Protein AF-A0A9X3IU05-F1 (afdb_monomer_lite)

Foldseek 3Di:
DDDDDPADDLFWDWDWDQDPLRDIDIDIGGFFDWDADPLRDIDTDPDGGGWDQCWDADPVDPQFTQDDGSPPPDDPDDAFFDWDKDAQVQAFQKAWEWDDDPRDIAIKIFGAWWAWAQDPVRAIDIDHHGGGGMDTQGLLQWDWAFQPVVCVVVPFCLVVDPVNPPPDPVVSVVLRLRGLQQRHNYFQAAQDPDRVSRNPGTHHRIFRPVFGDDRVQRHQVDSLSSLVHGHTGGRHDRGCRGPPNVLVVLDQRPHAFDPFARVCCVVVVDPVCCRGSNSPPPPPPPPPDDPDDDDDDPDPVVVVVPPDDDDDPDDDHDPDPPPDPDDDDDDDDDDDDDDDDDDDDDDDDDDDDDDDDDRHDYPDQDDDDDDDDDDDDDHDDDDDDDDD

Secondary structure (DSSP, 8-state):
------S-BTTEEEEEEE-TTS-EEEEEEE---EEE-TT--EEE-S-------S-EE-SSSTT-EEE--S--S--SS-------EEE-TTT-SEEEEEEEETTEEEEEEEE----EEE-TTS-EEEPPPPP-SEEE-SGGGBEE-B-HHHHHHH--GGGT-GGGTT--HHHHHHT-TTB-TT-TT-EE-BSS--HHHHHTPPPPSEEBTTB---GGGSB-SSGGGGGGSPPP--SS---TTSTTHHHHTT---S--S-SS--HHHHTTSS-GGGTTSS------S--------------HHHHHGGGG--------------PPPPPP----------------PPPPPP---PPPPTT-EEE----------S--PPP---------

pLDDT: mean 75.19, std 27.81, range [22.91, 98.56]

Sequence (388 aa):
MTRVQTAPSDTGTQLSVRLPDGRWALEILAKRTYEFDDAGRLGPADEQPGFVLAPEWDPAFPELLVADIDTYMYKLRTDVVVQGHVYGDGTAARVDAEVAVAGRTTRLRVVGERRCALAPTGELRFSAATAIERVPLRYTHAYGGRDRVYEAHQGNPAREDPRFHGMTDAQLDAASPYLYPRNPHGRGYLIEPTRAAVEALELPQIEDPDDPVRTDRLAVGDFMHWHRMPLPRGTDWIDYGWYPRVAMLGVVPVAGDFDRPPAEVARGLVPPALAAGDGKSRRTTPSRSATAPLSPCSCPTCAAARRSSSSTSTRVALASSCASPPRPSGDRRPQGRRGASRRTGPPHPPARARSPAPDSRVARLRPDATASRPTRFLKMPMRVAWRD

Organism: NCBI:txid889268

Structure (mmCIF, N/CA/C/O backbone):
data_AF-A0A9X3IU05-F1
#
_entry.id   AF-A0A9X3IU05-F1
#
loop_
_atom_site.group_PDB
_atom_site.id
_atom_site.type_symbol
_atom_site.label_atom_i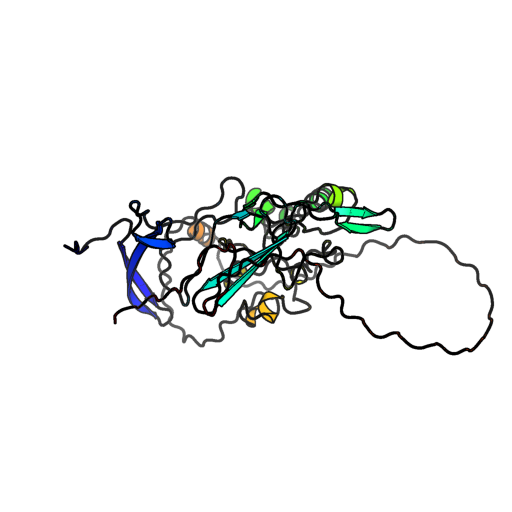d
_atom_site.label_alt_id
_atom_site.label_comp_id
_atom_site.label_asym_id
_atom_site.label_entity_id
_atom_site.label_seq_id
_atom_site.pdbx_PDB_ins_code
_atom_site.Cartn_x
_atom_site.Cartn_y
_atom_site.Cartn_z
_atom_site.occupancy
_atom_site.B_iso_or_equiv
_atom_site.auth_seq_id
_atom_site.auth_comp_id
_atom_site.auth_asym_id
_atom_site.auth_atom_id
_atom_site.pdbx_PDB_model_num
ATOM 1 N N . MET A 1 1 ? -23.544 8.061 35.948 1.00 43.56 1 MET A N 1
ATOM 2 C CA . MET A 1 1 ? -24.713 8.510 35.160 1.00 43.56 1 MET A CA 1
ATOM 3 C C . MET A 1 1 ? -24.294 8.597 33.704 1.00 43.56 1 MET A C 1
ATOM 5 O O . MET A 1 1 ? -23.353 9.321 33.412 1.00 43.56 1 MET A O 1
ATOM 9 N N . THR A 1 2 ? -24.929 7.842 32.809 1.00 52.97 2 THR A N 1
ATOM 10 C CA . THR A 1 2 ? -24.654 7.921 31.367 1.00 52.97 2 THR A CA 1
ATOM 11 C C . THR A 1 2 ? -25.275 9.208 30.831 1.00 52.97 2 THR A C 1
ATOM 13 O O . THR A 1 2 ? -26.494 9.362 30.867 1.00 52.97 2 THR A O 1
ATOM 16 N N . ARG A 1 3 ? -24.452 10.166 30.393 1.00 65.25 3 ARG A N 1
ATOM 17 C CA . ARG A 1 3 ? -24.940 11.413 29.793 1.00 65.25 3 ARG A CA 1
ATOM 18 C C . ARG A 1 3 ? -25.528 11.079 28.422 1.00 65.25 3 ARG A C 1
ATOM 20 O O . ARG A 1 3 ? -24.797 10.668 27.528 1.00 65.25 3 ARG A O 1
ATOM 27 N N . VAL A 1 4 ? -26.845 11.207 28.277 1.00 74.25 4 VAL A N 1
ATOM 28 C CA . VAL A 1 4 ? -27.516 11.034 26.983 1.00 74.25 4 VAL A CA 1
ATOM 29 C C . VAL A 1 4 ? -27.100 12.187 26.077 1.00 74.25 4 VAL A C 1
ATOM 31 O O . VAL A 1 4 ? -27.222 13.352 26.456 1.00 74.25 4 VAL A O 1
ATOM 34 N N . GLN A 1 5 ? -26.589 11.862 24.895 1.00 68.69 5 GLN A N 1
ATOM 35 C CA . GLN A 1 5 ? -26.235 12.844 23.884 1.00 68.69 5 GLN A CA 1
ATOM 36 C C . GLN A 1 5 ? -27.415 13.015 22.922 1.00 68.69 5 GLN A C 1
ATOM 38 O O . GLN A 1 5 ? -27.818 12.063 22.261 1.00 68.69 5 GLN A O 1
ATOM 43 N N . THR A 1 6 ? -27.981 14.220 22.868 1.00 76.50 6 THR A N 1
ATOM 44 C CA . THR A 1 6 ? -29.178 14.540 22.066 1.00 76.50 6 THR A CA 1
ATOM 45 C C . THR A 1 6 ? -28.895 15.481 20.893 1.00 76.50 6 THR A C 1
ATOM 47 O O . THR A 1 6 ? -29.802 15.787 20.125 1.00 76.50 6 THR A O 1
ATOM 50 N N . ALA A 1 7 ? -27.648 15.934 20.743 1.00 81.19 7 ALA A N 1
ATOM 51 C CA . ALA A 1 7 ? -27.193 16.808 19.668 1.00 81.19 7 ALA A CA 1
ATOM 52 C C . ALA A 1 7 ? -25.886 16.271 19.054 1.00 81.19 7 ALA A C 1
ATOM 54 O O . ALA A 1 7 ? -25.153 15.547 19.742 1.00 81.19 7 ALA A O 1
ATOM 55 N N . PRO A 1 8 ? -25.572 16.621 17.792 1.00 86.50 8 PRO A N 1
ATOM 56 C CA . PRO A 1 8 ? -24.290 16.282 17.189 1.00 86.50 8 PRO A CA 1
ATOM 57 C C . PRO A 1 8 ? -23.101 16.746 18.046 1.00 86.50 8 PRO A C 1
ATOM 59 O O . PRO A 1 8 ? -23.144 17.806 18.669 1.00 86.50 8 PRO A O 1
ATOM 62 N N . SER A 1 9 ? -22.045 15.943 18.070 1.00 91.25 9 SER A N 1
ATOM 63 C CA . SER A 1 9 ? -20.729 16.245 18.629 1.00 91.25 9 SER A CA 1
ATOM 64 C C . SER A 1 9 ? -19.647 15.740 17.682 1.00 91.25 9 SER A C 1
ATOM 66 O O . SER A 1 9 ? -19.926 15.039 16.706 1.00 91.25 9 SER A O 1
ATOM 68 N N . ASP A 1 10 ? -18.397 16.005 18.039 1.00 91.88 10 ASP A N 1
ATOM 69 C CA . ASP A 1 10 ? -17.231 15.538 17.294 1.00 91.88 10 ASP A CA 1
ATOM 70 C C . ASP A 1 10 ? -17.164 14.006 17.174 1.00 91.88 10 ASP A C 1
ATOM 72 O O . ASP A 1 10 ? -16.543 13.493 16.250 1.00 91.88 10 ASP A O 1
ATOM 76 N N . THR A 1 11 ? -17.833 13.263 18.064 1.00 93.62 11 THR A N 1
ATOM 77 C CA . THR A 1 11 ? -17.824 11.789 18.105 1.00 93.62 11 THR A CA 1
ATOM 78 C C . THR A 1 11 ? -19.206 11.154 17.976 1.00 93.62 11 THR A C 1
ATOM 80 O O . THR A 1 11 ? -19.342 9.935 18.108 1.00 93.62 11 THR A O 1
ATOM 83 N N . GLY A 1 12 ? -20.245 11.952 17.730 1.00 94.31 12 GLY A N 1
ATOM 84 C CA . GLY A 1 12 ? -21.609 11.475 17.531 1.00 94.31 12 GLY A CA 1
ATOM 85 C C . GLY A 1 12 ? -22.355 12.368 16.552 1.00 94.31 12 GLY A C 1
ATOM 86 O O . GLY A 1 12 ? -22.553 13.538 16.842 1.00 94.31 12 GLY A O 1
ATOM 87 N N . THR A 1 13 ? -22.789 11.853 15.406 1.00 93.25 13 THR A N 1
ATOM 88 C CA . THR A 1 13 ? -23.523 12.657 14.417 1.00 93.25 13 THR A CA 1
ATOM 89 C C . THR A 1 13 ? -24.663 11.875 13.784 1.00 93.25 13 THR A C 1
ATOM 91 O O . THR A 1 13 ? -24.726 10.650 13.873 1.00 93.25 13 THR A O 1
ATOM 94 N N . GLN A 1 14 ? -25.576 12.600 13.150 1.00 92.25 14 GLN A N 1
ATOM 95 C CA . GLN A 1 14 ? -26.725 12.059 12.447 1.00 92.25 14 GLN A CA 1
ATOM 96 C C . GLN A 1 14 ? -26.658 12.487 10.982 1.00 92.25 14 GLN A C 1
ATOM 98 O O . GLN A 1 14 ? -26.532 13.674 10.682 1.00 92.25 14 GLN A O 1
ATOM 103 N N . LEU A 1 15 ? -26.788 11.527 10.071 1.00 90.62 15 LEU A N 1
ATOM 104 C CA . LEU A 1 15 ? -26.762 11.753 8.630 1.00 90.62 15 LEU A CA 1
ATOM 105 C C . LEU A 1 15 ? -28.079 11.295 8.004 1.00 90.62 15 LEU A C 1
ATOM 107 O O . LEU A 1 15 ? -28.612 10.236 8.329 1.00 90.62 15 LEU A O 1
ATOM 111 N N . SER A 1 16 ? -28.607 12.101 7.084 1.00 92.25 16 SER A N 1
ATOM 112 C CA . SER A 1 16 ? -29.700 11.679 6.204 1.00 92.25 16 SER A CA 1
ATOM 113 C C . SER A 1 16 ? -29.099 11.084 4.941 1.00 92.25 16 SER A C 1
ATOM 115 O O . SER A 1 16 ? -28.371 11.769 4.223 1.00 92.25 16 SER A O 1
ATOM 117 N N . VAL A 1 17 ? -29.395 9.817 4.670 1.00 91.06 17 VAL A N 1
ATOM 118 C CA . VAL A 1 17 ? -28.740 9.047 3.609 1.00 91.06 17 VAL A CA 1
ATOM 119 C C . VAL A 1 17 ? -29.773 8.446 2.669 1.00 91.06 17 VAL A C 1
ATOM 121 O O . VAL A 1 17 ? -30.920 8.199 3.048 1.00 91.06 17 VAL A O 1
ATOM 124 N N . ARG A 1 18 ? -29.369 8.184 1.426 1.00 91.75 18 ARG A N 1
ATOM 125 C CA . ARG A 1 18 ? -30.187 7.439 0.469 1.00 91.75 18 ARG A CA 1
ATOM 126 C C . ARG A 1 18 ? -29.556 6.080 0.213 1.00 91.75 18 ARG A C 1
ATOM 128 O O . ARG A 1 18 ? -28.430 5.999 -0.271 1.00 91.75 18 ARG A O 1
ATOM 135 N N . LEU A 1 19 ? -30.290 5.024 0.539 1.00 89.00 19 LEU A N 1
ATOM 136 C CA . LEU A 1 19 ? -29.845 3.644 0.389 1.00 89.00 19 LEU A CA 1
ATOM 137 C C . LEU A 1 19 ? -29.761 3.242 -1.095 1.00 89.00 19 LEU A C 1
ATOM 139 O O . LEU A 1 19 ? -30.403 3.871 -1.943 1.00 89.00 19 LEU A O 1
ATOM 143 N N . PRO A 1 20 ? -29.026 2.163 -1.436 1.00 86.06 20 PRO A N 1
ATOM 144 C CA . PRO A 1 20 ? -28.914 1.692 -2.820 1.00 86.06 20 PRO A CA 1
ATOM 145 C C . PRO A 1 20 ? -30.249 1.346 -3.501 1.00 86.06 20 PRO A C 1
ATOM 147 O O . PRO A 1 20 ? -30.336 1.397 -4.725 1.00 86.06 20 PRO A O 1
ATOM 150 N N . ASP A 1 21 ? -31.285 1.005 -2.730 1.00 90.38 21 ASP A N 1
ATOM 151 C CA . ASP A 1 21 ? -32.645 0.738 -3.223 1.00 90.38 21 ASP A CA 1
ATOM 152 C C . ASP A 1 21 ? -33.481 2.017 -3.445 1.00 90.38 21 ASP A C 1
ATOM 154 O O . ASP A 1 21 ? -34.632 1.952 -3.876 1.00 90.38 21 ASP A O 1
ATOM 158 N N . GLY A 1 22 ? -32.902 3.188 -3.168 1.00 92.31 22 GLY A N 1
ATOM 159 C CA . GLY A 1 22 ? -33.510 4.497 -3.357 1.00 92.31 22 GLY A CA 1
ATOM 160 C C . GLY A 1 22 ? -34.296 5.028 -2.159 1.00 92.31 22 GLY A C 1
ATOM 161 O O . GLY A 1 22 ? -34.708 6.192 -2.229 1.00 92.31 22 GLY A O 1
ATOM 162 N N . ARG A 1 23 ? -34.485 4.245 -1.086 1.00 94.88 23 ARG A N 1
ATOM 163 C CA . ARG A 1 23 ? -35.151 4.700 0.147 1.00 94.88 23 ARG A CA 1
ATOM 164 C C . ARG A 1 23 ? -34.271 5.669 0.933 1.00 94.88 23 ARG A C 1
ATOM 166 O O . ARG A 1 23 ? -33.046 5.585 0.895 1.00 94.88 23 ARG A O 1
ATOM 173 N N . TRP A 1 24 ? -34.909 6.570 1.672 1.00 94.56 24 TRP A N 1
ATOM 174 C CA . TRP A 1 24 ? -34.232 7.419 2.648 1.00 94.56 24 TRP A CA 1
ATOM 175 C C . TRP A 1 24 ? -34.049 6.669 3.965 1.00 94.56 24 TRP A C 1
ATOM 177 O O . TRP A 1 24 ? -34.940 5.934 4.391 1.00 94.56 24 TRP A O 1
ATOM 187 N N . ALA A 1 25 ? -32.905 6.876 4.601 1.00 91.62 25 ALA A N 1
ATOM 188 C CA . ALA A 1 25 ? -32.604 6.376 5.929 1.00 91.62 25 ALA A CA 1
ATOM 189 C C . ALA A 1 25 ? -31.939 7.471 6.763 1.00 91.62 25 ALA A C 1
ATOM 191 O O . ALA A 1 25 ? -31.372 8.433 6.238 1.00 91.62 25 ALA A O 1
ATOM 192 N N . LEU A 1 26 ? -32.034 7.301 8.075 1.00 92.44 26 LEU A N 1
ATOM 193 C CA . LEU A 1 26 ? -31.346 8.124 9.045 1.00 92.44 26 LEU A CA 1
ATOM 194 C C . LEU A 1 26 ? -30.276 7.277 9.722 1.00 92.44 26 LEU A C 1
ATOM 196 O O . LEU A 1 26 ? -30.602 6.286 10.373 1.00 92.44 26 LEU A O 1
ATOM 200 N N . GLU A 1 27 ? -29.019 7.662 9.558 1.00 90.38 27 GLU A N 1
ATOM 201 C CA . GLU A 1 27 ? -27.889 6.978 10.174 1.00 90.38 27 GLU A CA 1
ATOM 202 C C . GLU A 1 27 ? -27.362 7.778 11.354 1.00 90.38 27 GLU A C 1
ATOM 204 O O . GLU A 1 27 ? -27.218 8.998 11.283 1.00 90.38 27 GLU A O 1
ATOM 209 N N . ILE A 1 28 ? -27.063 7.070 12.440 1.00 90.69 28 ILE A N 1
ATOM 210 C CA . ILE A 1 28 ? -26.401 7.624 13.615 1.00 90.69 28 ILE A CA 1
ATOM 211 C C . ILE A 1 28 ? -24.993 7.049 13.632 1.00 90.69 28 ILE A C 1
ATOM 213 O O . ILE A 1 28 ? -24.810 5.836 13.741 1.00 90.69 28 ILE A O 1
ATOM 217 N N . LEU A 1 29 ? -24.002 7.924 13.526 1.00 91.94 29 LEU A N 1
ATOM 218 C CA . LEU A 1 29 ? -22.598 7.561 13.615 1.00 91.94 29 LEU A CA 1
ATOM 219 C C . LEU A 1 29 ? -22.090 7.873 15.015 1.00 91.94 29 LEU A C 1
ATOM 221 O O . LEU A 1 29 ? -22.340 8.954 15.546 1.00 91.94 29 LEU A O 1
ATOM 225 N N . ALA A 1 30 ? -21.334 6.939 15.587 1.00 93.44 30 ALA A N 1
ATOM 226 C CA . ALA A 1 30 ? -20.616 7.129 16.836 1.00 93.44 30 ALA A CA 1
ATOM 227 C C . ALA A 1 30 ? -19.165 6.677 16.664 1.00 93.44 30 ALA A C 1
ATOM 229 O O . ALA A 1 30 ? -18.910 5.555 16.225 1.00 93.44 30 ALA A O 1
ATOM 230 N N . LYS A 1 31 ? -18.223 7.541 17.041 1.00 94.62 31 LYS A N 1
ATOM 231 C CA . LYS A 1 31 ? -16.794 7.228 17.100 1.00 94.62 31 LYS A CA 1
ATOM 232 C C . LYS A 1 31 ? -16.388 7.011 18.548 1.00 94.62 31 LYS A C 1
ATOM 234 O O . LYS A 1 31 ? -16.792 7.763 19.438 1.00 94.62 31 LYS A O 1
ATOM 239 N N . ARG A 1 32 ? -15.639 5.942 18.796 1.00 95.50 32 ARG A N 1
ATOM 240 C CA . ARG A 1 32 ? -15.135 5.593 20.122 1.00 95.50 32 ARG A CA 1
ATOM 241 C C . ARG A 1 32 ? -13.696 5.138 20.000 1.00 95.50 32 ARG A C 1
ATOM 243 O O . ARG A 1 32 ? -13.399 4.259 19.192 1.00 95.50 32 ARG A O 1
ATOM 250 N N . THR A 1 33 ? -12.851 5.722 20.829 1.00 96.06 33 THR A N 1
ATOM 251 C CA . THR A 1 33 ? -11.446 5.353 20.951 1.00 96.06 33 THR A CA 1
ATOM 252 C C . THR A 1 33 ? -11.256 4.567 22.234 1.00 96.06 33 THR A C 1
ATOM 254 O O . THR A 1 33 ? -11.827 4.894 23.278 1.00 96.06 33 THR A O 1
ATOM 257 N N . TYR A 1 34 ? -10.476 3.502 22.137 1.00 96.31 34 TYR A N 1
ATOM 258 C CA . TYR A 1 34 ? -10.179 2.615 23.245 1.00 96.31 34 TYR A CA 1
ATOM 259 C C . TYR A 1 34 ? -8.678 2.392 23.321 1.00 96.31 34 TYR A C 1
ATOM 261 O O . TYR A 1 34 ? -7.994 2.380 22.298 1.00 96.31 34 TYR A O 1
ATOM 269 N N . GLU A 1 35 ? -8.203 2.148 24.530 1.00 96.19 35 GLU A N 1
ATOM 270 C CA . GLU A 1 35 ? -6.823 1.800 24.827 1.00 96.19 35 GLU A CA 1
ATOM 271 C C . GLU A 1 35 ? -6.756 0.430 25.490 1.00 96.19 35 GLU A C 1
ATOM 273 O O . GLU A 1 35 ? -7.729 -0.058 26.074 1.00 96.19 35 GLU A O 1
ATOM 278 N N . PHE A 1 36 ? -5.591 -0.196 25.373 1.00 93.94 36 PHE A N 1
ATOM 279 C CA . PHE A 1 36 ? -5.265 -1.411 26.099 1.00 93.94 36 PHE A CA 1
ATOM 280 C C . PHE A 1 36 ? -4.340 -1.049 27.257 1.00 93.94 36 PHE A C 1
ATOM 282 O O . PHE A 1 36 ? -3.313 -0.413 27.031 1.00 93.94 36 PHE A O 1
ATOM 289 N N . ASP A 1 37 ? -4.685 -1.466 28.474 1.00 91.62 37 ASP A N 1
ATOM 290 C CA . ASP A 1 37 ? -3.778 -1.341 29.619 1.00 91.62 37 ASP A CA 1
ATOM 291 C C . ASP A 1 37 ? -2.596 -2.330 29.521 1.00 91.62 37 ASP A C 1
ATOM 293 O O . ASP A 1 37 ? -2.557 -3.206 28.650 1.00 91.62 37 ASP A O 1
ATOM 297 N N . ASP A 1 38 ? -1.643 -2.242 30.452 1.00 92.75 38 ASP A N 1
ATOM 298 C CA . ASP A 1 38 ? -0.487 -3.156 30.520 1.00 92.75 38 ASP A CA 1
ATOM 299 C C . ASP A 1 38 ? -0.885 -4.634 30.698 1.00 92.75 38 ASP A C 1
ATOM 301 O O . ASP A 1 38 ? -0.111 -5.548 30.399 1.00 92.75 38 ASP A O 1
ATOM 305 N N . ALA A 1 39 ? -2.101 -4.894 31.187 1.00 92.81 39 ALA A N 1
ATOM 306 C CA . ALA A 1 39 ? -2.673 -6.229 31.307 1.00 92.81 39 ALA A CA 1
ATOM 307 C C . ALA A 1 39 ? -3.444 -6.663 30.041 1.00 92.81 39 ALA A C 1
ATOM 309 O O . ALA A 1 39 ? -4.016 -7.756 30.021 1.00 92.81 39 ALA A O 1
ATOM 310 N N . GLY A 1 40 ? -3.454 -5.839 28.989 1.00 88.56 40 GLY A N 1
ATOM 311 C CA . GLY A 1 40 ? -4.144 -6.077 27.724 1.00 88.56 40 GLY A CA 1
ATOM 312 C C . GLY A 1 40 ? -5.662 -5.912 27.800 1.00 88.56 40 GLY A C 1
ATOM 313 O O . GLY A 1 40 ? -6.377 -6.440 26.943 1.00 88.56 40 GLY A O 1
ATOM 314 N N . ARG A 1 41 ? -6.187 -5.234 28.825 1.00 92.56 41 ARG A N 1
ATOM 315 C CA . ARG A 1 41 ? -7.624 -4.979 28.974 1.00 92.56 41 ARG A CA 1
ATOM 316 C C . ARG A 1 41 ? -8.009 -3.736 28.197 1.00 92.56 41 ARG A C 1
ATOM 318 O O . ARG A 1 41 ? -7.348 -2.712 28.295 1.00 92.56 41 ARG A O 1
ATOM 325 N N . LEU A 1 42 ? -9.116 -3.835 27.471 1.00 95.50 42 LEU A N 1
ATOM 326 C CA . LEU A 1 42 ? -9.679 -2.729 26.713 1.00 95.50 42 LEU A CA 1
ATOM 327 C C . LEU A 1 42 ? -10.456 -1.783 27.640 1.00 95.50 42 LEU A C 1
ATOM 329 O O . LEU A 1 42 ? -11.378 -2.223 28.333 1.00 95.50 42 LEU A O 1
ATOM 333 N N . GLY A 1 43 ? -10.132 -0.495 27.604 1.00 95.81 43 GLY A N 1
ATOM 334 C CA . GLY A 1 43 ? -10.874 0.578 28.268 1.00 95.81 43 GLY A CA 1
ATOM 335 C C . GLY A 1 43 ? -11.113 1.755 27.318 1.00 95.81 43 GLY A C 1
ATOM 336 O O . GLY A 1 43 ? -10.406 1.870 26.318 1.00 95.81 43 GLY A O 1
ATOM 337 N N . PRO A 1 44 ? -12.124 2.611 27.554 1.00 96.31 44 PRO A N 1
ATOM 338 C CA . PRO A 1 44 ? -12.248 3.870 26.821 1.00 96.31 44 PRO A CA 1
ATOM 339 C C . PRO A 1 44 ? -10.983 4.711 27.008 1.00 96.31 44 PRO A C 1
ATOM 341 O O . PRO A 1 44 ? -10.499 4.821 28.131 1.00 96.31 44 PRO A O 1
ATOM 344 N N . ALA A 1 45 ? -10.477 5.293 25.925 1.00 96.12 45 ALA A N 1
ATOM 345 C CA . ALA A 1 45 ? -9.362 6.229 25.990 1.00 96.12 45 ALA A CA 1
ATOM 346 C C . ALA A 1 45 ? -9.816 7.565 26.600 1.00 96.12 45 ALA A C 1
ATOM 348 O O . ALA A 1 45 ? -10.959 7.986 26.373 1.00 96.12 45 ALA A O 1
ATOM 349 N N . ASP A 1 46 ? -8.926 8.247 27.321 1.00 94.25 46 ASP A N 1
ATOM 350 C CA . ASP A 1 46 ? -9.202 9.589 27.854 1.00 94.25 46 ASP A CA 1
ATOM 351 C C . ASP A 1 46 ? -9.427 10.594 26.715 1.00 94.25 46 ASP A C 1
ATOM 353 O O . ASP A 1 46 ? -10.337 11.427 26.766 1.00 94.25 46 ASP A O 1
ATOM 357 N N . GLU A 1 47 ? -8.641 10.472 25.645 1.00 95.81 47 GLU A N 1
ATOM 358 C CA . GLU A 1 47 ? -8.826 11.238 24.421 1.00 95.81 47 GLU A CA 1
ATOM 359 C C . GLU A 1 47 ? -9.836 10.550 23.492 1.00 95.81 47 GLU A C 1
ATOM 361 O O . GLU A 1 47 ? -9.740 9.363 23.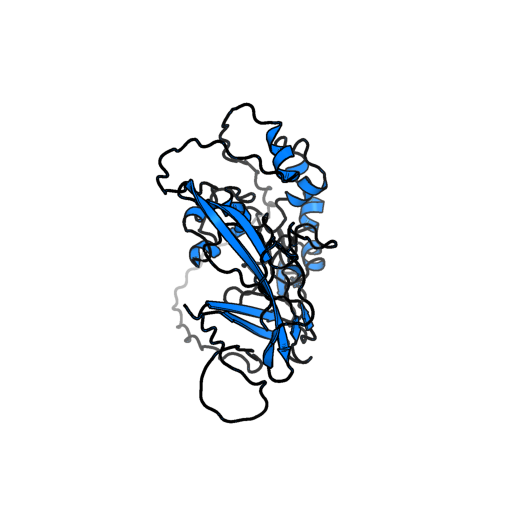176 1.00 95.81 47 GLU A O 1
ATOM 366 N N . GLN A 1 48 ? -10.812 11.316 23.003 1.00 95.50 48 GLN A N 1
ATOM 367 C CA . GLN A 1 48 ? -11.797 10.860 22.022 1.00 95.50 48 GLN A CA 1
ATOM 368 C C . GLN A 1 48 ? -11.737 11.767 20.785 1.00 95.50 48 GLN A C 1
ATOM 370 O O . GLN A 1 48 ? -12.550 12.688 20.673 1.00 95.50 48 GLN A O 1
ATOM 375 N N . PRO A 1 49 ? -10.779 11.538 19.863 1.00 95.12 49 PRO A N 1
ATOM 376 C CA . PRO A 1 49 ? -10.653 12.333 18.649 1.00 95.12 49 PRO A CA 1
ATOM 377 C C . PRO A 1 49 ? -11.942 12.321 17.828 1.00 95.12 49 PRO A C 1
ATOM 379 O O . PRO A 1 49 ? -12.626 11.296 17.724 1.00 95.12 49 PRO A O 1
ATOM 382 N N . GLY A 1 50 ? -12.248 13.465 17.219 1.00 95.94 50 GLY A N 1
ATOM 383 C CA . GLY A 1 50 ? -13.435 13.634 16.392 1.00 95.94 50 GLY A CA 1
ATOM 384 C C . GLY A 1 50 ? -13.418 12.812 15.100 1.00 95.94 50 GLY A C 1
ATOM 385 O O . GLY A 1 50 ? -12.442 12.131 14.767 1.00 95.94 50 GLY A O 1
ATOM 386 N N . PHE A 1 51 ? -14.518 12.866 14.354 1.00 95.56 51 PHE A N 1
ATOM 387 C CA . PHE A 1 51 ? -14.612 12.268 13.025 1.00 95.56 51 PHE A CA 1
ATOM 388 C C . PHE A 1 51 ? -13.591 12.863 12.048 1.00 95.56 51 PHE A C 1
ATOM 390 O O . PHE A 1 51 ? -13.408 14.077 11.979 1.00 95.56 51 PHE A O 1
ATOM 397 N N . VAL A 1 52 ? -13.012 12.003 11.215 1.00 95.75 52 VAL A N 1
ATOM 398 C CA . VAL A 1 52 ? -12.273 12.399 10.016 1.00 95.75 52 VAL A CA 1
ATOM 399 C C . VAL A 1 52 ? -13.301 12.725 8.933 1.00 95.75 52 VAL A C 1
ATOM 401 O O . VAL A 1 52 ? -13.996 11.843 8.423 1.00 95.75 52 VAL A O 1
ATOM 404 N N . LEU A 1 53 ? -13.459 14.015 8.628 1.00 94.38 53 LEU A N 1
ATOM 405 C CA . LEU A 1 53 ? -14.478 14.507 7.687 1.00 94.38 53 LEU A CA 1
ATOM 406 C C . LEU A 1 53 ? -13.970 14.622 6.246 1.00 94.38 53 LEU A C 1
ATOM 408 O O . LEU A 1 53 ? -14.773 14.674 5.314 1.00 94.38 53 LEU A O 1
ATOM 412 N N . ALA A 1 54 ? -12.653 14.662 6.065 1.00 95.44 54 ALA A N 1
ATOM 413 C CA . ALA A 1 54 ? -11.988 14.668 4.774 1.00 95.44 54 ALA A CA 1
ATOM 414 C C . ALA A 1 54 ? -10.824 13.670 4.812 1.00 95.44 54 ALA A C 1
ATOM 416 O O . ALA A 1 54 ? -10.209 13.528 5.865 1.00 95.44 54 ALA A O 1
ATOM 417 N N . PRO A 1 55 ? -10.532 12.976 3.700 1.00 95.75 55 PRO A N 1
ATOM 418 C CA . PRO A 1 55 ? -9.373 12.097 3.634 1.00 95.75 55 PRO A CA 1
ATOM 419 C C . PRO A 1 55 ? -8.082 12.872 3.903 1.00 95.75 55 PRO A C 1
ATOM 421 O O . PRO A 1 55 ? -7.923 14.011 3.456 1.00 95.75 55 PRO A O 1
ATOM 424 N N . GLU A 1 56 ? -7.162 12.228 4.610 1.00 96.19 56 GLU A N 1
ATOM 425 C CA . GLU A 1 56 ? -5.859 12.781 4.965 1.00 96.19 56 GLU A CA 1
ATOM 426 C C . GLU A 1 56 ? -4.764 11.975 4.277 1.00 96.19 56 GLU A C 1
ATOM 428 O O . GLU A 1 56 ? -4.714 10.749 4.393 1.00 96.19 56 GLU A O 1
ATOM 433 N N . TRP A 1 57 ? -3.869 12.667 3.578 1.00 95.25 57 TRP A N 1
ATOM 434 C CA . TRP A 1 57 ? -2.725 12.063 2.900 1.00 95.25 57 TRP A CA 1
ATOM 435 C C . TRP A 1 57 ? -1.424 12.392 3.613 1.00 95.25 57 TRP A C 1
ATOM 437 O O . TRP A 1 57 ? -1.291 13.435 4.253 1.00 95.25 57 TRP A O 1
ATOM 447 N N . ASP A 1 58 ? -0.450 11.501 3.463 1.00 94.50 58 ASP A N 1
ATOM 448 C CA . ASP A 1 58 ? 0.892 11.708 3.981 1.00 94.50 58 ASP A CA 1
ATOM 449 C C . ASP A 1 58 ? 1.543 12.912 3.269 1.00 94.50 58 ASP A C 1
ATOM 451 O O . ASP A 1 58 ? 1.598 12.942 2.036 1.00 94.50 58 ASP A O 1
ATOM 455 N N . PRO A 1 59 ? 2.053 13.912 4.008 1.00 92.06 59 PRO A N 1
ATOM 456 C CA . PRO A 1 59 ? 2.652 15.098 3.400 1.00 92.06 59 PRO A CA 1
ATOM 457 C C . PRO A 1 59 ? 3.947 14.793 2.633 1.00 92.06 59 PRO A C 1
ATOM 459 O O . PRO A 1 59 ? 4.295 15.534 1.715 1.00 92.06 59 PRO A O 1
ATOM 462 N N . ALA A 1 60 ? 4.669 13.726 2.994 1.00 90.81 60 ALA A N 1
ATOM 463 C CA . ALA A 1 60 ? 5.887 13.301 2.305 1.00 90.81 60 ALA A CA 1
ATOM 464 C C . ALA A 1 60 ? 5.595 12.371 1.118 1.00 90.81 60 ALA A C 1
ATOM 466 O O . ALA A 1 60 ? 6.391 12.307 0.180 1.00 90.81 60 ALA A O 1
ATOM 467 N N . PHE A 1 61 ? 4.456 11.674 1.144 1.00 89.56 61 PHE A N 1
ATOM 468 C CA . PHE A 1 61 ? 4.018 10.759 0.090 1.00 89.56 61 PHE A CA 1
ATOM 469 C C . PHE A 1 61 ? 2.591 11.108 -0.352 1.00 89.56 61 PHE A C 1
ATOM 471 O O . PHE A 1 61 ? 1.633 10.465 0.090 1.00 89.56 61 PHE A O 1
ATOM 478 N N . PRO A 1 62 ? 2.427 12.109 -1.239 1.00 81.75 62 PRO A N 1
ATOM 479 C CA . PRO A 1 62 ? 1.132 12.404 -1.846 1.00 81.75 62 PRO A CA 1
ATOM 480 C C . PRO A 1 62 ? 0.579 11.123 -2.481 1.00 81.75 62 PRO A C 1
ATOM 482 O O . PRO A 1 62 ? 1.330 10.443 -3.166 1.00 81.75 62 PRO A O 1
ATOM 485 N N . GLU A 1 63 ? -0.692 10.773 -2.255 1.00 86.81 63 GLU A N 1
ATOM 486 C CA . GLU A 1 63 ? -1.326 9.478 -2.624 1.00 86.81 63 GLU A CA 1
ATOM 487 C C . GLU A 1 63 ? -1.071 8.298 -1.676 1.00 86.81 63 GLU A C 1
ATOM 489 O O . GLU A 1 63 ? -1.459 7.172 -1.979 1.00 86.81 63 GLU A O 1
ATOM 494 N N . LEU A 1 64 ? -0.460 8.520 -0.513 1.00 92.50 64 LEU A N 1
ATOM 495 C CA . LEU A 1 64 ? -0.504 7.567 0.593 1.00 92.50 64 LEU A CA 1
ATOM 496 C C . LEU A 1 64 ? -1.541 8.039 1.615 1.00 92.50 64 LEU A C 1
ATOM 498 O O . LEU A 1 64 ? -1.319 9.017 2.326 1.00 92.50 64 LEU A O 1
ATOM 502 N N . LEU A 1 65 ? -2.682 7.353 1.678 1.00 95.44 65 LEU A N 1
ATOM 503 C CA . LEU A 1 65 ? -3.762 7.685 2.607 1.00 95.44 65 LEU A CA 1
ATOM 504 C C . LEU A 1 65 ? -3.339 7.361 4.053 1.00 95.44 65 LEU A C 1
ATOM 506 O O . LEU A 1 65 ? -2.899 6.249 4.340 1.00 95.44 65 LEU A O 1
ATOM 510 N N . VAL A 1 66 ? -3.465 8.331 4.957 1.00 94.81 66 VAL A N 1
ATOM 511 C CA . VAL A 1 66 ? -3.171 8.195 6.397 1.00 94.81 66 VAL A CA 1
ATOM 512 C C . VAL A 1 66 ? -4.452 7.974 7.193 1.00 94.81 66 VAL A C 1
ATOM 514 O O . VAL A 1 66 ? -4.460 7.182 8.138 1.00 94.81 66 VAL A O 1
ATOM 517 N N . ALA A 1 67 ? -5.537 8.628 6.777 1.00 95.19 67 ALA A N 1
ATOM 518 C CA . ALA A 1 67 ? -6.876 8.415 7.300 1.00 95.19 67 ALA A CA 1
ATOM 519 C C . ALA A 1 67 ? -7.917 8.569 6.183 1.00 95.19 67 ALA A C 1
ATOM 521 O O . ALA A 1 67 ? -7.854 9.496 5.376 1.00 95.19 67 ALA A O 1
ATOM 522 N N . ASP A 1 68 ? -8.876 7.647 6.134 1.00 94.88 68 ASP A N 1
ATOM 523 C CA . ASP A 1 68 ? -10.066 7.755 5.284 1.00 94.88 68 ASP A CA 1
ATOM 524 C C . ASP A 1 68 ? -11.192 8.459 6.070 1.00 94.88 68 ASP A C 1
ATOM 526 O O . ASP A 1 68 ? -11.106 8.630 7.288 1.00 94.88 68 ASP A O 1
ATOM 530 N N . ILE A 1 69 ? -12.262 8.864 5.390 1.00 94.50 69 ILE A N 1
ATOM 531 C CA . ILE A 1 69 ? -13.389 9.533 6.046 1.00 94.50 69 ILE A CA 1
ATOM 532 C C . ILE A 1 69 ? -14.194 8.562 6.914 1.00 94.50 69 ILE A C 1
ATOM 534 O O . ILE A 1 69 ? -14.490 7.427 6.527 1.00 94.50 69 ILE A O 1
ATOM 538 N N . ASP A 1 70 ? -14.638 9.043 8.070 1.00 93.31 70 ASP A N 1
ATOM 539 C CA . ASP A 1 70 ? -15.483 8.267 8.982 1.00 93.31 70 ASP A CA 1
ATOM 540 C C . ASP A 1 70 ? -16.963 8.278 8.561 1.00 93.31 70 ASP A C 1
ATOM 542 O O . ASP A 1 70 ? -17.759 7.450 9.001 1.00 93.31 70 ASP A O 1
ATOM 546 N N . THR A 1 71 ? -17.349 9.210 7.689 1.00 91.19 71 THR A N 1
ATOM 547 C CA . THR A 1 71 ? -18.747 9.540 7.376 1.00 91.19 71 THR A CA 1
ATOM 548 C C . THR A 1 71 ? -19.308 8.803 6.157 1.00 91.19 71 THR A C 1
ATOM 550 O O . THR A 1 71 ? -20.267 9.258 5.529 1.00 91.19 71 THR A O 1
ATOM 553 N N . TYR A 1 72 ? -18.749 7.638 5.809 1.00 87.38 72 TYR A N 1
ATOM 554 C CA . TYR A 1 72 ? -19.336 6.794 4.765 1.00 87.38 72 TYR A CA 1
ATOM 555 C C . TYR A 1 72 ? -20.714 6.280 5.175 1.00 87.38 72 TYR A C 1
ATOM 557 O O . TYR A 1 72 ? -20.851 5.449 6.067 1.00 87.38 72 TYR A O 1
ATOM 565 N N . MET A 1 73 ? -21.709 6.715 4.411 1.00 81.31 73 MET A N 1
ATOM 566 C CA . MET A 1 73 ? -23.138 6.486 4.628 1.00 81.31 73 MET A CA 1
ATOM 567 C C . MET A 1 73 ? -23.640 5.064 4.331 1.00 81.31 73 MET A C 1
ATOM 569 O O . MET A 1 73 ? -24.827 4.795 4.411 1.00 81.31 73 MET A O 1
ATOM 573 N N . TYR A 1 74 ? -22.800 4.172 3.806 1.00 81.56 74 TYR A N 1
ATOM 574 C CA . TYR A 1 74 ? -23.221 2.802 3.512 1.00 81.56 74 TYR A CA 1
ATOM 575 C C . TYR A 1 74 ? -22.005 1.888 3.435 1.00 81.56 74 TYR A C 1
ATOM 577 O O . TYR A 1 74 ? -21.280 1.876 2.436 1.00 81.56 74 TYR A O 1
ATOM 585 N N . LYS A 1 75 ? -21.788 1.096 4.488 1.00 83.88 75 LYS A N 1
ATOM 586 C CA . LYS A 1 75 ? -20.721 0.093 4.540 1.00 83.88 75 LYS A CA 1
ATOM 587 C C . LYS A 1 75 ? -21.317 -1.312 4.573 1.00 83.88 75 LYS A C 1
ATOM 589 O O . LYS A 1 75 ? -21.984 -1.701 5.522 1.00 83.88 75 LYS A O 1
ATOM 594 N N . LEU A 1 76 ? -21.030 -2.111 3.543 1.00 83.19 76 LEU A N 1
ATOM 595 C CA . LEU A 1 76 ? -21.415 -3.532 3.504 1.00 83.19 76 LEU A CA 1
ATOM 596 C C . LEU A 1 76 ? -20.618 -4.391 4.499 1.00 83.19 76 LEU A C 1
ATOM 598 O O . LEU A 1 76 ? -21.013 -5.515 4.812 1.00 83.19 76 LEU A O 1
ATOM 602 N N . ARG A 1 77 ? -19.439 -3.912 4.908 1.00 87.00 77 ARG A N 1
ATOM 603 C CA . ARG A 1 77 ? -18.470 -4.611 5.759 1.00 87.00 77 ARG A CA 1
ATOM 604 C C . ARG A 1 77 ? -17.689 -3.595 6.596 1.00 87.00 77 ARG A C 1
ATOM 606 O O . ARG A 1 77 ? -17.696 -2.409 6.296 1.00 87.00 77 ARG A O 1
ATOM 613 N N . THR A 1 78 ? -17.002 -4.088 7.620 1.00 89.06 78 THR A N 1
ATOM 614 C CA . THR A 1 78 ? -16.103 -3.298 8.468 1.00 89.06 78 THR A CA 1
ATOM 615 C C . THR A 1 78 ? -14.700 -3.253 7.875 1.00 89.06 78 THR A C 1
ATOM 617 O O . THR A 1 78 ? -14.140 -4.306 7.551 1.00 89.06 78 THR A O 1
ATOM 620 N N . ASP A 1 79 ? -14.135 -2.053 7.791 1.00 91.44 79 ASP A N 1
ATOM 621 C CA . ASP A 1 79 ? -12.722 -1.845 7.484 1.00 91.44 79 ASP A CA 1
ATOM 622 C C . ASP A 1 79 ? -11.898 -2.073 8.755 1.00 91.44 79 ASP A C 1
ATOM 624 O O . ASP A 1 79 ? -12.271 -1.619 9.836 1.00 91.44 79 ASP A O 1
ATOM 628 N N . VAL A 1 80 ? -10.790 -2.802 8.637 1.00 93.94 80 VAL A N 1
ATOM 629 C CA . VAL A 1 80 ? -9.856 -3.039 9.742 1.00 93.94 80 VAL A CA 1
ATOM 630 C C . VAL A 1 80 ? -8.496 -2.539 9.301 1.00 93.94 80 VAL A C 1
ATOM 632 O O . VAL A 1 80 ? -7.914 -3.089 8.367 1.00 93.94 80 VAL A O 1
ATOM 635 N N . VAL A 1 81 ? -8.003 -1.522 9.999 1.00 95.31 81 VAL A N 1
ATOM 636 C CA . VAL A 1 81 ? -6.701 -0.905 9.755 1.00 95.31 81 VAL A CA 1
ATOM 637 C C . VAL A 1 81 ? -5.851 -1.071 11.005 1.00 95.31 81 VAL A C 1
ATOM 639 O O . VAL A 1 81 ? -6.324 -0.866 12.121 1.00 95.31 81 VAL A O 1
ATOM 642 N N . VAL A 1 82 ? -4.604 -1.492 10.817 1.00 95.38 82 VAL A N 1
ATOM 643 C CA . VAL A 1 82 ? -3.612 -1.644 11.882 1.00 95.38 82 VAL A CA 1
ATOM 644 C C . VAL A 1 82 ? -2.356 -0.908 11.453 1.00 95.38 82 VAL A C 1
ATOM 646 O O . VAL A 1 82 ? -1.605 -1.380 10.597 1.00 95.38 82 VAL A O 1
ATOM 649 N N . GLN A 1 83 ? -2.134 0.240 12.079 1.00 95.00 83 GLN A N 1
ATOM 650 C CA . GLN A 1 83 ? -0.913 1.024 11.959 1.00 95.00 83 GLN A CA 1
ATOM 651 C C . GLN A 1 83 ? -0.009 0.700 13.148 1.00 95.00 83 GLN A C 1
ATOM 653 O O . GLN A 1 83 ? -0.469 0.558 14.280 1.00 95.00 83 GLN A O 1
ATOM 658 N N . GLY A 1 84 ? 1.284 0.523 12.897 1.00 95.31 84 GLY A N 1
ATOM 659 C CA . GLY A 1 84 ? 2.216 0.100 13.935 1.00 95.31 84 GLY A CA 1
ATOM 660 C C . GLY A 1 84 ? 3.553 -0.347 13.372 1.00 95.31 84 GLY A C 1
ATOM 661 O O . GLY A 1 84 ? 3.947 0.053 12.279 1.00 95.31 84 GLY A O 1
ATOM 662 N N . HIS A 1 85 ? 4.262 -1.176 14.135 1.00 96.94 85 HIS A N 1
ATOM 663 C CA . HIS A 1 85 ? 5.594 -1.654 13.781 1.00 96.94 85 HIS A CA 1
ATOM 664 C C . HIS A 1 85 ? 5.740 -3.140 14.092 1.00 96.94 85 HIS A C 1
ATOM 666 O O . HIS A 1 85 ? 5.112 -3.662 15.012 1.00 96.94 85 HIS A O 1
ATOM 672 N N . VAL A 1 86 ? 6.620 -3.802 13.347 1.00 96.25 86 VAL A N 1
ATOM 673 C CA . VAL A 1 86 ? 7.127 -5.135 13.672 1.00 96.25 86 VAL A CA 1
ATOM 674 C C . VAL A 1 86 ? 8.553 -5.005 14.181 1.00 96.25 86 VAL A C 1
ATOM 676 O O . VAL A 1 86 ? 9.365 -4.301 13.585 1.00 96.25 86 VAL A O 1
ATOM 679 N N . TYR A 1 87 ? 8.846 -5.706 15.271 1.00 96.50 87 TYR A N 1
ATOM 680 C CA . TYR A 1 87 ? 10.164 -5.767 15.892 1.00 96.50 87 TYR A CA 1
ATOM 681 C C . TYR A 1 87 ? 10.705 -7.185 15.751 1.00 96.50 87 TYR A C 1
ATOM 683 O O . TYR A 1 87 ? 9.993 -8.152 16.033 1.00 96.50 87 TYR A O 1
ATOM 691 N N . GLY A 1 88 ? 11.954 -7.314 15.317 1.00 93.38 88 GLY A N 1
ATOM 692 C CA . GLY A 1 88 ? 12.619 -8.606 15.161 1.00 93.38 88 GLY A CA 1
ATOM 693 C C . GLY A 1 88 ? 13.633 -8.891 16.248 1.00 93.38 88 GLY A C 1
ATOM 694 O O . GLY A 1 88 ? 14.609 -9.557 15.951 1.00 93.38 88 GLY A O 1
ATOM 695 N N . ASP A 1 89 ? 13.436 -8.344 17.455 1.00 86.31 89 ASP A N 1
ATOM 696 C CA . ASP A 1 89 ? 14.306 -8.485 18.636 1.00 86.31 89 ASP A CA 1
ATOM 697 C C . ASP A 1 89 ? 15.806 -8.190 18.420 1.00 86.31 89 ASP A C 1
ATOM 699 O O . ASP A 1 89 ? 16.632 -8.518 19.269 1.00 86.31 89 ASP A O 1
ATOM 703 N N . GLY A 1 90 ? 16.156 -7.541 17.304 1.00 83.81 90 GLY A N 1
ATOM 704 C CA . GLY A 1 90 ? 17.532 -7.240 16.915 1.00 83.81 90 GLY A CA 1
ATOM 705 C C . GLY A 1 90 ? 18.307 -8.433 16.348 1.00 83.81 90 GLY A C 1
ATOM 706 O O . GLY A 1 90 ? 19.441 -8.246 15.914 1.00 83.81 90 GLY A O 1
ATOM 707 N N . THR A 1 91 ? 17.727 -9.640 16.309 1.00 91.62 91 THR A N 1
ATOM 708 C CA . THR A 1 91 ? 18.408 -10.842 15.786 1.00 91.62 91 THR A CA 1
ATOM 709 C C . THR A 1 91 ? 17.653 -11.521 14.651 1.00 91.62 91 THR A C 1
ATOM 711 O O . THR A 1 91 ? 18.271 -12.098 13.755 1.00 91.62 91 THR A O 1
ATOM 714 N N . ALA A 1 92 ? 16.322 -11.431 14.634 1.00 96.75 92 ALA A N 1
ATOM 715 C CA . ALA A 1 92 ? 15.518 -12.073 13.610 1.00 96.75 92 ALA A CA 1
ATOM 716 C C . ALA A 1 92 ? 15.643 -11.330 12.275 1.00 96.75 92 ALA A C 1
ATOM 718 O O . ALA A 1 92 ? 15.208 -10.190 12.138 1.00 96.75 92 ALA A O 1
ATOM 719 N N . ALA A 1 93 ? 16.156 -12.005 11.246 1.00 97.44 93 ALA A N 1
ATOM 720 C CA . ALA A 1 93 ? 16.154 -11.481 9.877 1.00 97.44 93 ALA A CA 1
ATOM 721 C C . ALA A 1 93 ? 14.784 -11.598 9.182 1.00 97.44 93 ALA A C 1
ATOM 723 O O . ALA A 1 93 ? 14.586 -11.121 8.061 1.00 97.44 93 ALA A O 1
ATOM 724 N N . ARG A 1 94 ? 13.829 -12.271 9.836 1.00 97.75 94 ARG A N 1
ATOM 725 C CA . ARG A 1 94 ? 12.468 -12.469 9.349 1.00 97.75 94 ARG A CA 1
ATOM 726 C C . ARG A 1 94 ? 11.480 -12.677 10.496 1.00 97.75 94 ARG A C 1
ATOM 728 O O . ARG A 1 94 ? 11.724 -13.487 11.387 1.00 97.75 94 ARG A O 1
ATOM 735 N N . VAL A 1 95 ? 10.320 -12.034 10.400 1.00 97.62 95 VAL A N 1
ATOM 736 C CA . VAL A 1 95 ? 9.185 -12.182 11.320 1.00 97.62 95 VAL A CA 1
ATOM 737 C C . VAL A 1 95 ? 7.900 -12.351 10.513 1.00 97.62 95 VAL A C 1
ATOM 739 O O . VAL A 1 95 ? 7.596 -11.534 9.649 1.00 97.62 95 VAL A O 1
ATOM 742 N N . ASP A 1 96 ? 7.122 -13.397 10.791 1.00 96.50 96 ASP A N 1
ATOM 743 C CA . ASP A 1 96 ? 5.771 -13.527 10.232 1.00 96.50 96 ASP A CA 1
ATOM 744 C C . ASP A 1 96 ? 4.761 -12.936 11.243 1.00 96.50 96 ASP A C 1
ATOM 746 O O . ASP A 1 96 ? 4.692 -13.385 12.394 1.00 96.50 96 ASP A O 1
ATOM 750 N N . ALA A 1 97 ? 3.994 -11.931 10.809 1.00 94.44 97 ALA A N 1
ATOM 751 C CA . ALA A 1 97 ? 2.987 -11.218 11.599 1.00 94.44 97 ALA A CA 1
ATOM 752 C C . ALA A 1 97 ? 1.566 -11.508 11.087 1.00 94.44 97 ALA A C 1
ATOM 754 O O . ALA A 1 97 ? 1.354 -11.824 9.913 1.00 94.44 97 ALA A O 1
ATOM 755 N N . GLU A 1 98 ? 0.578 -11.414 11.976 1.00 95.44 98 GLU A N 1
ATOM 756 C CA . GLU A 1 98 ? -0.807 -11.790 11.690 1.00 95.44 98 GLU A CA 1
ATOM 757 C C . GLU A 1 98 ? -1.791 -10.840 12.383 1.00 95.44 98 GLU A C 1
ATOM 759 O O . GLU A 1 98 ? -1.728 -10.661 13.598 1.00 95.44 98 GLU A O 1
ATOM 764 N N . VAL A 1 99 ? -2.729 -10.281 11.614 1.00 94.00 99 VAL A N 1
ATOM 765 C CA . VAL A 1 99 ? -3.912 -9.573 12.123 1.00 94.00 99 VAL A CA 1
ATOM 766 C C . VAL A 1 99 ? -5.125 -10.466 11.904 1.00 94.00 99 VAL A C 1
ATOM 768 O O . VAL A 1 99 ? -5.381 -10.892 10.775 1.00 94.00 99 VAL A O 1
ATOM 771 N N . ALA A 1 100 ? -5.876 -10.756 12.967 1.00 94.50 100 ALA A N 1
ATOM 772 C CA . ALA A 1 100 ? -7.058 -11.606 12.902 1.00 94.50 100 ALA A CA 1
ATOM 773 C C . ALA A 1 100 ? -8.273 -10.934 13.554 1.00 94.50 100 ALA A C 1
ATOM 775 O O . ALA A 1 100 ? -8.220 -10.550 14.719 1.00 94.50 100 ALA A O 1
ATOM 776 N N . VAL A 1 101 ? -9.378 -10.830 12.811 1.00 93.38 101 VAL A N 1
ATOM 777 C CA . VAL A 1 101 ? -10.645 -10.242 13.277 1.00 93.38 101 VAL A CA 1
ATOM 778 C C . VAL A 1 101 ? -11.807 -11.095 12.780 1.00 93.38 101 VAL A C 1
ATOM 780 O O . VAL A 1 101 ? -11.934 -11.334 11.580 1.00 93.38 101 VAL A O 1
ATOM 783 N N . ALA A 1 102 ? -12.654 -11.565 13.701 1.00 90.56 102 ALA A N 1
ATOM 784 C CA . ALA A 1 102 ? -13.870 -12.334 13.400 1.00 90.56 102 ALA A CA 1
ATOM 785 C C . ALA A 1 102 ? -13.658 -13.484 12.383 1.00 90.56 102 ALA A C 1
ATOM 787 O O . ALA A 1 102 ? -14.413 -13.640 11.426 1.00 90.56 102 ALA A O 1
ATOM 788 N N . GLY A 1 103 ? -12.587 -14.269 12.559 1.00 87.75 103 GLY A N 1
ATOM 789 C CA . GLY A 1 103 ? -12.255 -15.408 11.691 1.00 87.75 103 GLY A CA 1
ATOM 790 C C . GLY A 1 103 ? -11.605 -15.048 10.349 1.00 87.75 103 GLY A C 1
ATOM 791 O O . GLY A 1 103 ? -11.232 -15.950 9.602 1.00 87.75 103 GLY A O 1
ATOM 792 N N . ARG A 1 104 ? -11.425 -13.759 10.036 1.00 89.56 104 ARG A N 1
ATOM 793 C CA . ARG A 1 104 ? -10.588 -13.311 8.914 1.00 89.56 104 ARG A CA 1
ATOM 794 C C . ARG A 1 104 ? -9.168 -13.067 9.381 1.00 89.56 104 ARG A C 1
ATOM 796 O O . ARG A 1 104 ? -8.958 -12.591 10.494 1.00 89.56 104 ARG A O 1
ATOM 803 N N . THR A 1 105 ? -8.209 -13.352 8.508 1.00 93.06 105 THR A N 1
ATOM 804 C CA . THR A 1 105 ? -6.789 -13.248 8.830 1.00 93.06 105 THR A CA 1
ATOM 805 C C . THR A 1 105 ? -6.013 -12.598 7.695 1.00 93.06 105 THR A C 1
ATOM 807 O O . THR A 1 105 ? -6.055 -13.061 6.555 1.00 93.06 105 THR A O 1
ATOM 810 N N . THR A 1 106 ? -5.236 -11.574 8.036 1.00 93.00 106 THR A N 1
ATOM 811 C CA . THR A 1 106 ? -4.234 -10.960 7.168 1.00 93.00 106 THR A CA 1
ATOM 812 C C . THR A 1 106 ? -2.858 -11.310 7.709 1.00 93.00 106 THR A C 1
ATOM 814 O O . THR A 1 106 ? -2.475 -10.862 8.786 1.00 93.00 106 THR A O 1
ATOM 817 N N . ARG A 1 107 ? -2.109 -12.127 6.961 1.00 96.19 107 ARG A N 1
ATOM 818 C CA . ARG A 1 107 ? -0.709 -12.444 7.266 1.00 96.19 107 ARG A CA 1
ATOM 819 C C . ARG A 1 107 ? 0.233 -11.531 6.489 1.00 96.19 107 ARG A C 1
ATOM 821 O O . ARG A 1 107 ? -0.072 -11.162 5.353 1.00 96.19 107 ARG A O 1
ATOM 828 N N . LEU A 1 108 ? 1.358 -11.209 7.106 1.00 96.69 108 LEU A N 1
ATOM 829 C CA . LEU A 1 108 ? 2.447 -10.401 6.568 1.00 96.69 108 LEU A CA 1
ATOM 830 C C . LEU A 1 108 ? 3.754 -11.137 6.848 1.00 96.69 108 LEU A C 1
ATOM 832 O O . LEU A 1 108 ? 3.929 -11.695 7.935 1.00 96.69 108 LEU A O 1
ATOM 836 N N . ARG A 1 109 ? 4.681 -11.111 5.897 1.00 98.25 109 ARG A N 1
ATOM 837 C CA . ARG A 1 109 ? 6.062 -11.521 6.129 1.00 98.25 109 ARG A CA 1
ATOM 838 C C . ARG A 1 109 ? 6.937 -10.287 6.159 1.00 98.25 109 ARG A C 1
ATOM 840 O O . ARG A 1 109 ? 7.080 -9.623 5.140 1.00 98.25 109 ARG A O 1
ATOM 847 N N . VAL A 1 110 ? 7.526 -10.006 7.312 1.00 98.25 110 VAL A N 1
ATOM 848 C CA . VAL A 1 110 ? 8.520 -8.948 7.461 1.00 98.25 110 VAL A CA 1
ATOM 849 C C . VAL A 1 110 ? 9.903 -9.561 7.320 1.00 98.25 110 VAL A C 1
ATOM 851 O O . VAL A 1 110 ? 10.234 -10.523 8.010 1.00 98.25 110 VAL A O 1
ATOM 854 N N . VAL A 1 111 ? 10.697 -9.030 6.404 1.00 98.19 111 VAL A N 1
ATOM 855 C CA . VAL A 1 111 ? 12.067 -9.442 6.108 1.00 98.19 111 VAL A CA 1
ATOM 856 C C . VAL A 1 111 ? 12.973 -8.248 6.377 1.00 98.19 111 VAL A C 1
ATOM 858 O O . VAL A 1 111 ? 12.599 -7.108 6.096 1.00 98.19 111 VAL A O 1
ATOM 861 N N . GLY A 1 112 ? 14.153 -8.500 6.937 1.00 98.00 112 GLY A N 1
ATOM 862 C CA . GLY A 1 112 ? 15.172 -7.468 7.079 1.00 98.00 112 GLY A CA 1
ATOM 863 C C . GLY A 1 112 ? 15.621 -6.913 5.734 1.00 98.00 112 GLY A C 1
ATOM 864 O O . GLY A 1 112 ? 15.271 -7.427 4.665 1.00 98.00 112 GLY A O 1
ATOM 865 N N . GLU A 1 113 ? 16.400 -5.841 5.784 1.00 97.62 113 GLU A N 1
ATOM 866 C CA . GLU A 1 113 ? 16.878 -5.185 4.575 1.00 97.62 113 GLU A CA 1
ATOM 867 C C . GLU A 1 113 ? 17.699 -6.153 3.722 1.00 97.62 113 GLU A C 1
ATOM 869 O O . GLU A 1 113 ? 18.476 -6.975 4.217 1.00 97.62 113 GLU A O 1
ATOM 874 N N . ARG A 1 114 ? 17.508 -6.053 2.410 1.00 97.56 114 ARG A N 1
ATOM 875 C CA . ARG A 1 114 ? 18.237 -6.823 1.406 1.00 97.56 114 ARG A CA 1
ATOM 876 C C . ARG A 1 114 ? 18.694 -5.872 0.317 1.00 97.56 114 ARG A C 1
ATOM 878 O O . ARG A 1 114 ? 18.005 -4.906 0.001 1.00 97.56 114 ARG A O 1
ATOM 885 N N . ARG A 1 115 ? 19.822 -6.194 -0.304 1.00 96.75 115 ARG A N 1
ATOM 886 C CA . ARG A 1 115 ? 20.310 -5.523 -1.510 1.00 96.75 115 ARG A CA 1
ATOM 887 C C . ARG A 1 115 ? 20.072 -6.413 -2.717 1.00 96.75 115 ARG A C 1
ATOM 889 O O . ARG A 1 115 ? 20.195 -7.635 -2.614 1.00 96.75 115 ARG A O 1
ATOM 896 N N . CYS A 1 116 ? 19.760 -5.798 -3.849 1.00 97.19 116 CYS A N 1
ATOM 897 C CA . CYS A 1 116 ? 19.747 -6.471 -5.138 1.00 97.19 116 CYS A CA 1
ATOM 898 C C . CYS A 1 116 ? 21.043 -6.150 -5.888 1.00 97.19 116 CYS A C 1
ATOM 900 O O . CYS A 1 116 ? 21.529 -5.025 -5.841 1.00 97.19 116 CYS A O 1
ATOM 902 N N . ALA A 1 117 ? 21.609 -7.138 -6.572 1.00 96.75 117 ALA A N 1
ATOM 903 C CA . ALA A 1 117 ? 22.769 -6.959 -7.434 1.00 96.75 117 ALA A CA 1
ATOM 904 C C . ALA A 1 117 ? 22.547 -7.665 -8.771 1.00 96.75 117 ALA A C 1
ATOM 906 O O . ALA A 1 117 ? 21.935 -8.734 -8.822 1.00 96.75 117 ALA A O 1
ATOM 907 N N . LEU A 1 118 ? 23.079 -7.078 -9.841 1.00 96.88 118 LEU A N 1
ATOM 908 C CA . LEU A 1 118 ? 23.100 -7.676 -11.170 1.00 96.88 118 LEU A CA 1
ATOM 909 C C . LEU A 1 118 ? 24.465 -8.331 -11.402 1.00 96.88 118 LEU A C 1
ATOM 911 O O . LEU A 1 118 ? 25.491 -7.649 -11.486 1.00 96.88 118 LEU A O 1
ATOM 915 N N . ALA A 1 119 ? 24.491 -9.660 -11.481 1.00 94.88 119 ALA A N 1
ATOM 916 C CA . ALA A 1 119 ? 25.709 -10.409 -11.765 1.00 94.88 119 ALA A CA 1
ATOM 917 C C . ALA A 1 119 ? 26.217 -10.123 -13.196 1.00 94.88 119 ALA A C 1
ATOM 919 O O . ALA A 1 119 ? 25.423 -9.763 -14.066 1.00 94.88 119 ALA A O 1
ATOM 920 N N . PRO A 1 120 ? 27.510 -10.362 -13.502 1.00 93.00 120 PRO A N 1
ATOM 921 C CA . PRO A 1 120 ? 28.035 -10.227 -14.867 1.00 93.00 120 PRO A CA 1
ATOM 922 C C . PRO A 1 120 ? 27.308 -11.091 -15.910 1.00 93.00 120 PRO A C 1
ATOM 924 O O . PRO A 1 120 ? 27.328 -10.776 -17.093 1.00 93.00 120 PRO A O 1
ATOM 927 N N . THR A 1 121 ? 26.649 -12.168 -15.473 1.00 92.69 121 THR A N 1
ATOM 928 C CA . THR A 1 121 ? 25.809 -13.041 -16.308 1.00 92.69 121 THR A CA 1
ATOM 929 C C . THR A 1 121 ? 24.434 -12.446 -16.636 1.00 92.69 121 THR A C 1
ATOM 931 O O . THR A 1 121 ? 23.674 -13.075 -17.366 1.00 92.69 121 THR A O 1
ATOM 934 N N . GLY A 1 122 ? 24.087 -11.278 -16.083 1.00 91.81 122 GLY A N 1
ATOM 935 C CA . GLY A 1 122 ? 22.758 -10.666 -16.182 1.00 91.81 122 GLY A CA 1
ATOM 936 C C . GLY A 1 122 ? 21.739 -11.205 -15.170 1.00 91.81 122 GLY A C 1
ATOM 937 O O . GLY A 1 122 ? 20.573 -10.833 -15.214 1.00 91.81 122 GLY A O 1
ATOM 938 N N . GLU A 1 123 ? 22.154 -12.081 -14.251 1.00 95.00 123 GLU A N 1
ATOM 939 C CA . GLU A 1 123 ? 21.274 -12.650 -13.227 1.00 95.00 123 GLU A CA 1
ATOM 940 C C . GLU A 1 123 ? 21.121 -11.701 -12.027 1.00 95.00 123 GLU A C 1
ATOM 942 O O . GLU A 1 123 ? 22.115 -11.235 -11.465 1.00 95.00 123 GLU A O 1
ATOM 947 N N . LEU A 1 124 ? 19.882 -11.463 -11.589 1.00 96.88 124 LEU A N 1
ATOM 948 C CA . LEU A 1 124 ? 19.592 -10.745 -10.347 1.00 96.88 124 LEU A CA 1
ATOM 949 C C . LEU A 1 124 ? 19.828 -11.634 -9.124 1.00 96.88 124 LEU A C 1
ATOM 951 O O . LEU A 1 124 ? 19.381 -12.782 -9.080 1.00 96.88 124 LEU A O 1
ATOM 955 N N . ARG A 1 125 ? 20.476 -11.083 -8.095 1.00 96.62 125 ARG A N 1
ATOM 956 C CA . ARG A 1 125 ? 20.744 -11.770 -6.825 1.00 96.62 125 ARG A CA 1
ATOM 957 C C . ARG A 1 125 ? 20.394 -10.890 -5.642 1.00 96.62 125 ARG A C 1
ATOM 959 O O . ARG A 1 125 ? 20.749 -9.716 -5.611 1.00 96.62 125 ARG A O 1
ATOM 966 N N . PHE A 1 126 ? 19.741 -11.486 -4.652 1.00 97.62 126 PHE A N 1
ATOM 967 C CA . PHE A 1 126 ? 19.492 -10.839 -3.370 1.00 97.62 126 PHE A CA 1
ATOM 968 C C . PHE A 1 126 ? 20.598 -11.187 -2.380 1.00 97.62 126 PHE A C 1
ATOM 970 O O . PHE A 1 126 ? 21.074 -12.324 -2.341 1.00 97.62 126 PHE A O 1
ATOM 977 N N . SER A 1 127 ? 20.986 -10.217 -1.557 1.00 97.56 127 SER A N 1
ATOM 978 C CA . SER A 1 127 ? 21.775 -10.493 -0.360 1.00 97.56 127 SER A CA 1
ATOM 979 C C . SER A 1 127 ? 20.965 -11.314 0.651 1.00 97.56 127 SER A C 1
ATOM 981 O O . SER A 1 127 ? 19.737 -11.416 0.568 1.00 97.56 127 SER A O 1
ATOM 983 N N . ALA A 1 128 ? 21.649 -11.847 1.666 1.00 97.38 128 ALA A N 1
ATOM 984 C CA . ALA A 1 128 ? 20.967 -12.256 2.889 1.00 97.38 128 ALA A CA 1
ATOM 985 C C . ALA A 1 128 ? 20.229 -11.053 3.506 1.00 97.38 128 ALA A C 1
ATOM 987 O O . ALA A 1 128 ? 20.663 -9.907 3.343 1.00 97.38 128 ALA A O 1
ATOM 988 N N . ALA A 1 129 ? 19.114 -11.325 4.185 1.00 97.94 129 ALA A N 1
ATOM 989 C CA . ALA A 1 129 ? 18.392 -10.316 4.947 1.00 97.94 129 ALA A CA 1
ATOM 990 C C . ALA A 1 129 ? 19.168 -9.963 6.220 1.00 97.94 129 ALA A C 1
ATOM 992 O O . ALA A 1 129 ? 19.694 -10.855 6.890 1.00 97.94 129 ALA A O 1
ATOM 993 N N . THR A 1 130 ? 19.235 -8.676 6.544 1.00 97.75 130 THR A N 1
ATOM 994 C CA . THR A 1 130 ? 19.798 -8.201 7.814 1.00 97.75 130 THR A CA 1
ATOM 995 C C . THR A 1 130 ? 18.860 -8.507 8.982 1.00 97.75 130 THR A C 1
ATOM 997 O O . THR A 1 130 ? 17.702 -8.872 8.783 1.00 97.75 130 THR A O 1
ATOM 1000 N N . ALA A 1 131 ? 19.345 -8.383 10.218 1.00 97.75 131 ALA A N 1
ATOM 1001 C CA . ALA A 1 131 ? 18.478 -8.475 11.388 1.00 97.75 131 ALA A CA 1
ATOM 1002 C C . ALA A 1 131 ? 17.483 -7.302 11.424 1.00 97.75 131 ALA A C 1
ATOM 1004 O O . ALA A 1 131 ? 17.814 -6.176 11.051 1.00 97.75 131 ALA A O 1
ATOM 1005 N N . ILE A 1 132 ? 16.258 -7.570 11.874 1.00 97.56 132 ILE A N 1
ATOM 1006 C CA . ILE A 1 132 ? 15.196 -6.573 11.969 1.00 97.56 132 ILE A CA 1
ATOM 1007 C C . ILE A 1 132 ? 15.244 -5.915 13.348 1.00 97.56 132 ILE A C 1
ATOM 1009 O O . ILE A 1 132 ? 14.916 -6.533 14.362 1.00 97.56 132 ILE A O 1
ATOM 1013 N N . GLU A 1 133 ? 15.562 -4.625 13.374 1.00 95.06 133 GLU A N 1
ATOM 1014 C CA . GLU A 1 133 ? 15.330 -3.790 14.552 1.00 95.06 133 GLU A CA 1
ATOM 1015 C C . GLU A 1 133 ? 13.840 -3.432 14.649 1.00 95.06 133 GLU A C 1
ATOM 1017 O O . GLU A 1 133 ? 13.141 -3.844 15.578 1.00 95.06 133 GLU A O 1
ATOM 1022 N N . ARG A 1 134 ? 13.336 -2.717 13.637 1.00 96.44 134 ARG A N 1
ATOM 1023 C CA . ARG A 1 134 ? 11.968 -2.200 13.578 1.00 96.44 134 ARG A CA 1
ATOM 1024 C C . ARG A 1 134 ? 11.561 -1.944 12.127 1.00 96.44 134 ARG A C 1
ATOM 1026 O O . ARG A 1 134 ? 12.311 -1.323 11.383 1.00 96.44 134 ARG A O 1
ATOM 1033 N N . VAL A 1 135 ? 10.357 -2.363 11.737 1.00 97.38 135 VAL A N 1
ATOM 1034 C CA . VAL A 1 135 ? 9.770 -2.062 10.416 1.00 97.38 135 VAL A CA 1
ATOM 1035 C C . VAL A 1 135 ? 8.371 -1.476 10.594 1.00 97.38 135 VAL A C 1
ATOM 1037 O O . VAL A 1 135 ? 7.522 -2.147 11.188 1.00 97.38 135 VAL A O 1
ATOM 1040 N N . PRO A 1 136 ? 8.097 -0.254 10.105 1.00 96.69 136 PRO A N 1
ATOM 1041 C CA . PRO A 1 136 ? 6.746 0.301 10.068 1.00 96.69 136 PRO A CA 1
ATOM 1042 C C . PRO A 1 136 ? 5.819 -0.540 9.187 1.00 96.69 136 PRO A C 1
ATOM 1044 O O . PRO A 1 136 ? 6.167 -0.872 8.056 1.00 96.69 136 PRO A O 1
ATOM 1047 N N . LEU A 1 137 ? 4.619 -0.848 9.679 1.00 96.31 137 LEU A N 1
ATOM 1048 C CA . LEU A 1 137 ? 3.565 -1.538 8.929 1.00 96.31 137 LEU A CA 1
ATOM 1049 C C . LEU A 1 137 ? 2.883 -0.582 7.936 1.00 96.31 137 LEU A C 1
ATOM 1051 O O . LEU A 1 137 ? 1.709 -0.261 8.083 1.00 96.31 137 LEU A O 1
ATOM 1055 N N . ARG A 1 138 ? 3.635 -0.116 6.932 1.00 95.62 138 ARG A N 1
ATOM 1056 C CA . ARG A 1 138 ? 3.173 0.820 5.894 1.00 95.62 138 ARG A CA 1
ATOM 1057 C C . ARG A 1 138 ? 3.463 0.287 4.495 1.00 95.62 138 ARG A C 1
ATOM 1059 O O . ARG A 1 138 ? 4.434 -0.441 4.284 1.00 95.62 138 ARG A O 1
ATOM 1066 N N . TYR A 1 139 ? 2.665 0.709 3.516 1.00 97.25 139 TYR A N 1
ATOM 1067 C CA . TYR A 1 139 ? 2.849 0.305 2.117 1.00 97.25 139 TYR A CA 1
ATOM 1068 C C . TYR A 1 139 ? 4.166 0.793 1.496 1.00 97.25 139 TYR A C 1
ATOM 1070 O O . TYR A 1 139 ? 4.666 0.151 0.575 1.00 97.25 139 TYR A O 1
ATOM 1078 N N . THR A 1 140 ? 4.800 1.826 2.057 1.00 97.44 140 THR A N 1
ATOM 1079 C CA . THR A 1 140 ? 6.143 2.282 1.652 1.00 97.44 140 THR A CA 1
ATOM 1080 C C . THR A 1 140 ? 7.248 1.248 1.884 1.00 97.44 140 THR A C 1
ATOM 1082 O O . THR A 1 140 ? 8.321 1.352 1.296 1.00 97.44 140 THR A O 1
ATOM 1085 N N . HIS A 1 141 ? 6.998 0.228 2.713 1.00 98.06 141 HIS A N 1
ATOM 1086 C CA . HIS A 1 141 ? 7.902 -0.908 2.926 1.00 98.06 141 HIS A CA 1
ATOM 1087 C C . HIS A 1 141 ? 7.439 -2.182 2.203 1.00 98.06 141 HIS A C 1
ATOM 1089 O O . HIS A 1 141 ? 8.116 -3.209 2.288 1.00 98.06 141 HIS A O 1
ATOM 1095 N N . ALA A 1 142 ? 6.301 -2.140 1.507 1.00 98.25 142 ALA A N 1
ATOM 1096 C CA . ALA A 1 142 ? 5.735 -3.264 0.771 1.00 98.25 142 ALA A CA 1
ATOM 1097 C C . ALA A 1 142 ? 6.144 -3.250 -0.708 1.00 98.25 142 ALA A C 1
ATOM 1099 O O . ALA A 1 142 ? 6.674 -2.258 -1.210 1.00 98.25 142 ALA A O 1
ATOM 1100 N N . TYR A 1 143 ? 5.891 -4.354 -1.418 1.00 98.44 143 TYR A N 1
ATOM 1101 C CA . TYR A 1 143 ? 6.200 -4.445 -2.846 1.00 98.44 143 TYR A CA 1
ATOM 1102 C C . TYR A 1 143 ? 5.500 -3.346 -3.662 1.00 98.44 143 TYR A C 1
ATOM 1104 O O . TYR A 1 143 ? 4.317 -3.076 -3.452 1.00 98.44 143 TYR A O 1
ATOM 1112 N N . GLY A 1 144 ? 6.217 -2.727 -4.595 1.00 97.62 144 GLY A N 1
ATOM 1113 C CA . GLY A 1 144 ? 5.695 -1.711 -5.502 1.00 97.62 144 GLY A CA 1
ATOM 1114 C C . GLY A 1 144 ? 6.732 -0.657 -5.852 1.00 97.62 144 GLY A C 1
ATOM 1115 O O . GLY A 1 144 ? 7.921 -0.961 -5.919 1.00 97.62 144 GLY A O 1
ATOM 1116 N N . GLY A 1 145 ? 6.285 0.576 -6.055 1.00 96.56 145 GLY A N 1
ATOM 1117 C CA . GLY A 1 145 ? 7.161 1.705 -6.341 1.00 96.56 145 GLY A CA 1
ATOM 1118 C C . GLY A 1 145 ? 7.127 2.139 -7.800 1.00 96.56 145 GLY A C 1
ATOM 1119 O O . GLY A 1 145 ? 6.147 1.925 -8.514 1.00 96.56 145 GLY A O 1
ATOM 1120 N N . ARG A 1 146 ? 8.234 2.743 -8.231 1.00 95.56 146 ARG A N 1
ATOM 1121 C CA . ARG A 1 146 ? 8.421 3.349 -9.550 1.00 95.56 146 ARG A CA 1
ATOM 1122 C C . ARG A 1 146 ? 9.828 3.074 -10.060 1.00 95.56 146 ARG A C 1
ATOM 1124 O O . ARG A 1 146 ? 10.789 3.313 -9.327 1.00 95.56 146 ARG A O 1
ATOM 1131 N N . ASP A 1 147 ? 9.963 2.681 -11.321 1.00 97.06 147 ASP A N 1
ATOM 1132 C CA . ASP A 1 147 ? 11.279 2.594 -11.963 1.00 97.06 147 ASP A CA 1
ATOM 1133 C C . ASP A 1 147 ? 11.724 3.975 -12.468 1.00 97.06 147 ASP A C 1
ATOM 1135 O O . ASP A 1 147 ? 11.532 4.346 -13.629 1.00 97.06 147 ASP A O 1
ATOM 1139 N N . ARG A 1 148 ? 12.303 4.767 -11.559 1.00 95.38 148 ARG A N 1
ATOM 1140 C CA . ARG A 1 148 ? 12.756 6.136 -11.858 1.00 95.38 148 ARG A CA 1
ATOM 1141 C C . ARG A 1 148 ? 13.878 6.179 -12.893 1.00 95.38 148 ARG A C 1
ATOM 1143 O O . ARG A 1 148 ? 13.988 7.164 -13.615 1.00 95.38 148 ARG A O 1
ATOM 1150 N N . VAL A 1 149 ? 14.716 5.142 -12.954 1.00 97.12 149 VAL A N 1
ATOM 1151 C CA . VAL A 1 149 ? 15.830 5.084 -13.908 1.00 97.12 149 VAL A CA 1
ATOM 1152 C C . VAL A 1 149 ? 15.282 4.852 -15.308 1.00 97.12 149 VAL A C 1
ATOM 1154 O O . VAL A 1 149 ? 15.609 5.610 -16.219 1.00 97.12 149 VAL A O 1
ATOM 1157 N N . TYR A 1 150 ? 14.405 3.859 -15.473 1.00 96.81 150 TYR A N 1
ATOM 1158 C CA . TYR A 1 150 ? 13.767 3.594 -16.759 1.00 96.81 150 TYR A CA 1
ATOM 1159 C C . TYR A 1 150 ? 12.992 4.813 -17.267 1.00 96.81 150 TYR A C 1
ATOM 1161 O O . TYR A 1 150 ? 13.150 5.219 -18.417 1.00 96.81 150 TYR A O 1
ATOM 1169 N N . GLU A 1 151 ? 12.209 5.455 -16.403 1.00 96.00 151 GLU A N 1
ATOM 1170 C CA . GLU A 1 151 ? 11.445 6.635 -16.795 1.00 96.00 151 GLU A CA 1
ATOM 1171 C C . GLU A 1 151 ? 12.313 7.844 -17.138 1.00 96.00 151 GLU A C 1
ATOM 1173 O O . GLU A 1 151 ? 12.002 8.552 -18.090 1.00 96.00 151 GLU A O 1
ATOM 1178 N N . ALA A 1 152 ? 13.408 8.086 -16.413 1.00 95.94 152 ALA A N 1
ATOM 1179 C CA . ALA A 1 152 ? 14.330 9.163 -16.765 1.00 95.94 152 ALA A CA 1
ATOM 1180 C C . ALA A 1 152 ? 14.921 8.971 -18.174 1.00 95.94 152 ALA A C 1
ATOM 1182 O O . ALA A 1 152 ? 15.211 9.952 -18.856 1.00 95.94 152 ALA A O 1
ATOM 1183 N N . HIS A 1 153 ? 15.074 7.719 -18.618 1.00 96.06 153 HIS A N 1
ATOM 1184 C CA . HIS A 1 153 ? 15.536 7.391 -19.964 1.00 96.06 153 HIS A CA 1
ATOM 1185 C C . HIS A 1 153 ? 14.436 7.464 -21.031 1.00 96.06 153 HIS A C 1
ATOM 1187 O O . HIS A 1 153 ? 14.712 7.937 -22.131 1.00 96.06 153 HIS A O 1
ATOM 1193 N N . GLN A 1 154 ? 13.221 6.991 -20.739 1.00 94.94 154 GLN A N 1
ATOM 1194 C CA . GLN A 1 154 ? 12.130 6.921 -21.725 1.00 94.94 154 GLN A CA 1
ATOM 1195 C C . GLN A 1 154 ? 11.244 8.172 -21.771 1.00 94.94 154 GLN A C 1
ATOM 1197 O O . GLN A 1 154 ? 10.531 8.380 -22.747 1.00 94.94 154 GLN A O 1
ATOM 1202 N N . GLY A 1 155 ? 11.255 8.986 -20.716 1.00 94.44 155 GLY A N 1
ATOM 1203 C CA . GLY A 1 155 ? 10.253 10.022 -20.489 1.00 94.44 155 GLY A CA 1
ATOM 1204 C C . GLY A 1 155 ? 8.899 9.442 -20.068 1.00 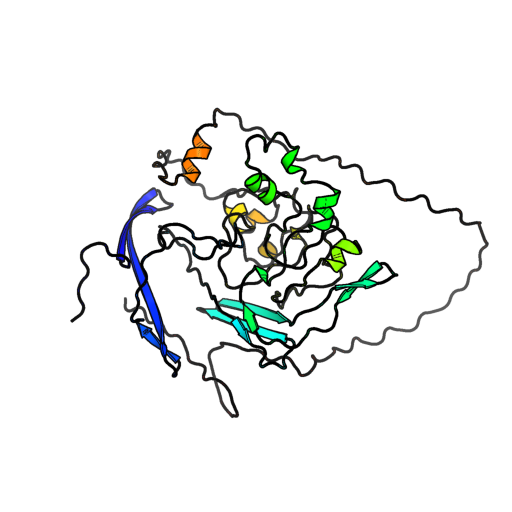94.44 155 GLY A C 1
ATOM 1205 O O . GLY A 1 155 ? 8.606 8.261 -20.261 1.00 94.44 155 GLY A O 1
ATOM 1206 N N . ASN A 1 156 ? 8.052 10.283 -19.471 1.00 92.88 156 ASN A N 1
ATOM 1207 C CA . ASN A 1 156 ? 6.686 9.908 -19.116 1.00 92.88 156 ASN A CA 1
ATOM 1208 C C . ASN A 1 156 ? 5.756 10.134 -20.325 1.00 92.88 156 ASN A C 1
ATOM 1210 O O . ASN A 1 156 ? 5.466 11.294 -20.636 1.00 92.88 156 ASN A O 1
ATOM 1214 N N . PRO A 1 157 ? 5.234 9.072 -20.968 1.00 91.19 157 PRO A N 1
ATOM 1215 C CA . PRO A 1 157 ? 4.404 9.213 -22.163 1.00 91.19 157 PRO A CA 1
ATOM 1216 C C . PRO A 1 157 ? 3.077 9.939 -21.896 1.00 91.19 157 PRO A C 1
ATOM 1218 O O . PRO A 1 157 ? 2.498 10.500 -22.824 1.00 91.19 157 PRO A O 1
ATOM 1221 N N . ALA A 1 158 ? 2.601 10.000 -20.644 1.00 88.94 158 ALA A N 1
ATOM 1222 C CA . ALA A 1 158 ? 1.404 10.770 -20.303 1.00 88.94 158 ALA A CA 1
ATOM 1223 C C . ALA A 1 158 ? 1.575 12.272 -20.593 1.00 88.94 158 ALA A C 1
ATOM 1225 O O . ALA A 1 158 ? 0.591 12.954 -20.860 1.00 88.94 158 ALA A O 1
ATOM 1226 N N . ARG A 1 159 ? 2.814 12.789 -20.586 1.00 91.50 159 ARG A N 1
ATOM 1227 C CA . ARG A 1 159 ? 3.108 14.203 -20.882 1.00 91.50 159 ARG A CA 1
ATOM 1228 C C . ARG A 1 159 ? 2.921 14.563 -22.357 1.00 91.50 159 ARG A C 1
ATOM 1230 O O . ARG A 1 159 ? 2.721 15.733 -22.664 1.00 91.50 159 ARG A O 1
ATOM 1237 N N . GLU A 1 160 ? 2.999 13.583 -23.251 1.00 89.81 160 GLU A N 1
ATOM 1238 C CA . GLU A 1 160 ? 2.909 13.783 -24.704 1.00 89.81 160 GLU A CA 1
ATOM 1239 C C . GLU A 1 160 ? 1.535 13.400 -25.267 1.00 89.81 160 GLU A C 1
ATOM 1241 O O . GLU A 1 160 ? 1.204 13.731 -26.405 1.00 89.81 160 GLU A O 1
ATOM 1246 N N . ASP A 1 161 ? 0.722 12.694 -24.483 1.00 87.44 161 ASP A N 1
ATOM 1247 C CA . ASP A 1 161 ? -0.568 12.191 -24.922 1.00 87.44 161 ASP A CA 1
ATOM 1248 C C . ASP A 1 161 ? -1.665 13.271 -24.810 1.00 87.44 161 ASP A C 1
ATOM 1250 O O . ASP A 1 161 ? -1.966 13.746 -23.707 1.00 87.44 161 ASP A O 1
ATOM 1254 N N . PRO A 1 162 ? -2.344 13.615 -25.926 1.00 90.38 162 PRO A N 1
ATOM 1255 C CA . PRO A 1 162 ? -3.378 14.645 -25.948 1.00 90.38 162 PRO A CA 1
ATOM 1256 C C . PRO A 1 162 ? -4.537 14.436 -24.971 1.00 90.38 162 PRO A C 1
ATOM 1258 O O . PRO A 1 162 ? -5.230 15.393 -24.622 1.00 90.38 162 PRO A O 1
ATOM 1261 N N . ARG A 1 163 ? -4.770 13.197 -24.522 1.00 85.69 163 ARG A N 1
ATOM 1262 C CA . ARG A 1 163 ? -5.829 12.860 -23.558 1.00 85.69 163 ARG A CA 1
ATOM 1263 C C . ARG A 1 163 ? -5.569 13.433 -22.167 1.00 85.69 163 ARG A C 1
ATOM 1265 O O . ARG A 1 163 ? -6.524 13.606 -21.413 1.00 85.69 163 ARG A O 1
ATOM 1272 N N . PHE A 1 164 ? -4.313 13.732 -21.840 1.00 87.19 164 PHE A N 1
ATOM 1273 C CA . PHE A 1 164 ? -3.922 14.319 -20.558 1.00 87.19 164 PHE A CA 1
ATOM 1274 C C . PHE A 1 164 ? -3.594 15.816 -20.667 1.00 87.19 164 PHE A C 1
ATOM 1276 O O . PHE A 1 164 ? -3.114 16.421 -19.708 1.00 87.19 164 PHE A O 1
ATOM 1283 N N . HIS A 1 165 ? -3.894 16.451 -21.807 1.00 88.62 165 HIS A N 1
ATOM 1284 C CA . HIS A 1 165 ? -3.772 17.900 -21.943 1.00 88.62 165 HIS A CA 1
ATOM 1285 C C . HIS A 1 165 ? -4.601 18.632 -20.875 1.00 88.62 165 HIS A C 1
ATOM 1287 O O . HIS A 1 165 ? -5.779 18.344 -20.663 1.00 88.62 165 HIS A O 1
ATOM 1293 N N . GLY A 1 166 ? -3.978 19.612 -20.217 1.00 89.88 166 GLY A N 1
ATOM 1294 C CA . GLY A 1 166 ? -4.598 20.400 -19.148 1.00 89.88 166 GLY A CA 1
ATOM 1295 C C . GLY A 1 166 ? -4.477 19.792 -17.748 1.00 89.88 166 GLY A C 1
ATOM 1296 O O . GLY A 1 166 ? -4.908 20.430 -16.787 1.00 89.88 166 GLY A O 1
ATOM 1297 N N . MET A 1 167 ? -3.878 18.605 -17.609 1.00 91.19 167 MET A N 1
ATOM 1298 C CA . MET A 1 167 ? -3.457 18.094 -16.305 1.00 91.19 167 MET A CA 1
ATOM 1299 C C . MET A 1 167 ? -2.235 18.855 -15.785 1.00 91.19 167 MET A C 1
ATOM 1301 O O . MET A 1 167 ? -1.402 19.336 -16.554 1.00 91.19 167 MET A O 1
ATOM 1305 N N . THR A 1 168 ? -2.132 18.970 -14.464 1.00 92.44 168 THR A N 1
ATOM 1306 C CA . THR A 1 168 ? -0.952 19.548 -13.812 1.00 92.44 168 THR A CA 1
ATOM 1307 C C . THR A 1 168 ? 0.234 18.587 -13.888 1.00 92.44 168 THR A C 1
ATOM 1309 O O . THR A 1 168 ? 0.056 17.379 -14.042 1.00 92.44 168 THR A O 1
ATOM 1312 N N . ASP A 1 169 ? 1.456 19.095 -13.700 1.00 89.25 169 ASP A N 1
ATOM 1313 C CA . ASP A 1 169 ? 2.654 18.246 -13.648 1.00 89.25 169 ASP A CA 1
ATOM 1314 C C . ASP A 1 169 ? 2.548 17.133 -12.599 1.00 89.25 169 ASP A C 1
ATOM 1316 O O . ASP A 1 169 ? 2.970 16.012 -12.860 1.00 89.25 169 ASP A O 1
ATOM 1320 N N . ALA A 1 170 ? 1.947 17.419 -11.440 1.00 86.44 170 ALA A N 1
ATOM 1321 C CA . ALA A 1 170 ? 1.730 16.428 -10.389 1.00 86.44 170 ALA A CA 1
ATOM 1322 C C . ALA A 1 170 ? 0.752 15.323 -10.824 1.00 86.44 170 ALA A C 1
ATOM 1324 O O . ALA A 1 170 ? 0.987 14.151 -10.553 1.00 86.44 170 ALA A O 1
ATOM 1325 N N . GLN A 1 171 ? -0.320 15.678 -11.540 1.00 88.06 171 GLN A N 1
ATOM 1326 C CA . GLN A 1 171 ? -1.274 14.702 -12.077 1.00 88.06 171 GLN A CA 1
ATOM 1327 C C . GLN A 1 171 ? -0.653 13.843 -13.183 1.00 88.06 171 GLN A C 1
ATOM 1329 O O . GLN A 1 171 ? -0.913 12.646 -13.249 1.00 88.06 171 GLN A O 1
ATOM 1334 N N . LEU A 1 172 ? 0.183 14.437 -14.038 1.00 89.69 172 LEU A N 1
ATOM 1335 C CA . LEU A 1 172 ? 0.919 13.700 -15.066 1.00 89.69 172 LEU A CA 1
ATOM 1336 C C . LEU A 1 172 ? 1.953 12.758 -14.445 1.00 89.69 172 LEU A C 1
ATOM 1338 O O . LEU A 1 172 ? 2.119 11.636 -14.918 1.00 89.69 172 LEU A O 1
ATOM 1342 N N . ASP A 1 173 ? 2.624 13.195 -13.378 1.00 89.19 173 ASP A N 1
ATOM 1343 C CA . ASP A 1 173 ? 3.568 12.373 -12.623 1.00 89.19 173 ASP A CA 1
ATOM 1344 C C . ASP A 1 173 ? 2.886 11.145 -12.004 1.00 89.19 173 ASP A C 1
ATOM 1346 O O . ASP A 1 173 ? 3.341 10.021 -12.214 1.00 89.19 173 ASP A O 1
ATOM 1350 N N . ALA A 1 174 ? 1.738 11.355 -11.355 1.00 87.38 174 ALA A N 1
ATOM 1351 C CA . ALA A 1 174 ? 0.857 10.313 -10.827 1.00 87.38 174 ALA A CA 1
ATOM 1352 C C . ALA A 1 174 ? 0.297 9.361 -11.898 1.00 87.38 174 ALA A C 1
ATOM 1354 O O . ALA A 1 174 ? -0.015 8.202 -11.625 1.00 87.38 174 ALA A O 1
ATOM 1355 N N . ALA A 1 175 ? 0.168 9.839 -13.136 1.00 88.12 175 ALA A N 1
ATOM 1356 C CA . ALA A 1 175 ? -0.304 9.055 -14.272 1.00 88.12 175 ALA A CA 1
ATOM 1357 C C . ALA A 1 175 ? 0.815 8.280 -14.991 1.00 88.12 175 ALA A C 1
ATOM 1359 O O . ALA A 1 175 ? 0.551 7.654 -16.022 1.00 88.12 175 ALA A O 1
ATOM 1360 N N . SER A 1 176 ? 2.055 8.314 -14.484 1.00 92.38 176 SER A N 1
ATOM 1361 C CA . SER A 1 176 ? 3.168 7.594 -15.102 1.00 92.38 176 SER A CA 1
ATOM 1362 C C . SER A 1 176 ? 2.870 6.090 -15.191 1.00 92.38 176 SER A C 1
ATOM 1364 O O . SER A 1 176 ? 2.589 5.455 -14.170 1.00 92.38 176 SER A O 1
ATOM 1366 N N . PRO A 1 177 ? 2.988 5.467 -16.379 1.00 92.75 177 PRO A N 1
ATOM 1367 C CA . PRO A 1 177 ? 2.765 4.028 -16.529 1.00 92.75 177 PRO A CA 1
ATOM 1368 C C . PRO A 1 177 ? 3.842 3.184 -15.834 1.00 92.75 177 PRO A C 1
ATOM 1370 O O . PRO A 1 177 ? 3.696 1.970 -15.715 1.00 92.75 177 PRO A O 1
ATOM 1373 N N . TYR A 1 178 ? 4.931 3.807 -15.377 1.00 95.62 178 TYR A N 1
ATOM 1374 C CA . TYR A 1 178 ? 6.031 3.132 -14.690 1.00 95.62 178 TYR A CA 1
ATOM 1375 C C . TYR A 1 178 ? 5.858 3.103 -13.166 1.00 95.62 178 TYR A C 1
ATOM 1377 O O . TYR A 1 178 ? 6.727 2.581 -12.463 1.00 95.62 178 TYR A O 1
ATOM 1385 N N . LEU A 1 179 ? 4.746 3.639 -12.653 1.00 95.44 179 LEU A N 1
ATOM 1386 C CA . LEU A 1 179 ? 4.291 3.427 -11.282 1.00 95.44 179 LEU A CA 1
ATOM 1387 C C . LEU A 1 179 ? 3.627 2.059 -11.167 1.00 95.44 179 LEU A C 1
ATOM 1389 O O . LEU A 1 179 ? 2.848 1.652 -12.030 1.00 95.44 179 LEU A O 1
ATOM 1393 N N . TYR A 1 180 ? 3.885 1.355 -10.070 1.00 96.62 180 TYR A N 1
ATOM 1394 C CA . TYR A 1 180 ? 3.190 0.114 -9.791 1.00 96.62 180 TYR A CA 1
ATOM 1395 C C . TYR A 1 180 ? 1.750 0.393 -9.347 1.00 96.62 180 TYR A C 1
ATOM 1397 O O . TYR A 1 180 ? 1.555 0.887 -8.233 1.00 96.62 180 TYR A O 1
ATOM 1405 N N . PRO A 1 181 ? 0.713 0.018 -10.120 1.00 95.12 181 PRO A N 1
ATOM 1406 C CA . PRO A 1 181 ? -0.628 0.551 -9.871 1.00 95.12 181 PRO A CA 1
ATOM 1407 C C . PRO A 1 181 ? -1.280 0.114 -8.556 1.00 95.12 181 PRO A C 1
ATOM 1409 O O . PRO A 1 181 ? -2.260 0.715 -8.126 1.00 95.12 181 PRO A O 1
ATOM 1412 N N . ARG A 1 182 ? -0.770 -0.947 -7.917 1.00 95.56 182 ARG A N 1
ATOM 1413 C CA . ARG A 1 182 ? -1.268 -1.426 -6.617 1.00 95.56 182 ARG A CA 1
ATOM 1414 C C . ARG A 1 182 ? -0.650 -0.699 -5.425 1.00 95.56 182 ARG A C 1
ATOM 1416 O O . ARG A 1 182 ? -1.201 -0.773 -4.332 1.00 95.56 182 ARG A O 1
ATOM 1423 N N . ASN A 1 183 ? 0.533 -0.116 -5.613 1.00 97.31 183 ASN A N 1
ATOM 1424 C CA . ASN A 1 183 ? 1.309 0.548 -4.569 1.00 97.31 183 ASN A CA 1
ATOM 1425 C C . ASN A 1 183 ? 2.433 1.392 -5.207 1.00 97.31 183 ASN A C 1
ATOM 1427 O O . ASN A 1 183 ? 3.578 0.928 -5.278 1.00 97.31 183 ASN A O 1
ATOM 1431 N N . PRO A 1 184 ? 2.133 2.612 -5.680 1.00 95.94 184 PRO A N 1
ATOM 1432 C CA . PRO A 1 184 ? 3.092 3.499 -6.344 1.00 95.94 184 PRO A CA 1
ATOM 1433 C C . PRO A 1 184 ? 4.252 3.952 -5.443 1.00 95.94 184 PRO A C 1
ATOM 1435 O O . PRO A 1 184 ? 5.315 4.306 -5.945 1.00 95.94 184 PRO A O 1
ATOM 1438 N N . HIS A 1 185 ? 4.071 3.887 -4.118 1.00 96.19 185 HIS A N 1
ATOM 1439 C CA . HIS A 1 185 ? 5.063 4.298 -3.111 1.00 96.19 185 HIS A CA 1
ATOM 1440 C C . HIS A 1 185 ? 5.837 3.135 -2.485 1.00 96.19 185 HIS A C 1
ATOM 1442 O O . HIS A 1 185 ? 6.599 3.335 -1.541 1.00 96.19 185 HIS A O 1
ATOM 1448 N N . GLY A 1 186 ? 5.624 1.914 -2.977 1.00 97.31 186 GLY A N 1
ATOM 1449 C CA . GLY A 1 186 ? 6.325 0.722 -2.510 1.00 97.31 186 GLY A CA 1
ATOM 1450 C C . GLY A 1 186 ? 7.781 0.632 -2.967 1.00 97.31 186 GLY A C 1
ATOM 1451 O O . GLY A 1 186 ? 8.382 1.586 -3.457 1.00 97.31 186 GLY A O 1
ATOM 1452 N N . ARG A 1 187 ? 8.341 -0.570 -2.822 1.00 97.88 187 ARG A N 1
ATOM 1453 C CA . ARG A 1 187 ? 9.731 -0.905 -3.165 1.00 97.88 187 ARG A CA 1
ATOM 1454 C C . ARG A 1 187 ? 9.807 -2.173 -4.013 1.00 97.88 187 ARG A C 1
ATOM 1456 O O . ARG A 1 187 ? 8.992 -3.082 -3.852 1.00 97.88 187 ARG A O 1
ATOM 1463 N N . GLY A 1 188 ? 10.820 -2.287 -4.869 1.00 96.75 188 GLY A N 1
ATOM 1464 C CA . GLY A 1 188 ? 11.083 -3.509 -5.638 1.00 96.75 188 GLY A CA 1
ATOM 1465 C C . GLY A 1 188 ? 10.427 -3.609 -7.021 1.00 96.75 188 GLY A C 1
ATOM 1466 O O . GLY A 1 188 ? 10.502 -4.678 -7.620 1.00 96.75 188 GLY A O 1
ATOM 1467 N N . TYR A 1 189 ? 9.787 -2.560 -7.543 1.00 97.31 189 TYR A N 1
ATOM 1468 C CA . TYR A 1 189 ? 9.228 -2.559 -8.901 1.00 97.31 189 TYR A CA 1
ATOM 1469 C C . TYR A 1 189 ? 10.228 -2.009 -9.924 1.00 97.31 189 TYR A C 1
ATOM 1471 O O . TYR A 1 189 ? 10.679 -0.873 -9.799 1.00 97.31 189 TYR A O 1
ATOM 1479 N N . LEU A 1 190 ? 10.554 -2.816 -10.937 1.00 97.38 190 LEU A N 1
ATOM 1480 C CA . LEU A 1 190 ? 11.393 -2.431 -12.072 1.00 97.38 190 LEU A CA 1
ATOM 1481 C C . LEU A 1 190 ? 10.687 -2.747 -13.388 1.00 97.38 190 LEU A C 1
ATOM 1483 O O . LEU A 1 190 ? 10.037 -3.788 -13.497 1.00 97.38 190 LEU A O 1
ATOM 1487 N N . ILE A 1 191 ? 10.892 -1.911 -14.404 1.00 97.25 191 ILE A N 1
ATOM 1488 C CA . ILE A 1 191 ? 10.565 -2.250 -15.792 1.00 97.25 191 ILE A CA 1
ATOM 1489 C C . ILE A 1 191 ? 11.689 -3.108 -16.363 1.00 97.25 191 ILE A C 1
ATOM 1491 O O . ILE A 1 191 ? 11.453 -4.261 -16.727 1.00 97.25 191 ILE A O 1
ATOM 1495 N N . GLU A 1 192 ? 12.927 -2.612 -16.321 1.00 95.88 192 GLU A N 1
ATOM 1496 C CA . GLU A 1 192 ? 14.103 -3.321 -16.830 1.00 95.88 192 GLU A CA 1
ATOM 1497 C C . GLU A 1 192 ? 15.216 -3.424 -15.776 1.00 95.88 192 GLU A C 1
ATOM 1499 O O . GLU A 1 192 ? 15.536 -2.444 -15.102 1.00 95.88 192 GLU A O 1
ATOM 1504 N N . PRO A 1 193 ? 15.888 -4.584 -15.644 1.00 96.31 193 PRO A N 1
ATOM 1505 C CA . PRO A 1 193 ? 16.923 -4.790 -14.638 1.00 96.31 193 PRO A CA 1
ATOM 1506 C C . PRO A 1 193 ? 18.290 -4.272 -15.113 1.00 96.31 193 PRO A C 1
ATOM 1508 O O . PRO A 1 193 ? 19.267 -5.021 -15.158 1.00 96.31 193 PRO A O 1
ATOM 1511 N N . THR A 1 194 ? 18.379 -2.997 -15.497 1.00 96.12 194 THR A N 1
ATOM 1512 C CA . THR A 1 194 ? 19.671 -2.378 -15.837 1.00 96.12 194 THR A CA 1
ATOM 1513 C C . THR A 1 194 ? 20.548 -2.255 -14.589 1.00 96.12 194 THR A C 1
ATOM 1515 O O . THR A 1 194 ? 20.042 -2.211 -13.467 1.00 96.12 194 THR A O 1
ATOM 1518 N N . ARG A 1 195 ? 21.877 -2.170 -14.750 1.00 96.00 195 ARG A N 1
ATOM 1519 C CA . ARG A 1 195 ? 22.786 -1.997 -13.600 1.00 96.00 195 ARG A CA 1
ATOM 1520 C C . ARG A 1 195 ? 22.397 -0.779 -12.753 1.00 96.00 195 ARG A C 1
ATOM 1522 O O . ARG A 1 195 ? 22.269 -0.922 -11.545 1.00 96.00 195 ARG A O 1
ATOM 1529 N N . ALA A 1 196 ? 22.151 0.366 -13.390 1.00 96.69 196 ALA A N 1
ATOM 1530 C CA . ALA A 1 196 ? 21.763 1.594 -12.699 1.00 96.69 196 ALA A CA 1
ATOM 1531 C C . ALA A 1 196 ? 20.414 1.454 -11.972 1.00 96.69 196 ALA A C 1
ATOM 1533 O O . ALA A 1 196 ? 20.295 1.870 -10.822 1.00 96.69 196 ALA A O 1
ATOM 1534 N N . ALA A 1 197 ? 19.419 0.818 -12.602 1.00 97.00 197 ALA A N 1
ATOM 1535 C CA . ALA A 1 197 ? 18.119 0.581 -11.973 1.00 97.00 197 ALA A CA 1
ATOM 1536 C C . ALA A 1 197 ? 18.233 -0.349 -10.755 1.00 97.00 197 ALA A C 1
ATOM 1538 O O . ALA A 1 197 ? 17.645 -0.077 -9.714 1.00 97.00 197 ALA A O 1
ATOM 1539 N N . VAL A 1 198 ? 19.038 -1.411 -10.853 1.00 97.38 198 VAL A N 1
ATOM 1540 C CA . VAL A 1 198 ? 19.274 -2.358 -9.751 1.00 97.38 198 VAL A CA 1
ATOM 1541 C C . VAL A 1 198 ? 20.058 -1.720 -8.602 1.00 97.38 198 VAL A C 1
ATOM 1543 O O . VAL A 1 198 ? 19.751 -1.993 -7.446 1.00 97.38 198 VAL A O 1
ATOM 1546 N N . GLU A 1 199 ? 21.041 -0.868 -8.895 1.00 95.94 199 GLU A N 1
ATOM 1547 C CA . GLU A 1 199 ? 21.807 -0.129 -7.879 1.00 95.94 199 GLU A CA 1
ATOM 1548 C C . GLU A 1 199 ? 20.947 0.899 -7.129 1.00 95.94 199 GLU A C 1
ATOM 1550 O O . GLU A 1 199 ? 21.144 1.098 -5.932 1.00 95.94 199 GLU A O 1
ATOM 1555 N N . ALA A 1 200 ? 19.973 1.510 -7.810 1.00 95.81 200 ALA A N 1
ATOM 1556 C CA . ALA A 1 200 ? 19.011 2.435 -7.212 1.00 95.81 200 ALA A CA 1
ATOM 1557 C C . ALA A 1 200 ? 17.838 1.733 -6.497 1.00 95.81 200 ALA A C 1
ATOM 1559 O O . ALA A 1 200 ? 17.032 2.397 -5.843 1.00 95.81 200 ALA A O 1
ATOM 1560 N N . LEU A 1 201 ? 17.707 0.410 -6.638 1.00 96.50 201 LEU A N 1
ATOM 1561 C CA . LEU A 1 201 ? 16.550 -0.328 -6.152 1.00 96.50 201 LEU A CA 1
ATOM 1562 C C . LEU A 1 201 ? 16.654 -0.650 -4.661 1.00 96.50 201 LEU A C 1
ATOM 1564 O O . LEU A 1 201 ? 17.524 -1.402 -4.216 1.00 96.50 201 LEU A O 1
ATOM 1568 N N . GLU A 1 202 ? 15.651 -0.215 -3.910 1.00 97.19 202 GLU A N 1
ATOM 1569 C CA . GLU A 1 202 ? 15.365 -0.763 -2.590 1.00 97.19 202 GLU A CA 1
ATOM 1570 C C . GLU A 1 202 ? 14.424 -1.968 -2.707 1.00 97.19 202 GLU A C 1
ATOM 1572 O O . GLU A 1 202 ? 13.441 -1.942 -3.452 1.00 97.19 202 GLU A O 1
ATOM 1577 N N . LEU A 1 203 ? 14.705 -3.037 -1.958 1.00 98.19 203 LEU A N 1
ATOM 1578 C CA . LEU A 1 203 ? 13.814 -4.195 -1.864 1.00 98.19 203 LEU A CA 1
ATOM 1579 C C . LEU A 1 203 ? 12.780 -3.989 -0.748 1.00 98.19 203 LEU A C 1
ATOM 1581 O O . LEU A 1 203 ? 13.097 -3.388 0.282 1.00 98.19 203 LEU A O 1
ATOM 1585 N N . PRO A 1 204 ? 11.549 -4.508 -0.906 1.00 98.31 204 PRO A N 1
ATOM 1586 C CA . PRO A 1 204 ? 10.542 -4.397 0.134 1.00 98.31 204 PRO A CA 1
ATOM 1587 C C . PRO A 1 204 ? 10.923 -5.238 1.352 1.00 98.31 204 PRO A C 1
ATOM 1589 O O . PRO A 1 204 ? 11.555 -6.296 1.246 1.00 98.31 204 PRO A O 1
ATOM 1592 N N . GLN A 1 205 ? 10.498 -4.756 2.513 1.00 98.38 205 GLN A N 1
ATOM 1593 C CA . GLN A 1 205 ? 10.625 -5.446 3.793 1.00 98.38 205 GLN A CA 1
ATOM 1594 C C . GLN A 1 205 ? 9.321 -6.138 4.183 1.00 98.38 205 GLN A C 1
ATOM 1596 O O . GLN A 1 205 ? 9.354 -7.046 5.001 1.00 98.38 205 GLN A O 1
ATOM 1601 N N . ILE A 1 206 ? 8.180 -5.746 3.610 1.00 98.56 206 ILE A N 1
ATOM 1602 C CA . ILE A 1 206 ? 6.879 -6.375 3.845 1.00 98.56 206 ILE A CA 1
ATOM 1603 C C . ILE A 1 206 ? 6.445 -7.116 2.583 1.00 98.56 206 ILE A C 1
ATOM 1605 O O . ILE A 1 206 ? 6.260 -6.533 1.515 1.00 98.56 206 ILE A O 1
ATOM 1609 N N . GLU A 1 207 ? 6.252 -8.420 2.725 1.00 98.19 207 GLU A N 1
ATOM 1610 C CA . GLU A 1 207 ? 5.861 -9.315 1.646 1.00 98.19 207 GLU A CA 1
ATOM 1611 C C . GLU A 1 207 ? 4.585 -10.083 1.994 1.00 98.19 207 GLU A C 1
ATOM 1613 O O . GLU A 1 207 ? 4.239 -10.304 3.163 1.00 98.19 207 GLU A O 1
ATOM 1618 N N . ASP A 1 208 ? 3.894 -10.547 0.957 1.00 96.88 208 ASP A N 1
ATOM 1619 C CA . ASP A 1 208 ? 2.885 -11.582 1.106 1.00 96.88 208 ASP A CA 1
ATOM 1620 C C . ASP A 1 208 ? 3.584 -12.932 1.365 1.00 96.88 208 ASP A C 1
ATOM 1622 O O . ASP A 1 208 ? 4.389 -13.374 0.541 1.00 96.88 208 ASP A O 1
ATOM 1626 N N . PRO A 1 209 ? 3.309 -13.630 2.483 1.00 96.31 209 PRO A N 1
ATOM 1627 C CA . PRO A 1 209 ? 3.942 -14.916 2.765 1.00 96.31 209 PRO A CA 1
ATOM 1628 C C . PRO A 1 209 ? 3.649 -16.001 1.718 1.00 96.31 209 PRO A C 1
ATOM 1630 O O . PRO A 1 209 ? 4.449 -16.940 1.623 1.00 96.31 209 PRO A O 1
ATOM 1633 N N . ASP A 1 210 ? 2.539 -15.876 0.983 1.00 94.50 210 ASP A N 1
ATOM 1634 C CA . ASP A 1 210 ? 2.100 -16.806 -0.063 1.00 94.50 210 ASP A CA 1
ATOM 1635 C C . ASP A 1 210 ? 2.556 -16.362 -1.471 1.00 94.50 210 ASP A C 1
ATOM 1637 O O . ASP A 1 210 ? 2.421 -17.120 -2.430 1.00 94.50 210 ASP A O 1
ATOM 1641 N N . ASP A 1 211 ? 3.115 -15.153 -1.607 1.00 94.75 211 ASP A N 1
ATOM 1642 C CA . ASP A 1 211 ? 3.689 -14.625 -2.853 1.00 94.75 211 ASP A CA 1
ATOM 1643 C C . ASP A 1 211 ? 4.908 -13.727 -2.576 1.00 94.75 211 ASP A C 1
ATOM 1645 O O . ASP A 1 211 ? 4.859 -12.515 -2.805 1.00 94.75 211 ASP A O 1
ATOM 1649 N N . PRO A 1 212 ? 5.992 -14.308 -2.022 1.00 94.75 212 PRO A N 1
ATOM 1650 C CA . PRO A 1 212 ? 7.183 -13.556 -1.658 1.00 94.75 212 PRO A CA 1
ATOM 1651 C C . PRO A 1 212 ? 7.893 -13.005 -2.895 1.00 94.75 212 PRO A C 1
ATOM 1653 O O . PRO A 1 212 ? 7.827 -13.581 -3.988 1.00 94.75 212 PRO A O 1
ATOM 1656 N N . VAL A 1 213 ? 8.639 -11.916 -2.709 1.00 95.75 213 VAL A N 1
ATOM 1657 C CA . VAL A 1 213 ? 9.382 -11.288 -3.806 1.00 95.75 213 VAL A CA 1
ATOM 1658 C C . VAL A 1 213 ? 10.549 -12.180 -4.204 1.00 95.75 213 VAL A C 1
ATOM 1660 O O . VAL A 1 213 ? 11.323 -12.659 -3.372 1.00 95.75 213 VAL A O 1
ATOM 1663 N N . ARG A 1 214 ? 10.676 -12.403 -5.511 1.00 95.06 214 ARG A N 1
ATOM 1664 C CA . ARG A 1 214 ? 11.701 -13.252 -6.114 1.00 95.06 214 ARG A CA 1
ATOM 1665 C C . ARG A 1 214 ? 12.418 -12.495 -7.221 1.00 95.06 214 ARG A C 1
ATOM 1667 O O . ARG A 1 214 ? 11.835 -11.626 -7.864 1.00 95.06 214 ARG A O 1
ATOM 1674 N N . THR A 1 215 ? 13.671 -12.860 -7.462 1.00 94.69 215 THR A N 1
ATOM 1675 C CA . THR A 1 215 ? 14.528 -12.232 -8.479 1.00 94.69 215 THR A CA 1
ATOM 1676 C C . THR A 1 215 ? 13.943 -12.340 -9.889 1.00 94.69 215 THR A C 1
ATOM 1678 O O . THR A 1 215 ? 14.023 -11.388 -10.656 1.00 94.69 215 THR A O 1
ATOM 1681 N N . ASP A 1 216 ? 13.280 -13.452 -10.209 1.00 92.06 216 ASP A N 1
ATOM 1682 C CA . ASP A 1 216 ? 12.614 -13.703 -11.495 1.00 92.06 216 ASP A CA 1
ATOM 1683 C C . ASP A 1 216 ? 11.303 -12.922 -11.694 1.00 92.06 216 ASP A C 1
ATOM 1685 O O . ASP A 1 216 ? 10.712 -12.975 -12.770 1.00 92.06 216 ASP A O 1
ATOM 1689 N N . ARG A 1 217 ? 10.838 -12.198 -10.669 1.00 90.12 217 ARG A N 1
ATOM 1690 C CA . ARG A 1 217 ? 9.615 -11.378 -10.691 1.00 90.12 217 ARG A CA 1
ATOM 1691 C C . ARG A 1 217 ? 9.856 -9.970 -10.151 1.00 90.12 217 ARG A C 1
ATOM 1693 O O . ARG A 1 217 ? 8.956 -9.375 -9.566 1.00 90.12 217 ARG A O 1
ATOM 1700 N N . LEU A 1 218 ? 11.074 -9.457 -10.314 1.00 91.94 218 LEU A N 1
ATOM 1701 C CA . LEU A 1 218 ? 11.427 -8.090 -9.929 1.00 91.94 218 LEU A CA 1
ATOM 1702 C C . LEU A 1 218 ? 11.259 -7.117 -11.102 1.00 91.94 218 LEU A C 1
ATOM 1704 O O . LEU A 1 218 ? 10.644 -6.067 -10.942 1.00 91.94 218 LEU A O 1
ATOM 1708 N N . ALA A 1 219 ? 11.749 -7.511 -12.281 1.00 95.62 219 ALA A N 1
ATOM 1709 C CA . ALA A 1 219 ? 11.574 -6.772 -13.525 1.00 95.62 219 ALA A CA 1
ATOM 1710 C C . ALA A 1 219 ? 10.325 -7.253 -14.272 1.00 95.62 219 ALA A C 1
ATOM 1712 O O . ALA A 1 219 ? 10.197 -8.443 -14.569 1.00 95.62 219 ALA A O 1
ATOM 1713 N N . VAL A 1 220 ? 9.408 -6.333 -14.573 1.00 95.25 220 VAL A N 1
ATOM 1714 C CA . VAL A 1 220 ? 8.156 -6.634 -15.284 1.00 95.25 220 VAL A CA 1
ATOM 1715 C C . VAL A 1 220 ? 8.363 -6.766 -16.801 1.00 95.25 220 VAL A C 1
ATOM 1717 O O . VAL A 1 220 ? 7.593 -7.453 -17.478 1.00 95.25 220 VAL A O 1
ATOM 1720 N N . GLY A 1 221 ? 9.420 -6.149 -17.338 1.00 95.00 221 GLY A N 1
ATOM 1721 C CA . GLY A 1 221 ? 9.747 -6.079 -18.763 1.00 95.00 221 GLY A CA 1
ATOM 1722 C C . GLY A 1 221 ? 8.865 -5.086 -19.517 1.00 95.00 221 GLY A C 1
ATOM 1723 O O . GLY A 1 221 ? 9.358 -4.130 -20.096 1.00 95.00 221 GLY A O 1
ATOM 1724 N N . ASP A 1 222 ? 7.553 -5.295 -19.472 1.00 92.88 222 ASP A N 1
ATOM 1725 C CA . ASP A 1 222 ? 6.555 -4.404 -20.065 1.00 92.88 222 ASP A CA 1
ATOM 1726 C C . ASP A 1 222 ? 5.580 -3.971 -18.970 1.00 92.88 222 ASP A C 1
ATOM 1728 O O . ASP A 1 222 ? 4.990 -4.820 -18.296 1.00 92.88 222 ASP A O 1
ATOM 1732 N N . PHE A 1 223 ? 5.415 -2.658 -18.788 1.00 92.44 223 PHE A N 1
ATOM 1733 C CA . PHE A 1 223 ? 4.564 -2.088 -17.745 1.00 92.44 223 PHE A CA 1
ATOM 1734 C C . PHE A 1 223 ? 3.114 -2.588 -17.817 1.00 92.44 223 PHE A C 1
ATOM 1736 O O . PHE A 1 223 ? 2.457 -2.679 -16.783 1.00 92.44 223 PHE A O 1
ATOM 1743 N N . MET A 1 224 ? 2.637 -3.023 -18.987 1.00 91.31 224 MET A N 1
ATOM 1744 C CA . MET A 1 224 ? 1.305 -3.614 -19.174 1.00 91.31 224 MET A CA 1
ATOM 1745 C C . MET A 1 224 ? 1.127 -4.957 -18.453 1.00 91.31 224 MET A C 1
ATOM 1747 O O . MET A 1 224 ? 0.003 -5.423 -18.272 1.00 91.31 224 MET A O 1
ATOM 1751 N N . HIS A 1 225 ? 2.219 -5.593 -18.018 1.00 93.56 225 HIS A N 1
ATOM 1752 C CA . HIS A 1 225 ? 2.200 -6.846 -17.266 1.00 93.56 225 HIS A CA 1
ATOM 1753 C C . HIS A 1 225 ? 2.252 -6.654 -15.744 1.00 93.56 225 HIS A C 1
ATOM 1755 O O . HIS A 1 225 ? 2.475 -7.627 -15.016 1.00 93.56 225 HIS A O 1
ATOM 1761 N N . TRP A 1 226 ? 2.029 -5.438 -15.232 1.00 93.88 226 TRP A N 1
ATOM 1762 C CA . TRP A 1 226 ? 2.047 -5.157 -13.791 1.00 93.88 226 TRP A CA 1
ATOM 1763 C C . TRP A 1 226 ? 1.132 -6.100 -12.992 1.00 93.88 226 TRP A C 1
ATOM 1765 O O . TRP A 1 226 ? 1.476 -6.516 -11.883 1.00 93.88 226 TRP A O 1
ATOM 1775 N N . HIS A 1 227 ? -0.004 -6.532 -13.554 1.00 93.62 227 HIS A N 1
ATOM 1776 C CA . HIS A 1 227 ? -0.961 -7.423 -12.884 1.00 93.62 227 HIS A CA 1
ATOM 1777 C C . HIS A 1 227 ? -0.360 -8.790 -12.537 1.00 93.62 227 HIS A C 1
ATOM 1779 O O . HIS A 1 227 ? -0.861 -9.464 -11.632 1.00 93.62 227 HIS A O 1
ATOM 1785 N N . ARG A 1 228 ? 0.732 -9.176 -13.211 1.00 93.62 228 ARG A N 1
ATOM 1786 C CA . ARG A 1 228 ? 1.500 -10.406 -12.980 1.00 93.62 228 ARG A CA 1
ATOM 1787 C C . ARG A 1 228 ? 2.485 -10.304 -11.814 1.00 93.62 228 ARG A C 1
ATOM 1789 O O . ARG A 1 228 ? 2.992 -11.342 -11.378 1.00 93.62 228 ARG A O 1
ATOM 1796 N N . MET A 1 229 ? 2.780 -9.099 -11.340 1.00 95.94 229 MET A N 1
ATOM 1797 C CA . MET A 1 229 ? 3.784 -8.849 -10.304 1.00 95.94 229 MET A CA 1
ATOM 1798 C C . MET A 1 229 ? 3.237 -9.142 -8.894 1.00 95.94 229 MET A C 1
ATOM 1800 O O . MET A 1 229 ? 2.016 -9.253 -8.735 1.00 95.94 229 MET A O 1
ATOM 1804 N N . PRO A 1 230 ? 4.111 -9.350 -7.886 1.00 96.44 230 PRO A N 1
ATOM 1805 C CA . PRO A 1 230 ? 3.701 -9.673 -6.517 1.00 96.44 230 PRO A CA 1
ATOM 1806 C C . PRO A 1 230 ? 2.698 -8.683 -5.920 1.00 96.44 230 PRO A C 1
ATOM 1808 O O . PRO A 1 230 ? 2.765 -7.480 -6.167 1.00 96.44 230 PRO A O 1
ATOM 1811 N N . LEU A 1 231 ? 1.762 -9.166 -5.104 1.00 96.06 231 LEU A N 1
ATOM 1812 C CA . LEU A 1 231 ? 0.829 -8.267 -4.422 1.00 96.06 231 LEU A CA 1
ATOM 1813 C C . LEU A 1 231 ? 1.549 -7.460 -3.329 1.00 96.06 231 LEU A C 1
ATOM 1815 O O . LEU A 1 231 ? 2.292 -8.048 -2.538 1.00 96.06 231 LEU A O 1
ATOM 1819 N N . PRO A 1 232 ? 1.300 -6.139 -3.221 1.00 96.94 232 PRO A N 1
ATOM 1820 C CA . PRO A 1 232 ? 1.679 -5.418 -2.019 1.00 96.94 232 PRO A CA 1
ATOM 1821 C C . PRO A 1 232 ? 0.912 -6.011 -0.839 1.00 96.94 232 PRO A C 1
ATOM 1823 O O . PRO A 1 232 ? -0.265 -6.369 -0.949 1.00 96.94 232 PRO A O 1
ATOM 1826 N N . ARG A 1 233 ? 1.574 -6.102 0.310 1.00 95.94 233 ARG A N 1
ATOM 1827 C CA . ARG A 1 233 ? 0.949 -6.556 1.546 1.00 95.94 233 ARG A CA 1
ATOM 1828 C C . ARG A 1 233 ? 1.088 -5.473 2.604 1.00 95.94 233 ARG A C 1
ATOM 1830 O O . ARG A 1 233 ? 2.169 -4.931 2.785 1.00 95.94 233 ARG A O 1
ATOM 1837 N N . GLY A 1 234 ? 0.000 -5.174 3.301 1.00 94.38 234 GLY A N 1
ATOM 1838 C CA . GLY A 1 234 ? -0.039 -4.168 4.354 1.00 94.38 234 GLY A CA 1
ATOM 1839 C C . GLY A 1 234 ? -1.303 -4.302 5.196 1.00 94.38 234 GLY A C 1
ATOM 1840 O O . GLY A 1 234 ? -2.187 -5.106 4.892 1.00 94.38 234 GLY A O 1
ATOM 1841 N N . THR A 1 235 ? -1.358 -3.534 6.277 1.00 95.88 235 THR A N 1
ATOM 1842 C CA . THR A 1 235 ? -2.530 -3.396 7.159 1.00 95.88 235 THR A CA 1
ATOM 1843 C C . THR A 1 235 ? -2.979 -1.944 7.291 1.00 95.88 235 THR A C 1
ATOM 1845 O O . THR A 1 235 ? -3.853 -1.652 8.099 1.00 95.88 235 THR A O 1
ATOM 1848 N N . ASP A 1 236 ? -2.375 -1.053 6.509 1.00 95.31 236 ASP A N 1
ATOM 1849 C CA . ASP A 1 236 ? -2.677 0.372 6.468 1.00 95.31 236 ASP A CA 1
ATOM 1850 C C . ASP A 1 236 ? -3.810 0.666 5.465 1.00 95.31 236 ASP A C 1
ATOM 1852 O O . ASP A 1 236 ? -4.301 -0.237 4.770 1.00 95.31 236 ASP A O 1
ATOM 1856 N N . TRP A 1 237 ? -4.205 1.930 5.361 1.00 95.56 237 TRP A N 1
ATOM 1857 C CA . TRP A 1 237 ? -5.135 2.393 4.337 1.00 95.56 237 TRP A CA 1
ATOM 1858 C C . TRP A 1 237 ? -4.570 2.212 2.921 1.00 95.56 237 TRP A C 1
ATOM 1860 O O . TRP A 1 237 ? -3.373 2.348 2.675 1.00 95.56 237 TRP A O 1
ATOM 1870 N N . ILE A 1 238 ? -5.457 1.908 1.972 1.00 94.25 238 ILE A N 1
ATOM 1871 C CA . ILE A 1 238 ? -5.146 1.848 0.537 1.00 94.25 238 ILE A CA 1
ATOM 1872 C C . ILE A 1 238 ? -5.743 3.092 -0.103 1.00 94.25 238 ILE A C 1
ATOM 1874 O O . ILE A 1 238 ? -6.926 3.351 0.100 1.00 94.25 238 ILE A O 1
ATOM 1878 N N . ASP A 1 239 ? -4.979 3.837 -0.890 1.00 94.81 239 ASP A N 1
ATOM 1879 C CA . ASP A 1 239 ? -5.485 5.045 -1.542 1.00 94.81 239 ASP A CA 1
ATOM 1880 C C . ASP A 1 239 ? -6.568 4.748 -2.598 1.00 94.81 239 ASP A C 1
ATOM 1882 O O . ASP A 1 239 ? -6.599 3.674 -3.207 1.00 94.81 239 ASP A O 1
ATOM 1886 N N . TYR A 1 240 ? -7.486 5.694 -2.820 1.00 93.19 240 TYR A N 1
ATOM 1887 C CA . TYR A 1 240 ? -8.572 5.535 -3.793 1.00 93.19 240 TYR A CA 1
ATOM 1888 C C . TYR A 1 240 ? -8.076 5.365 -5.231 1.00 93.19 240 TYR A C 1
ATOM 1890 O O . TYR A 1 240 ? -8.738 4.677 -6.011 1.00 93.19 240 TYR A O 1
ATOM 1898 N N . GLY A 1 241 ? -6.951 5.998 -5.574 1.00 92.00 241 GLY A N 1
ATOM 1899 C CA . GLY A 1 241 ? -6.322 5.950 -6.890 1.00 92.00 241 GLY A CA 1
ATOM 1900 C C . GLY A 1 241 ? -5.585 4.642 -7.167 1.00 92.00 241 GLY A C 1
ATOM 1901 O O . GLY A 1 241 ? -5.252 4.359 -8.316 1.00 92.00 241 GLY A O 1
ATOM 1902 N N . TRP A 1 242 ? -5.368 3.806 -6.150 1.00 93.94 242 TRP A N 1
ATOM 1903 C CA . TRP A 1 242 ? -4.647 2.550 -6.317 1.00 93.94 242 TRP A CA 1
ATOM 1904 C C . TRP A 1 242 ? -5.574 1.422 -6.762 1.00 93.94 242 TRP A C 1
ATOM 1906 O O . TRP A 1 242 ? -6.744 1.320 -6.370 1.00 93.94 242 TRP A O 1
ATOM 1916 N N . TYR A 1 243 ? -5.030 0.497 -7.547 1.00 93.62 243 TYR A N 1
ATOM 1917 C CA . TYR A 1 243 ? -5.679 -0.781 -7.797 1.00 93.62 243 TYR A CA 1
ATOM 1918 C C . TYR A 1 243 ? -5.692 -1.619 -6.504 1.00 93.62 243 TYR A C 1
ATOM 1920 O O . TYR A 1 243 ? -4.662 -1.725 -5.842 1.00 93.62 243 TYR A O 1
ATOM 1928 N N . PRO A 1 244 ? -6.818 -2.258 -6.131 1.00 92.25 244 PRO A N 1
ATOM 1929 C CA . PRO A 1 244 ? -8.047 -2.412 -6.911 1.00 92.25 244 PRO A CA 1
ATOM 1930 C C . PRO A 1 244 ? -9.147 -1.372 -6.638 1.00 92.25 244 PRO A C 1
ATOM 1932 O O . PRO A 1 244 ? -10.202 -1.468 -7.268 1.00 92.25 244 PRO A O 1
ATOM 1935 N N . ARG A 1 245 ? -8.964 -0.409 -5.719 1.00 91.31 245 ARG A N 1
ATOM 1936 C CA . ARG A 1 245 ? -10.020 0.561 -5.344 1.00 91.31 245 ARG A CA 1
ATOM 1937 C C . ARG A 1 245 ? -10.484 1.375 -6.552 1.00 91.31 245 ARG A C 1
ATOM 1939 O O . ARG A 1 245 ? -11.685 1.431 -6.818 1.00 91.31 245 ARG A O 1
ATOM 1946 N N . VAL A 1 246 ? -9.544 1.903 -7.331 1.00 90.06 246 VAL A N 1
ATOM 1947 C CA . VAL A 1 246 ? -9.831 2.708 -8.530 1.00 90.06 246 VAL A CA 1
ATOM 1948 C C . VAL A 1 246 ? -10.626 1.922 -9.588 1.00 90.06 246 VAL A C 1
ATOM 1950 O O . VAL A 1 246 ? -11.557 2.443 -10.204 1.00 90.06 246 VAL A O 1
ATOM 1953 N N . ALA A 1 247 ? -10.380 0.611 -9.697 1.00 89.25 247 ALA A N 1
ATOM 1954 C CA . ALA A 1 247 ? -11.094 -0.275 -10.618 1.00 89.25 247 ALA A CA 1
ATOM 1955 C C . ALA A 1 247 ? -12.556 -0.512 -10.218 1.00 89.25 247 ALA A C 1
ATOM 1957 O O . ALA A 1 247 ? -13.413 -0.710 -11.083 1.00 89.25 247 ALA A O 1
ATOM 1958 N N . MET A 1 248 ? -12.886 -0.423 -8.926 1.00 85.75 248 MET A N 1
ATOM 1959 C CA . MET A 1 248 ? -14.280 -0.476 -8.464 1.00 85.75 248 MET A CA 1
ATOM 1960 C C . MET A 1 248 ? -15.084 0.761 -8.888 1.00 85.75 248 MET A C 1
ATOM 1962 O O . MET A 1 248 ? -16.314 0.699 -8.935 1.00 85.75 248 MET A O 1
ATOM 1966 N N . LEU A 1 249 ? -14.400 1.853 -9.244 1.00 85.00 249 LEU A N 1
ATOM 1967 C CA . LEU A 1 249 ? -14.985 3.060 -9.833 1.00 85.00 249 LEU A CA 1
ATOM 1968 C C . LEU A 1 249 ? -15.039 3.003 -11.371 1.00 85.00 249 LEU A C 1
ATOM 1970 O O . LEU A 1 249 ? -15.445 3.973 -12.005 1.00 85.00 249 LEU A O 1
ATOM 1974 N N . GLY A 1 250 ? -14.664 1.870 -11.975 1.00 82.56 250 GLY A N 1
ATOM 1975 C CA . GLY A 1 250 ? -14.653 1.679 -13.428 1.00 82.56 250 GLY A CA 1
ATOM 1976 C C . GLY A 1 250 ? -13.389 2.189 -14.120 1.00 82.56 250 GLY A C 1
ATOM 1977 O O . GLY A 1 250 ? -13.354 2.232 -15.346 1.00 82.56 250 GLY A O 1
ATOM 1978 N N . VAL A 1 251 ? -12.355 2.560 -13.362 1.00 82.19 251 VAL A N 1
ATOM 1979 C CA . VAL A 1 251 ? -11.079 3.028 -13.908 1.00 82.19 251 VAL A CA 1
ATOM 1980 C C . VAL A 1 251 ? -10.018 1.962 -13.671 1.00 82.19 251 VAL A C 1
ATOM 1982 O O . VAL A 1 251 ? -9.637 1.702 -12.535 1.00 82.19 251 VAL A O 1
ATOM 1985 N N . VAL A 1 252 ? -9.540 1.320 -14.735 1.00 76.50 252 VAL A N 1
ATOM 1986 C CA . VAL A 1 252 ? -8.431 0.361 -14.635 1.00 76.50 252 VAL A CA 1
ATOM 1987 C C . VAL A 1 252 ? -7.141 1.070 -15.047 1.00 76.50 252 VAL A C 1
ATOM 1989 O O . VAL A 1 252 ? -7.145 1.747 -16.078 1.00 76.50 252 VAL A O 1
ATOM 1992 N N . PRO A 1 253 ? -6.060 0.961 -14.249 1.00 72.88 253 PRO A N 1
ATOM 1993 C CA . PRO A 1 253 ? -4.756 1.511 -14.611 1.00 72.88 253 PRO A CA 1
ATOM 1994 C C . PRO A 1 253 ? -4.285 0.985 -15.960 1.00 72.88 253 PRO A C 1
ATOM 1996 O O . PRO A 1 253 ? -4.716 -0.091 -16.361 1.00 72.88 253 PRO A O 1
ATOM 1999 N N . VAL A 1 254 ? -3.381 1.725 -16.610 1.00 65.06 254 VAL A N 1
ATOM 2000 C CA . VAL A 1 254 ? -2.862 1.465 -17.962 1.00 65.06 254 VAL A CA 1
ATOM 2001 C C . VAL A 1 254 ? -2.500 -0.015 -18.144 1.00 65.06 254 VAL A C 1
ATOM 2003 O O . VAL A 1 254 ? -1.423 -0.482 -17.788 1.00 65.06 254 VAL A O 1
ATOM 2006 N N . ALA A 1 255 ? -3.464 -0.762 -18.658 1.00 59.44 255 ALA A N 1
ATOM 2007 C CA . ALA A 1 255 ? -3.388 -2.157 -19.024 1.00 59.44 255 ALA A CA 1
ATOM 2008 C C . ALA A 1 255 ? -4.357 -2.337 -20.188 1.00 59.44 255 ALA A C 1
ATOM 2010 O O . ALA A 1 255 ? -5.429 -1.728 -20.233 1.00 59.44 255 ALA A O 1
ATOM 2011 N N . GLY A 1 256 ? -3.957 -3.157 -21.151 1.00 65.06 256 GLY A N 1
ATOM 2012 C CA . GLY A 1 256 ? -4.899 -3.723 -22.099 1.00 65.06 256 GLY A CA 1
ATOM 2013 C C . GLY A 1 256 ? -5.737 -4.777 -21.383 1.00 65.06 256 GLY A C 1
ATOM 2014 O O . GLY A 1 256 ? -5.734 -4.873 -20.154 1.00 65.06 256 GLY A O 1
ATOM 2015 N N . ASP A 1 257 ? -6.408 -5.624 -22.154 1.00 77.56 257 ASP A N 1
ATOM 2016 C CA . ASP A 1 257 ? -7.038 -6.806 -21.577 1.00 77.56 257 ASP A CA 1
ATOM 2017 C C . ASP A 1 257 ? -5.977 -7.654 -20.854 1.00 77.56 257 ASP A C 1
ATOM 2019 O O . ASP A 1 257 ? -4.897 -7.929 -21.393 1.00 77.56 257 ASP A O 1
ATOM 2023 N N . PHE A 1 258 ? -6.266 -8.064 -19.618 1.00 87.06 258 PHE A N 1
ATOM 2024 C CA . PHE A 1 258 ? -5.355 -8.932 -18.885 1.00 87.06 258 PHE A CA 1
ATOM 2025 C C . PHE A 1 258 ? -5.291 -10.304 -19.561 1.00 87.06 258 PHE A C 1
ATOM 2027 O O . PHE A 1 258 ? -6.300 -10.992 -19.713 1.00 87.06 258 PHE A O 1
ATOM 2034 N N . ASP A 1 259 ? -4.082 -10.756 -19.888 1.00 88.12 259 ASP A N 1
ATOM 2035 C CA . ASP A 1 259 ? -3.840 -12.092 -20.448 1.00 88.12 259 ASP A CA 1
ATOM 2036 C C . ASP A 1 259 ? -4.188 -13.234 -19.474 1.00 88.12 259 ASP A C 1
ATOM 2038 O O . ASP A 1 259 ? -4.363 -14.386 -19.870 1.00 88.12 259 ASP A O 1
ATOM 2042 N N . ARG A 1 260 ? -4.271 -12.911 -18.182 1.00 89.94 260 ARG A N 1
ATOM 2043 C CA . ARG A 1 260 ? -4.728 -13.786 -17.106 1.00 89.94 260 ARG A CA 1
ATOM 2044 C C . ARG A 1 260 ? -5.342 -12.951 -15.984 1.00 89.94 260 ARG A C 1
ATOM 2046 O O . ARG A 1 260 ? -4.873 -11.836 -15.758 1.00 89.94 260 ARG A O 1
ATOM 2053 N N . PRO A 1 261 ? -6.304 -13.490 -15.217 1.00 90.88 261 PRO A N 1
ATOM 2054 C CA . PRO A 1 261 ? -6.887 -12.755 -14.105 1.00 90.88 261 PRO A CA 1
ATOM 2055 C C . PRO A 1 261 ? -5.816 -12.267 -13.114 1.00 90.88 261 PRO A C 1
ATOM 2057 O O . PRO A 1 261 ? -4.885 -13.020 -12.798 1.00 90.88 261 PRO A O 1
ATOM 2060 N N . PRO A 1 262 ? -5.944 -11.039 -12.585 1.00 93.12 262 PRO A N 1
ATOM 2061 C CA . PRO A 1 262 ? -5.046 -10.530 -11.560 1.00 93.12 262 PRO A CA 1
ATOM 2062 C C . PRO A 1 262 ? -5.178 -11.378 -10.287 1.00 93.12 262 PRO A C 1
ATOM 2064 O O . PRO A 1 262 ? -6.237 -11.951 -10.003 1.00 93.12 262 PRO A O 1
ATOM 2067 N N . ALA A 1 263 ? -4.101 -11.465 -9.505 1.00 93.38 263 ALA A N 1
ATOM 2068 C CA . ALA A 1 263 ? -4.043 -12.337 -8.331 1.00 93.38 263 ALA A CA 1
ATOM 2069 C C . ALA A 1 263 ? -5.156 -12.041 -7.309 1.00 93.38 263 ALA A C 1
ATOM 2071 O O . ALA A 1 263 ? -5.632 -12.956 -6.641 1.00 93.38 263 ALA A O 1
ATOM 2072 N N . GLU A 1 264 ? -5.623 -10.797 -7.221 1.00 93.50 264 GLU A N 1
ATOM 2073 C CA . GLU A 1 264 ? -6.744 -10.404 -6.368 1.00 93.50 264 GLU A CA 1
ATOM 2074 C C . GLU A 1 264 ? -8.048 -11.104 -6.748 1.00 93.50 264 GLU A C 1
ATOM 2076 O O . GLU A 1 264 ? -8.783 -11.537 -5.862 1.00 93.50 264 GLU A O 1
ATOM 2081 N N . VAL A 1 265 ? -8.326 -11.256 -8.046 1.00 93.44 265 VAL A N 1
ATOM 2082 C CA . VAL A 1 265 ? -9.511 -11.980 -8.529 1.00 93.44 265 VAL A CA 1
ATOM 2083 C C . VAL A 1 265 ? -9.346 -13.470 -8.258 1.00 93.44 265 VAL A C 1
ATOM 2085 O O . VAL A 1 265 ? -10.239 -14.094 -7.690 1.00 93.44 265 VAL A O 1
ATOM 2088 N N . ALA A 1 266 ? -8.182 -14.031 -8.599 1.00 93.00 266 ALA A N 1
ATOM 2089 C CA . ALA A 1 266 ? -7.892 -15.451 -8.392 1.00 93.00 266 ALA A CA 1
ATOM 2090 C C . ALA A 1 266 ? -7.980 -15.868 -6.911 1.00 93.00 266 ALA A C 1
ATOM 2092 O O . ALA A 1 266 ? -8.337 -17.003 -6.604 1.00 93.00 266 ALA A O 1
ATOM 2093 N N . ARG A 1 267 ? -7.684 -14.943 -5.990 1.00 92.69 267 ARG A N 1
ATOM 2094 C CA . ARG A 1 267 ? -7.771 -15.145 -4.535 1.00 92.69 267 ARG A CA 1
ATOM 2095 C C . ARG A 1 267 ? -9.108 -14.716 -3.926 1.00 92.69 267 ARG A C 1
ATOM 2097 O O . ARG A 1 267 ? -9.256 -14.781 -2.708 1.00 92.69 267 ARG A O 1
ATOM 2104 N N . GLY A 1 268 ? -10.062 -14.250 -4.734 1.00 91.88 268 GLY A N 1
ATOM 2105 C CA . GLY A 1 268 ? -11.368 -13.785 -4.258 1.00 91.88 268 GLY A CA 1
ATOM 2106 C C . GLY A 1 268 ? -11.311 -12.533 -3.373 1.00 91.88 268 GLY A C 1
ATOM 2107 O O . GLY A 1 268 ? -12.220 -12.307 -2.578 1.00 91.88 268 GLY A O 1
ATOM 2108 N N . LEU A 1 269 ? -10.249 -11.729 -3.487 1.00 89.19 269 LEU A N 1
ATOM 2109 C CA . LEU A 1 269 ? -10.100 -10.454 -2.773 1.00 89.19 269 LEU A CA 1
ATOM 2110 C C . LEU A 1 269 ? -10.939 -9.344 -3.413 1.00 89.19 269 LEU A C 1
ATOM 2112 O O . LEU A 1 269 ? -11.330 -8.395 -2.737 1.00 89.19 269 LEU A O 1
ATOM 2116 N N . VAL A 1 270 ? -11.221 -9.466 -4.710 1.00 90.00 270 VAL A N 1
ATOM 2117 C CA . VAL A 1 270 ? -12.044 -8.523 -5.473 1.00 90.00 270 VAL A CA 1
ATOM 2118 C C . VAL A 1 270 ? -13.061 -9.272 -6.340 1.00 90.00 270 VAL A C 1
ATOM 2120 O O . VAL A 1 270 ? -12.882 -10.467 -6.597 1.00 90.00 270 VAL A O 1
ATOM 2123 N N . PRO A 1 271 ? -14.136 -8.606 -6.802 1.00 89.50 271 PRO A N 1
ATOM 2124 C CA . PRO A 1 271 ? -15.161 -9.256 -7.610 1.00 89.50 271 PRO A CA 1
ATOM 2125 C C . PRO A 1 271 ? -14.615 -9.844 -8.924 1.00 89.50 271 PRO A C 1
ATOM 2127 O O . PRO A 1 271 ? -13.786 -9.204 -9.576 1.00 89.50 271 PRO A O 1
ATOM 2130 N N . PRO A 1 272 ? -15.153 -10.987 -9.398 1.00 90.50 272 PRO A N 1
ATOM 2131 C CA . PRO A 1 272 ? -14.764 -11.590 -10.679 1.00 90.50 272 PRO A CA 1
ATOM 2132 C C . PRO A 1 272 ? -14.936 -10.672 -11.895 1.00 90.50 272 PRO A C 1
ATOM 2134 O O . PRO A 1 272 ? -14.272 -10.865 -12.905 1.00 90.50 272 PRO A O 1
ATOM 2137 N N . ALA A 1 273 ? -15.792 -9.650 -11.805 1.00 86.56 273 ALA A N 1
ATOM 2138 C CA . ALA A 1 273 ? -15.975 -8.658 -12.863 1.00 86.56 273 ALA A CA 1
ATOM 2139 C C . ALA A 1 273 ? -14.690 -7.875 -13.202 1.00 86.56 273 ALA A C 1
ATOM 2141 O O . ALA A 1 273 ? -14.617 -7.282 -14.271 1.00 86.56 273 ALA A O 1
ATOM 2142 N N . LEU A 1 274 ? -13.677 -7.884 -12.327 1.00 87.56 274 LEU A N 1
ATOM 2143 C CA . LEU A 1 274 ? -12.369 -7.272 -12.589 1.00 87.56 274 LEU A CA 1
ATOM 2144 C C . LEU A 1 274 ? -11.368 -8.228 -13.266 1.00 87.56 274 LEU A C 1
ATOM 2146 O O . LEU A 1 274 ? -10.212 -7.862 -13.458 1.00 87.56 274 LEU A O 1
ATOM 2150 N N . ALA A 1 275 ? -11.779 -9.448 -13.635 1.00 87.94 275 ALA A N 1
ATOM 2151 C CA . ALA A 1 275 ? -10.888 -10.456 -14.219 1.00 87.94 275 ALA A CA 1
ATOM 2152 C C . ALA A 1 275 ? -10.260 -10.026 -15.551 1.00 87.94 275 ALA A C 1
ATOM 2154 O O . ALA A 1 275 ? -9.125 -10.403 -15.826 1.00 87.94 275 ALA A O 1
ATOM 2155 N N . ALA A 1 276 ? -11.000 -9.268 -16.364 1.00 81.88 276 ALA A N 1
ATOM 2156 C CA . ALA A 1 276 ? -10.592 -8.907 -17.719 1.00 81.88 276 ALA A CA 1
ATOM 2157 C C . ALA A 1 276 ? -9.680 -7.673 -17.782 1.00 81.88 276 ALA A C 1
ATOM 2159 O O . ALA A 1 276 ? -9.038 -7.457 -18.800 1.00 81.88 276 ALA A O 1
ATOM 2160 N N . GLY A 1 277 ? -9.631 -6.849 -16.728 1.00 76.50 277 GLY A N 1
ATOM 2161 C CA . GLY A 1 277 ? -8.887 -5.581 -16.758 1.00 76.50 277 GLY A CA 1
ATOM 2162 C C . GLY A 1 277 ? -9.493 -4.511 -17.667 1.00 76.50 277 GLY A C 1
ATOM 2163 O O . GLY A 1 277 ? -8.948 -3.426 -17.790 1.00 76.50 277 GLY A O 1
ATOM 2164 N N . ASP A 1 278 ? -10.658 -4.762 -18.258 1.00 72.38 278 ASP A N 1
ATOM 2165 C CA . ASP A 1 278 ? -11.261 -3.869 -19.250 1.00 72.38 278 ASP A CA 1
ATOM 2166 C C . ASP A 1 278 ? -12.063 -2.706 -18.636 1.00 72.38 278 ASP A C 1
ATOM 2168 O O . ASP A 1 278 ? -12.709 -1.939 -19.352 1.00 72.38 278 ASP A O 1
ATOM 2172 N N . GLY A 1 279 ? -12.091 -2.611 -17.303 1.00 64.25 279 GLY A N 1
ATOM 2173 C CA . GLY A 1 279 ? -12.863 -1.620 -16.551 1.00 64.25 279 GLY A CA 1
ATOM 2174 C C . GLY A 1 279 ? -14.375 -1.736 -16.715 1.00 64.25 279 GLY A C 1
ATOM 2175 O O . GLY A 1 279 ? -15.115 -0.961 -16.105 1.00 64.25 279 GLY A O 1
ATOM 2176 N N . LYS A 1 280 ? -14.871 -2.730 -17.464 1.00 62.16 280 LYS A N 1
ATOM 2177 C CA . LYS A 1 280 ? -16.301 -2.985 -17.640 1.00 62.16 280 LYS A CA 1
ATOM 2178 C C . LYS A 1 280 ? -16.811 -3.764 -16.438 1.00 62.16 280 LYS A C 1
ATOM 2180 O O . LYS A 1 280 ? -17.285 -4.895 -16.547 1.00 62.16 280 LYS A O 1
ATOM 2185 N N . SER A 1 281 ? -16.802 -3.122 -15.274 1.00 51.94 281 SER A N 1
ATOM 2186 C CA . SER A 1 281 ? -17.608 -3.558 -14.141 1.00 51.94 281 SER A CA 1
ATOM 2187 C C . SER A 1 281 ? -19.088 -3.348 -14.493 1.00 51.94 281 SER A C 1
ATOM 2189 O O . SER A 1 281 ? -19.755 -2.414 -14.054 1.00 51.94 281 SER A O 1
ATOM 2191 N N . ARG A 1 282 ? -19.655 -4.219 -15.338 1.00 43.81 282 ARG A N 1
ATOM 2192 C CA . ARG A 1 282 ? -21.110 -4.292 -15.472 1.00 43.81 282 ARG A CA 1
ATOM 2193 C C . ARG A 1 282 ? -21.637 -4.660 -14.090 1.00 43.81 282 ARG A C 1
ATOM 2195 O O . ARG A 1 282 ? -21.556 -5.815 -13.682 1.00 43.81 282 ARG A O 1
ATOM 2202 N N . ARG A 1 283 ? -22.216 -3.689 -13.377 1.00 42.88 283 ARG A N 1
ATOM 2203 C CA . ARG A 1 283 ? -23.227 -3.979 -12.360 1.00 42.88 283 ARG A CA 1
ATOM 2204 C C . ARG A 1 283 ? -24.354 -4.713 -13.084 1.00 42.88 283 ARG A C 1
ATOM 2206 O O . ARG A 1 283 ? -25.265 -4.092 -13.616 1.00 42.88 283 ARG A O 1
ATOM 2213 N N . THR A 1 284 ? -24.294 -6.039 -13.139 1.00 37.16 284 THR A N 1
ATOM 2214 C CA . THR A 1 284 ? -25.407 -6.895 -13.569 1.00 37.16 284 THR A CA 1
ATOM 2215 C C . THR A 1 284 ? -26.442 -7.021 -12.452 1.00 37.16 284 THR A C 1
ATOM 2217 O O . THR A 1 284 ? -26.956 -8.103 -12.187 1.00 37.16 284 THR A O 1
ATOM 2220 N N . THR A 1 285 ? -26.754 -5.914 -11.779 1.00 35.28 285 THR A N 1
ATOM 2221 C CA . THR A 1 285 ? -27.955 -5.811 -10.960 1.00 35.28 285 THR A CA 1
ATOM 2222 C C . THR A 1 285 ? -28.938 -4.998 -11.788 1.00 35.28 285 THR A C 1
ATOM 2224 O O . THR A 1 285 ? -28.612 -3.859 -12.131 1.00 35.28 285 THR A O 1
ATOM 2227 N N . PRO A 1 286 ? -30.117 -5.529 -12.150 1.00 33.00 286 PRO A N 1
ATOM 2228 C CA . PRO A 1 286 ? -31.130 -4.744 -12.829 1.00 33.00 286 PRO A CA 1
ATOM 2229 C C . PRO A 1 286 ? -31.715 -3.761 -11.810 1.00 33.00 286 PRO A C 1
ATOM 2231 O O . PRO A 1 286 ? -32.779 -3.997 -11.243 1.00 33.00 286 PRO A O 1
ATOM 2234 N N . SER A 1 287 ? -31.029 -2.647 -11.538 1.00 36.16 287 SER A N 1
ATOM 2235 C CA . SER A 1 287 ? -31.714 -1.498 -10.962 1.00 36.16 287 SER A CA 1
ATOM 2236 C C . SER A 1 287 ? -32.597 -0.958 -12.076 1.00 36.16 287 SER A C 1
ATOM 2238 O O . SER A 1 287 ? -32.110 -0.313 -13.009 1.00 36.16 287 SER A O 1
ATOM 2240 N N . ARG A 1 288 ? -33.894 -1.278 -12.012 1.00 31.78 288 ARG A N 1
ATOM 2241 C CA . ARG A 1 288 ? -34.918 -0.532 -12.740 1.00 31.78 288 ARG A CA 1
ATOM 2242 C C . ARG A 1 288 ? -34.586 0.948 -12.592 1.00 31.78 288 ARG A C 1
ATOM 2244 O O . ARG A 1 288 ? -34.427 1.447 -11.482 1.00 31.78 288 ARG A O 1
ATOM 2251 N N . SER A 1 289 ? -34.426 1.596 -13.734 1.00 40.41 289 SER A N 1
ATOM 2252 C CA . SER A 1 289 ? -34.282 3.031 -13.888 1.00 40.41 289 SER A CA 1
ATOM 2253 C C . SER A 1 289 ? -35.258 3.772 -12.975 1.00 40.41 289 SER A C 1
ATOM 2255 O O . SER A 1 289 ? -36.452 3.840 -13.258 1.00 40.41 289 SER A O 1
ATOM 2257 N N . ALA A 1 290 ? -34.738 4.346 -11.899 1.00 32.47 290 ALA A N 1
ATOM 2258 C CA . ALA A 1 290 ? -35.318 5.521 -11.285 1.00 32.47 290 ALA A CA 1
ATOM 2259 C C . ALA A 1 290 ? -34.314 6.642 -11.533 1.00 32.47 290 ALA A C 1
ATOM 2261 O O . ALA A 1 290 ? -33.313 6.777 -10.831 1.00 32.47 290 ALA A O 1
ATOM 2262 N N . THR A 1 291 ? -34.558 7.398 -12.600 1.00 35.03 291 THR A N 1
ATOM 2263 C CA . THR A 1 291 ? -34.003 8.729 -12.830 1.00 35.03 291 THR A CA 1
ATOM 2264 C C . THR A 1 291 ? -34.330 9.573 -11.606 1.00 35.03 291 THR A C 1
ATOM 2266 O O . THR A 1 291 ? -35.401 10.157 -11.492 1.00 35.03 291 THR A O 1
ATOM 2269 N N . ALA A 1 292 ? -33.416 9.596 -10.648 1.00 29.30 292 ALA A N 1
ATOM 2270 C CA . ALA A 1 292 ? -33.422 10.583 -9.595 1.00 29.30 292 ALA A CA 1
ATOM 2271 C C . ALA A 1 292 ? -32.188 11.462 -9.803 1.00 29.30 292 ALA A C 1
ATOM 2273 O O . ALA A 1 292 ? -31.090 10.917 -9.951 1.00 29.30 292 ALA A O 1
ATOM 2274 N N . PRO A 1 293 ? -32.346 12.794 -9.859 1.00 30.12 293 PRO A N 1
ATOM 2275 C CA . PRO A 1 293 ? -31.212 13.688 -10.008 1.00 30.12 293 PRO A CA 1
ATOM 2276 C C . PRO A 1 293 ? -30.244 13.450 -8.844 1.00 30.12 293 PRO A C 1
ATOM 2278 O O . PRO A 1 293 ? -30.642 13.416 -7.679 1.00 30.12 293 PRO A O 1
ATOM 2281 N N . LEU A 1 294 ? -28.973 13.225 -9.177 1.00 30.33 294 LEU A N 1
ATOM 2282 C CA . LEU A 1 294 ? -27.889 13.188 -8.205 1.00 30.33 294 LEU A CA 1
ATOM 2283 C C . LEU A 1 294 ? -27.861 14.543 -7.489 1.00 30.33 294 LEU A C 1
ATOM 2285 O O . LEU A 1 294 ? -27.580 15.560 -8.127 1.00 30.33 294 LEU A O 1
ATOM 2289 N N . SER A 1 295 ? -28.138 14.556 -6.182 1.00 31.14 295 SER A N 1
ATOM 2290 C CA . SER A 1 295 ? -27.870 15.726 -5.342 1.00 31.14 295 SER A CA 1
ATOM 2291 C C . SER A 1 295 ? -26.412 16.168 -5.519 1.00 31.14 295 SER A C 1
ATOM 2293 O O . SER A 1 295 ? -25.527 15.317 -5.672 1.00 31.14 295 SER A O 1
ATOM 2295 N N . PRO A 1 296 ? -26.138 17.482 -5.535 1.00 27.98 296 PRO A N 1
ATOM 2296 C CA . PRO A 1 296 ? -24.799 17.996 -5.763 1.00 27.98 296 PRO A CA 1
ATOM 2297 C C . PRO A 1 296 ? -23.866 17.555 -4.633 1.00 27.98 296 PRO A C 1
ATOM 2299 O O . PRO A 1 296 ? -24.074 17.870 -3.466 1.00 27.98 296 PRO A O 1
ATOM 2302 N N . CYS A 1 297 ? -22.824 16.815 -5.007 1.00 29.11 297 CYS A N 1
ATOM 2303 C CA . CYS A 1 297 ? -21.694 16.522 -4.141 1.00 29.11 297 CYS A CA 1
ATOM 2304 C C . CYS A 1 297 ? -20.930 17.832 -3.916 1.00 29.11 297 CYS A C 1
ATOM 2306 O O . CYS A 1 297 ? -20.371 18.384 -4.862 1.00 29.11 297 CYS A O 1
ATOM 2308 N N . SER A 1 298 ? -20.915 18.328 -2.683 1.00 28.50 298 SER A N 1
ATOM 2309 C CA . SER A 1 298 ? -20.252 19.572 -2.257 1.00 28.50 298 SER A CA 1
ATOM 2310 C C . SER A 1 298 ? -18.728 19.441 -2.099 1.00 28.50 298 SER A C 1
ATOM 2312 O O . SER A 1 298 ? -18.073 20.335 -1.573 1.00 28.50 298 SER A O 1
ATOM 2314 N N . CYS A 1 299 ? -18.138 18.349 -2.589 1.00 28.56 299 CYS A N 1
ATOM 2315 C CA . CYS A 1 299 ? -16.693 18.157 -2.627 1.00 28.56 299 CYS A CA 1
ATOM 2316 C C . CYS A 1 299 ? -16.060 19.025 -3.744 1.00 28.56 299 CYS A C 1
ATOM 2318 O O . CYS A 1 299 ? -16.444 18.863 -4.911 1.00 28.56 299 CYS A O 1
ATOM 2320 N N . PRO A 1 300 ? -15.070 19.891 -3.440 1.00 29.36 300 PRO A N 1
ATOM 2321 C CA . PRO A 1 300 ? -14.409 20.763 -4.421 1.00 29.36 300 PRO A CA 1
ATOM 2322 C C . PRO A 1 300 ? -13.807 20.005 -5.615 1.00 29.36 300 PRO A C 1
ATOM 2324 O O . PRO A 1 300 ? -13.856 20.480 -6.749 1.00 29.36 300 PRO A O 1
ATOM 2327 N N . THR A 1 301 ? -13.321 18.784 -5.388 1.00 35.38 301 THR A N 1
ATOM 2328 C CA . THR A 1 301 ? -12.692 17.927 -6.404 1.00 35.38 301 THR A CA 1
ATOM 2329 C C . THR A 1 301 ? -13.701 17.383 -7.423 1.00 35.38 301 THR A C 1
ATOM 2331 O O . THR A 1 301 ? -13.387 17.240 -8.602 1.00 35.38 301 THR A O 1
ATOM 2334 N N . CYS A 1 302 ? -14.954 17.155 -7.013 1.00 31.77 302 CYS A N 1
ATOM 2335 C CA . CYS A 1 302 ? -16.026 16.689 -7.904 1.00 31.77 302 CYS A CA 1
ATOM 2336 C C . CYS A 1 302 ? -16.632 17.815 -8.763 1.00 31.77 302 CYS A C 1
ATOM 2338 O O . CYS A 1 302 ? -17.241 17.544 -9.801 1.00 31.77 302 CYS A O 1
ATOM 2340 N N . ALA A 1 303 ? -16.490 19.077 -8.343 1.00 29.81 303 ALA A N 1
ATOM 2341 C CA . ALA A 1 303 ? -17.009 20.237 -9.071 1.00 29.81 303 ALA A CA 1
ATOM 2342 C C . ALA A 1 303 ? -16.162 20.586 -10.310 1.00 29.81 303 ALA A C 1
ATOM 2344 O O . ALA A 1 303 ? -16.705 21.081 -11.301 1.00 29.81 303 ALA A O 1
ATOM 2345 N N . ALA A 1 304 ? -14.861 20.274 -10.292 1.00 34.38 304 ALA A N 1
ATOM 2346 C CA . ALA A 1 304 ? -13.960 20.490 -11.426 1.00 34.38 304 ALA A CA 1
ATOM 2347 C C . ALA A 1 304 ? -14.295 19.584 -12.629 1.00 34.38 304 ALA A C 1
ATOM 2349 O O . ALA A 1 304 ? -14.248 20.031 -13.772 1.00 34.38 304 ALA A O 1
ATOM 2350 N N . ALA A 1 305 ? -14.744 18.349 -12.380 1.00 35.03 305 ALA A N 1
ATOM 2351 C CA . ALA A 1 305 ? -15.078 17.381 -13.429 1.00 35.03 305 ALA A CA 1
ATOM 2352 C C . ALA A 1 305 ? -16.386 17.690 -14.191 1.00 35.03 305 ALA A C 1
ATOM 2354 O O . ALA A 1 305 ? -16.637 17.112 -15.245 1.00 35.03 305 ALA A O 1
ATOM 2355 N N . ARG A 1 306 ? -17.244 18.590 -13.686 1.00 33.88 306 ARG A N 1
ATOM 2356 C CA . ARG A 1 306 ? -18.566 18.865 -14.289 1.00 33.88 306 ARG A CA 1
ATOM 2357 C C . ARG A 1 306 ? -18.563 19.944 -15.366 1.00 33.88 306 ARG A C 1
ATOM 2359 O O . ARG A 1 306 ? -19.561 20.085 -16.065 1.00 33.88 306 ARG A O 1
ATOM 2366 N N . ARG A 1 307 ? -17.483 20.715 -15.513 1.00 30.50 307 ARG A N 1
ATOM 2367 C CA . ARG A 1 307 ? -17.451 21.828 -16.479 1.00 30.50 307 ARG A CA 1
ATOM 2368 C C . ARG A 1 307 ? -17.113 21.408 -17.915 1.00 30.50 307 ARG A C 1
ATOM 2370 O O . ARG A 1 307 ? -17.127 22.270 -18.782 1.00 30.50 307 ARG A O 1
ATOM 2377 N N . SER A 1 308 ? -16.862 20.125 -18.193 1.00 35.53 308 SER A N 1
ATOM 2378 C CA . SER A 1 308 ? -16.363 19.680 -19.507 1.00 35.53 308 SER A CA 1
ATOM 2379 C C . SER A 1 308 ? -17.148 18.552 -20.191 1.00 35.53 308 SER A C 1
ATOM 2381 O O . SER A 1 308 ? -16.637 17.957 -21.134 1.00 35.53 308 SER A O 1
ATOM 2383 N N . SER A 1 309 ? -18.389 18.249 -19.796 1.00 32.62 309 SER A N 1
ATOM 2384 C CA . SER A 1 309 ? -19.167 17.193 -20.465 1.00 32.62 309 SER A CA 1
ATOM 2385 C C . SER A 1 309 ? -20.341 17.738 -21.284 1.00 32.62 309 SER A C 1
ATOM 2387 O O . SER A 1 309 ? -21.482 17.744 -20.823 1.00 32.62 309 SER A O 1
ATOM 2389 N N . SER A 1 310 ? -20.077 18.117 -22.536 1.00 27.44 310 SER A N 1
ATOM 2390 C CA . SER A 1 310 ? -21.042 17.909 -23.621 1.00 27.44 310 SER A CA 1
ATOM 2391 C C . SER A 1 310 ? -20.678 16.608 -24.337 1.00 27.44 310 SER A C 1
ATOM 2393 O O . SER A 1 310 ? -19.561 16.446 -24.816 1.00 27.44 310 SER A O 1
ATOM 2395 N N . SER A 1 311 ? -21.632 15.679 -24.333 1.00 36.19 311 SER A N 1
ATOM 2396 C CA . SER A 1 311 ? -21.700 14.391 -25.032 1.00 36.19 311 SER A CA 1
ATOM 2397 C C . SER A 1 311 ? -20.676 14.128 -26.146 1.00 36.19 311 SER A C 1
ATOM 2399 O O . SER A 1 311 ? -20.671 14.831 -27.152 1.00 36.19 311 SER A O 1
ATOM 2401 N N . THR A 1 312 ? -19.939 13.018 -26.042 1.00 25.75 312 THR A N 1
ATOM 2402 C CA . THR A 1 312 ? -19.997 11.868 -26.972 1.00 25.75 312 THR A CA 1
ATOM 2403 C C . THR A 1 312 ? -19.182 10.723 -26.363 1.00 25.75 312 THR A C 1
ATOM 2405 O O . THR A 1 312 ? -18.017 10.882 -26.016 1.00 25.75 312 THR A O 1
ATOM 2408 N N . SER A 1 313 ? -19.812 9.559 -26.198 1.00 31.62 313 SER A N 1
ATOM 2409 C CA . SER A 1 313 ? -19.142 8.311 -25.824 1.00 31.62 313 SER A CA 1
ATOM 2410 C C . SER A 1 313 ? -18.270 7.848 -26.995 1.00 31.62 313 SER A C 1
ATOM 2412 O O . SER A 1 313 ? -18.758 7.149 -27.886 1.00 31.62 313 SER A O 1
ATOM 2414 N N . THR A 1 314 ? -16.989 8.205 -26.995 1.00 24.41 314 THR A N 1
ATOM 2415 C CA . THR A 1 314 ? -16.028 7.691 -27.978 1.00 24.41 314 THR A CA 1
ATOM 2416 C C . THR A 1 314 ? -15.296 6.484 -27.397 1.00 24.41 314 THR A C 1
ATOM 2418 O O . THR A 1 314 ? -14.553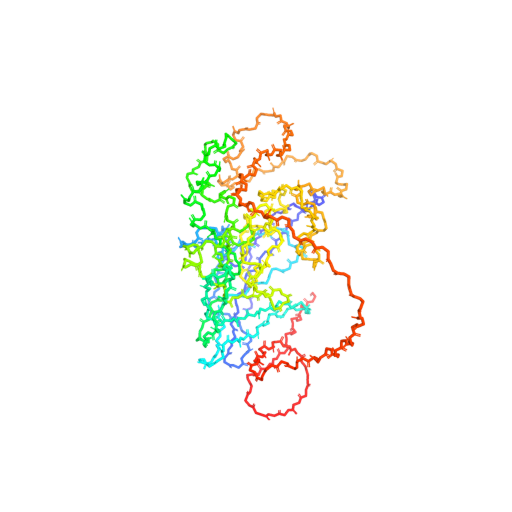 6.588 -26.425 1.00 24.41 314 THR A O 1
ATOM 2421 N N . ARG A 1 315 ? -15.532 5.314 -28.006 1.00 31.48 315 ARG A N 1
ATOM 2422 C CA . ARG A 1 315 ? -14.721 4.100 -27.833 1.00 31.48 315 ARG A CA 1
ATOM 2423 C C . ARG A 1 315 ? -13.305 4.367 -28.332 1.00 31.48 315 ARG A C 1
ATOM 2425 O O . ARG A 1 315 ? -13.173 4.807 -29.468 1.00 31.48 315 ARG A O 1
ATOM 2432 N N . VAL A 1 316 ? -12.279 3.966 -27.583 1.00 25.41 316 VAL A N 1
ATOM 2433 C CA . VAL A 1 316 ? -10.940 3.735 -28.148 1.00 25.41 316 VAL A CA 1
ATOM 2434 C C . VAL A 1 316 ? -10.298 2.543 -27.443 1.00 25.41 316 VAL A C 1
ATOM 2436 O O . VAL A 1 316 ? -10.026 2.590 -26.248 1.00 25.41 316 VAL A O 1
ATOM 2439 N N . ALA A 1 317 ? -10.083 1.463 -28.195 1.00 25.61 317 ALA A N 1
ATOM 2440 C CA . ALA A 1 317 ? -9.145 0.412 -27.827 1.00 25.61 317 ALA A CA 1
ATOM 2441 C C . ALA A 1 317 ? -7.727 0.923 -28.116 1.00 25.61 317 ALA A C 1
ATOM 2443 O O . ALA A 1 317 ? -7.472 1.448 -29.202 1.00 25.61 317 ALA A O 1
ATOM 2444 N N . LEU A 1 318 ? -6.816 0.784 -27.155 1.00 25.67 318 LEU A N 1
ATOM 2445 C CA . LEU A 1 318 ? -5.394 1.041 -27.362 1.00 25.67 318 LEU A CA 1
ATOM 2446 C C . LEU A 1 318 ? -4.814 -0.080 -28.231 1.00 25.67 318 LEU A C 1
ATOM 2448 O O . LEU A 1 318 ? -4.463 -1.143 -27.732 1.00 25.67 318 LEU A O 1
ATOM 2452 N N . ALA A 1 319 ? -4.710 0.158 -29.534 1.00 22.97 319 ALA A N 1
ATOM 2453 C CA . ALA A 1 319 ? -3.748 -0.540 -30.373 1.00 22.97 319 ALA A CA 1
ATOM 2454 C C . ALA A 1 319 ? -2.487 0.332 -30.439 1.00 22.97 319 ALA A C 1
ATOM 2456 O O . ALA A 1 319 ? -2.340 1.143 -31.351 1.00 22.97 319 ALA A O 1
ATOM 2457 N N . SER A 1 320 ? -1.596 0.222 -29.448 1.00 29.22 320 SER A N 1
ATOM 2458 C CA . SER A 1 320 ? -0.251 0.787 -29.578 1.00 29.22 320 SER A CA 1
ATOM 2459 C C . SER A 1 320 ? 0.613 -0.209 -30.345 1.00 29.22 320 SER A C 1
ATOM 2461 O O . SER A 1 320 ? 1.039 -1.239 -29.827 1.00 29.22 320 SER A O 1
ATOM 2463 N N . SER A 1 321 ? 0.885 0.090 -31.613 1.00 25.19 321 SER A N 1
ATOM 2464 C CA . SER A 1 321 ? 1.984 -0.543 -32.335 1.00 25.19 321 SER A CA 1
ATOM 2465 C C . SER A 1 321 ? 3.304 0.046 -31.828 1.00 25.19 321 SER A C 1
ATOM 2467 O O . SER A 1 321 ? 3.931 0.860 -32.503 1.00 25.19 321 SER A O 1
ATOM 2469 N N . CYS A 1 322 ? 3.723 -0.332 -30.620 1.00 26.91 322 CYS A N 1
ATOM 2470 C CA . CYS A 1 322 ? 5.113 -0.148 -30.221 1.00 26.91 322 CYS A CA 1
ATOM 2471 C C . CYS A 1 322 ? 5.926 -1.211 -30.959 1.00 26.91 322 CYS A C 1
ATOM 2473 O O . CYS A 1 322 ? 5.887 -2.395 -30.622 1.00 26.91 322 CYS A O 1
ATOM 2475 N N . ALA A 1 323 ? 6.604 -0.797 -32.029 1.00 26.59 323 ALA A N 1
ATOM 2476 C CA . ALA A 1 323 ? 7.560 -1.644 -32.719 1.00 26.59 323 ALA A CA 1
ATOM 2477 C C . ALA A 1 323 ? 8.631 -2.091 -31.713 1.00 26.59 323 ALA A C 1
ATOM 2479 O O . ALA A 1 323 ? 9.274 -1.262 -31.071 1.00 26.59 323 ALA A O 1
ATOM 2480 N N . SER A 1 324 ? 8.806 -3.405 -31.558 1.00 28.16 324 SER A N 1
ATOM 2481 C CA . SER A 1 324 ? 9.902 -3.957 -30.763 1.00 28.16 324 SER A CA 1
ATOM 2482 C C . SER A 1 324 ? 11.245 -3.439 -31.301 1.00 28.16 324 SER A C 1
ATOM 2484 O O . SER A 1 324 ? 11.416 -3.394 -32.524 1.00 28.16 324 SER A O 1
ATOM 2486 N N . PRO A 1 325 ? 12.219 -3.083 -30.444 1.00 30.28 325 PRO A N 1
ATOM 2487 C CA . PRO A 1 325 ? 13.536 -2.675 -30.916 1.00 30.28 325 PRO A CA 1
ATOM 2488 C C . PRO A 1 325 ? 14.223 -3.832 -31.669 1.00 30.28 325 PRO A C 1
ATOM 2490 O O . PRO A 1 325 ? 14.014 -5.006 -31.333 1.00 30.28 325 PRO A O 1
ATOM 2493 N N . PRO A 1 326 ? 15.035 -3.540 -32.703 1.00 28.80 326 PRO A N 1
ATOM 2494 C CA . PRO A 1 326 ? 15.702 -4.570 -33.486 1.00 28.80 326 PRO A CA 1
ATOM 2495 C C . PRO A 1 326 ? 16.684 -5.357 -32.611 1.00 28.80 326 PRO A C 1
ATOM 2497 O O . PRO A 1 326 ? 17.490 -4.793 -31.873 1.00 28.80 326 PRO A O 1
ATOM 2500 N N . ARG A 1 327 ? 16.627 -6.690 -32.714 1.00 33.09 327 ARG A N 1
ATOM 2501 C CA . ARG A 1 327 ? 17.607 -7.586 -32.086 1.00 33.09 327 ARG A CA 1
ATOM 2502 C C . ARG A 1 327 ? 19.008 -7.291 -32.641 1.00 33.09 327 ARG A C 1
ATOM 2504 O O . ARG A 1 327 ? 19.135 -7.146 -33.858 1.00 33.09 327 ARG A O 1
ATOM 2511 N N . PRO A 1 328 ? 20.066 -7.291 -31.812 1.00 31.36 328 PRO A N 1
ATOM 2512 C CA . PRO A 1 328 ? 21.425 -7.186 -32.318 1.00 31.36 328 PRO A CA 1
ATOM 2513 C C . PRO A 1 328 ? 21.758 -8.426 -33.158 1.00 31.36 328 PRO A C 1
ATOM 2515 O O . PRO A 1 328 ? 21.623 -9.569 -32.712 1.00 31.36 328 PRO A O 1
ATOM 2518 N N . SER A 1 329 ? 22.173 -8.182 -34.399 1.00 37.50 329 SER A N 1
ATOM 2519 C CA . SER A 1 329 ? 22.692 -9.178 -35.329 1.00 37.50 329 SER A CA 1
ATOM 2520 C C . SER A 1 329 ? 24.016 -9.733 -34.802 1.00 37.50 329 SER A C 1
ATOM 2522 O O . SER A 1 329 ? 25.050 -9.072 -34.884 1.00 37.50 329 SER A O 1
ATOM 2524 N N . GLY A 1 330 ? 23.964 -10.939 -34.238 1.00 32.81 330 GLY A N 1
ATOM 2525 C CA . GLY A 1 330 ? 25.123 -11.720 -33.818 1.00 32.81 330 GLY A CA 1
ATOM 2526 C C . GLY A 1 330 ? 25.510 -12.754 -34.872 1.00 32.81 330 GLY A C 1
ATOM 2527 O O . GLY A 1 330 ? 24.672 -13.500 -35.374 1.00 32.81 330 GLY A O 1
ATOM 2528 N N . ASP A 1 331 ? 26.797 -12.753 -35.184 1.00 33.59 331 ASP A N 1
ATOM 2529 C CA . ASP A 1 331 ? 27.490 -13.401 -36.286 1.00 33.59 331 ASP A CA 1
ATOM 2530 C C . ASP A 1 331 ? 27.340 -14.927 -36.462 1.00 33.59 331 ASP A C 1
ATOM 2532 O O . ASP A 1 331 ? 27.208 -15.720 -35.529 1.00 33.59 331 ASP A O 1
ATOM 2536 N N . ARG A 1 332 ? 27.462 -15.284 -37.745 1.00 35.53 332 ARG A N 1
ATOM 2537 C CA . ARG A 1 332 ? 27.975 -16.507 -38.390 1.00 35.53 332 ARG A CA 1
ATOM 2538 C C . ARG A 1 332 ? 28.379 -17.691 -37.488 1.00 35.53 332 ARG A C 1
ATOM 2540 O O . ARG A 1 332 ? 29.376 -17.652 -36.773 1.00 35.53 332 ARG A O 1
ATOM 2547 N N . ARG A 1 333 ? 27.736 -18.846 -37.716 1.00 33.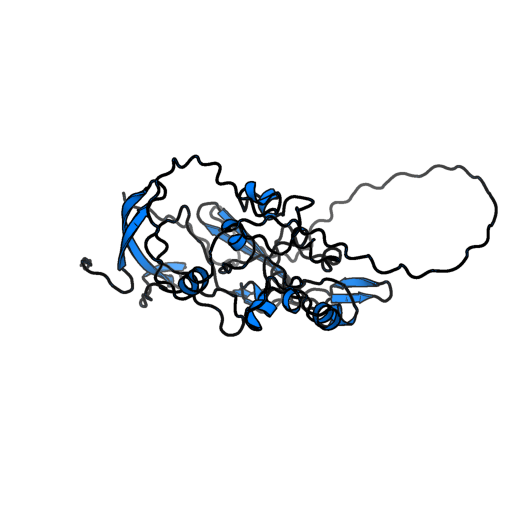16 333 ARG A N 1
ATOM 2548 C CA . ARG A 1 333 ? 28.312 -20.185 -37.464 1.00 33.16 333 ARG A CA 1
ATOM 2549 C C . ARG A 1 333 ? 28.720 -20.851 -38.783 1.00 33.16 333 ARG A C 1
ATOM 2551 O O . ARG A 1 333 ? 27.914 -20.830 -39.715 1.00 33.16 333 ARG A O 1
ATOM 2558 N N . PRO A 1 334 ? 29.884 -21.522 -38.868 1.00 44.78 334 PRO A N 1
ATOM 2559 C CA . PRO A 1 334 ? 30.156 -22.460 -39.943 1.00 44.78 334 PRO A CA 1
ATOM 2560 C C . PRO A 1 334 ? 29.564 -23.844 -39.632 1.00 44.78 334 PRO A C 1
ATOM 2562 O O . PRO A 1 334 ? 29.443 -24.270 -38.482 1.00 44.78 334 PRO A O 1
ATOM 2565 N N . GLN A 1 335 ? 29.188 -24.537 -40.704 1.00 39.59 335 GLN A N 1
ATOM 2566 C CA . GLN A 1 335 ? 28.692 -25.909 -40.725 1.00 39.59 335 GLN A CA 1
ATOM 2567 C C . GLN A 1 335 ? 29.776 -26.912 -40.301 1.00 39.59 335 GLN A C 1
ATOM 2569 O O . GLN A 1 335 ? 30.916 -26.832 -40.752 1.00 39.59 335 GLN A O 1
ATOM 2574 N N . GLY A 1 336 ? 29.393 -27.919 -39.510 1.00 33.69 336 GLY A N 1
ATOM 2575 C CA . GLY A 1 336 ? 30.275 -29.012 -39.100 1.00 33.69 336 GLY A CA 1
ATOM 2576 C C . GLY A 1 336 ? 29.512 -30.271 -38.681 1.00 33.69 336 GLY A C 1
ATOM 2577 O O . GLY A 1 336 ? 29.060 -30.375 -37.553 1.00 33.69 336 GLY A O 1
ATOM 2578 N N . ARG A 1 337 ? 29.364 -31.173 -39.657 1.00 32.94 337 ARG A N 1
ATOM 2579 C CA . ARG A 1 337 ? 29.132 -32.636 -39.673 1.00 32.94 337 ARG A CA 1
ATOM 2580 C C . ARG A 1 337 ? 28.518 -33.423 -38.489 1.00 32.94 337 ARG A C 1
ATOM 2582 O O . ARG A 1 337 ? 28.844 -33.296 -37.321 1.00 32.94 337 ARG A O 1
ATOM 2589 N N . ARG A 1 338 ? 27.711 -34.391 -38.949 1.00 36.28 338 ARG A N 1
ATOM 2590 C CA . ARG A 1 338 ? 27.022 -35.526 -38.314 1.00 36.28 338 ARG A CA 1
ATOM 2591 C C . ARG A 1 338 ? 27.898 -36.421 -37.422 1.00 36.28 338 ARG A C 1
ATOM 2593 O O . ARG A 1 338 ? 29.010 -36.769 -37.802 1.00 36.28 338 ARG A O 1
ATOM 2600 N N . GLY A 1 339 ? 27.279 -36.956 -36.368 1.00 31.48 339 GLY A N 1
ATOM 2601 C CA . GLY A 1 339 ? 27.698 -38.172 -35.665 1.00 31.48 339 GLY A CA 1
ATOM 2602 C C . GLY A 1 339 ? 26.574 -38.686 -34.761 1.00 31.48 339 GLY A C 1
ATOM 2603 O O . GLY A 1 339 ? 26.186 -38.014 -33.814 1.00 31.48 339 GLY A O 1
ATOM 2604 N N . ALA A 1 340 ? 26.010 -39.846 -35.096 1.00 38.56 340 ALA A N 1
ATOM 2605 C CA . ALA A 1 340 ? 24.958 -40.518 -34.340 1.00 38.56 340 ALA A CA 1
ATOM 2606 C C . ALA A 1 340 ? 25.539 -41.288 -33.144 1.00 38.56 340 ALA A C 1
ATOM 2608 O O . ALA A 1 340 ? 26.571 -41.938 -33.287 1.00 38.56 340 ALA A O 1
ATOM 2609 N N . SER A 1 341 ? 24.841 -41.293 -32.004 1.00 34.41 341 SER A N 1
ATOM 2610 C CA . SER A 1 341 ? 25.011 -42.317 -30.966 1.00 34.41 341 SER A CA 1
ATOM 2611 C C . SER A 1 341 ? 23.822 -42.328 -29.998 1.00 34.41 341 SER A C 1
ATOM 2613 O O . SER A 1 341 ? 23.489 -41.323 -29.376 1.00 34.41 341 SER A O 1
ATOM 2615 N N . ARG A 1 342 ? 23.170 -43.492 -29.907 1.00 36.78 342 ARG A N 1
ATOM 2616 C CA . ARG A 1 342 ? 22.177 -43.868 -28.890 1.00 36.78 342 ARG A CA 1
ATOM 2617 C C . ARG A 1 342 ? 22.895 -44.160 -27.568 1.00 36.78 342 ARG A C 1
ATOM 2619 O O . ARG A 1 342 ? 23.884 -44.884 -27.611 1.00 36.78 342 ARG A O 1
ATOM 2626 N N . ARG A 1 343 ? 22.321 -43.753 -26.425 1.00 34.25 343 ARG A N 1
ATOM 2627 C CA . ARG A 1 343 ? 22.277 -44.504 -25.139 1.00 34.25 343 ARG A CA 1
ATOM 2628 C C . ARG A 1 343 ? 21.578 -43.666 -24.054 1.00 34.25 343 ARG A C 1
ATOM 2630 O O . ARG A 1 343 ? 21.995 -42.557 -23.763 1.00 34.25 343 ARG A O 1
ATOM 2637 N N . THR A 1 344 ? 20.365 -44.070 -23.664 1.00 34.34 344 THR A N 1
ATOM 2638 C CA . THR A 1 344 ? 20.012 -44.611 -22.328 1.00 34.34 344 THR A CA 1
ATOM 2639 C C . THR A 1 344 ? 20.358 -43.683 -21.160 1.00 34.34 344 THR A C 1
ATOM 2641 O O . THR A 1 344 ? 21.503 -43.636 -20.719 1.00 34.34 344 THR A O 1
ATOM 2644 N N . GLY A 1 345 ? 19.344 -42.976 -20.653 1.00 35.41 345 GLY A N 1
ATOM 2645 C CA . GLY A 1 345 ? 19.434 -42.198 -19.418 1.00 35.41 345 GLY A CA 1
ATOM 2646 C C . GLY A 1 345 ? 19.325 -43.068 -18.157 1.00 35.41 345 GLY A C 1
ATOM 2647 O O . GLY A 1 345 ? 18.755 -44.160 -18.225 1.00 35.41 345 GLY A O 1
ATOM 2648 N N . PRO A 1 346 ? 19.825 -42.589 -17.005 1.00 39.28 346 PRO A N 1
ATOM 2649 C CA . PRO A 1 346 ? 19.473 -43.113 -15.695 1.00 39.28 346 PRO A CA 1
ATOM 2650 C C . PRO A 1 346 ? 18.481 -42.189 -14.951 1.00 39.28 346 PRO A C 1
ATOM 2652 O O . PRO A 1 346 ? 18.316 -41.022 -15.318 1.00 39.28 346 PRO A O 1
ATOM 2655 N N . PRO A 1 347 ? 17.779 -42.720 -13.933 1.00 37.72 347 PRO A N 1
ATOM 2656 C CA . PRO A 1 347 ? 16.555 -42.139 -13.391 1.00 37.72 347 PRO A CA 1
ATOM 2657 C C . PRO A 1 347 ? 16.792 -40.982 -12.411 1.00 37.72 347 PRO A C 1
ATOM 2659 O O . PRO A 1 347 ? 17.823 -40.882 -11.747 1.00 37.72 347 PRO A O 1
ATOM 2662 N N . HIS A 1 348 ? 15.765 -40.136 -12.300 1.00 33.00 348 HIS A N 1
ATOM 2663 C CA . HIS A 1 348 ? 15.619 -39.082 -11.299 1.00 33.00 348 HIS A CA 1
ATOM 2664 C C . HIS A 1 348 ? 15.784 -39.606 -9.860 1.00 33.00 348 HIS A C 1
ATOM 2666 O O . HIS A 1 348 ? 15.136 -40.593 -9.504 1.00 33.00 348 HIS A O 1
ATOM 2672 N N . PRO A 1 349 ? 16.536 -38.914 -8.984 1.00 35.00 349 PRO A N 1
ATOM 2673 C CA . PRO A 1 349 ? 16.395 -39.104 -7.549 1.00 35.00 349 PRO A CA 1
ATOM 2674 C C . PRO A 1 349 ? 15.140 -38.367 -7.033 1.00 35.00 349 PRO A C 1
ATOM 2676 O O . PRO A 1 349 ? 14.794 -37.298 -7.548 1.00 35.00 349 PRO A O 1
ATOM 2679 N N . PRO A 1 350 ? 14.448 -38.907 -6.015 1.00 31.83 350 PRO A N 1
ATOM 2680 C CA . PRO A 1 350 ? 13.226 -38.317 -5.484 1.00 31.83 350 PRO A CA 1
ATOM 2681 C C . PRO A 1 350 ? 13.489 -36.980 -4.783 1.00 31.83 350 PRO A C 1
ATOM 2683 O O . PRO A 1 350 ? 14.487 -36.791 -4.081 1.00 31.83 350 PRO A O 1
ATOM 2686 N N . ALA A 1 351 ? 12.533 -36.066 -4.951 1.00 26.62 351 ALA A N 1
ATOM 2687 C CA . ALA A 1 351 ? 12.457 -34.793 -4.257 1.00 26.62 351 ALA A CA 1
ATOM 2688 C C . ALA A 1 351 ? 12.492 -35.006 -2.734 1.00 26.62 351 ALA A C 1
ATOM 2690 O O . ALA A 1 351 ? 11.530 -35.473 -2.127 1.00 26.62 351 ALA A O 1
ATOM 2691 N N . ARG A 1 352 ? 13.608 -34.637 -2.098 1.00 24.66 352 ARG A N 1
ATOM 2692 C CA . ARG A 1 352 ? 13.646 -34.423 -0.650 1.00 24.66 352 ARG A CA 1
ATOM 2693 C C . ARG A 1 352 ? 12.969 -33.090 -0.351 1.00 24.66 352 ARG A C 1
ATOM 2695 O O . ARG A 1 352 ? 13.494 -32.036 -0.707 1.00 24.66 352 ARG A O 1
ATOM 2702 N N . ALA A 1 353 ? 11.829 -33.147 0.329 1.00 25.62 353 ALA A N 1
ATOM 2703 C CA . ALA A 1 353 ? 11.270 -32.003 1.031 1.00 25.62 353 ALA A CA 1
ATOM 2704 C C . ALA A 1 353 ? 12.330 -31.478 2.015 1.00 25.62 353 ALA A C 1
ATOM 2706 O O . ALA A 1 353 ? 12.716 -32.170 2.957 1.00 25.62 353 ALA A O 1
ATOM 2707 N N . ARG A 1 354 ? 12.854 -30.276 1.763 1.00 24.83 354 ARG A N 1
ATOM 2708 C CA . ARG A 1 354 ? 13.662 -29.559 2.750 1.00 24.83 354 ARG A CA 1
ATOM 2709 C C . ARG A 1 354 ? 12.711 -29.047 3.827 1.00 24.83 354 ARG A C 1
ATOM 2711 O O . ARG A 1 354 ? 11.839 -28.231 3.537 1.00 24.83 354 ARG A O 1
ATOM 2718 N N . SER A 1 355 ? 12.888 -29.527 5.053 1.00 27.52 355 SER A N 1
ATOM 2719 C CA . SER A 1 355 ? 12.344 -28.888 6.250 1.00 27.52 355 SER A CA 1
ATOM 2720 C C . SER A 1 355 ? 12.771 -27.411 6.293 1.00 27.52 355 SER A C 1
ATOM 2722 O O . SER A 1 355 ? 13.906 -27.107 5.911 1.00 27.52 355 SER A O 1
ATOM 2724 N N . PRO A 1 356 ? 11.907 -26.481 6.735 1.00 27.91 356 PRO A N 1
ATOM 2725 C CA . PRO A 1 356 ? 12.302 -25.089 6.921 1.00 27.91 356 PRO A CA 1
ATOM 2726 C C . PRO A 1 356 ? 13.390 -24.970 8.002 1.00 27.91 356 PRO A C 1
ATOM 2728 O O . PRO A 1 356 ? 13.378 -25.696 8.995 1.00 27.91 356 PRO A O 1
ATOM 2731 N N . ALA A 1 357 ? 14.336 -24.056 7.773 1.00 32.25 357 ALA A N 1
ATOM 2732 C CA . ALA A 1 357 ? 15.410 -23.689 8.696 1.00 32.25 357 ALA A CA 1
ATOM 2733 C C . ALA A 1 357 ? 14.859 -23.132 10.035 1.00 32.25 357 ALA A C 1
ATOM 2735 O O . ALA A 1 357 ? 13.757 -22.576 10.044 1.00 32.25 357 ALA A O 1
ATOM 2736 N N . PRO A 1 358 ? 15.600 -23.249 11.155 1.00 27.62 358 PRO A N 1
ATOM 2737 C CA . PRO A 1 358 ? 15.058 -23.126 12.513 1.00 27.62 358 PRO A CA 1
ATOM 2738 C C . PRO A 1 358 ? 14.836 -21.694 13.052 1.00 27.62 358 PRO A C 1
ATOM 2740 O O . PRO A 1 358 ? 14.650 -21.550 14.254 1.00 27.62 358 PRO A O 1
ATOM 2743 N N . ASP A 1 359 ? 14.757 -20.653 12.214 1.00 33.84 359 ASP A N 1
ATOM 2744 C CA . ASP A 1 359 ? 14.681 -19.251 12.690 1.00 33.84 359 ASP A CA 1
ATOM 2745 C C . ASP A 1 359 ? 13.341 -18.532 12.445 1.00 33.84 359 ASP A C 1
ATOM 2747 O O . ASP A 1 359 ? 13.217 -17.325 12.651 1.00 33.84 359 ASP A O 1
ATOM 2751 N N . SER A 1 360 ? 12.281 -19.235 12.038 1.00 27.95 360 SER A N 1
ATOM 2752 C CA . SER A 1 360 ? 10.971 -18.594 11.858 1.00 27.95 360 SER A CA 1
ATOM 2753 C C . SER A 1 360 ? 10.227 -18.428 13.190 1.00 27.95 360 SER A C 1
ATOM 2755 O O . SER A 1 360 ? 9.603 -19.372 13.685 1.00 27.95 360 SER A O 1
ATOM 2757 N N . ARG A 1 361 ? 10.215 -17.214 13.752 1.00 36.59 361 ARG A N 1
ATOM 2758 C CA . ARG A 1 361 ? 9.262 -16.837 14.808 1.00 36.59 361 ARG A CA 1
ATOM 2759 C C . ARG A 1 361 ? 7.955 -16.388 14.155 1.00 36.59 361 ARG A C 1
ATOM 2761 O O . ARG A 1 361 ? 7.924 -15.425 13.394 1.00 36.59 361 ARG A O 1
ATOM 2768 N N . VAL A 1 362 ? 6.866 -17.099 14.443 1.00 28.27 362 VAL A N 1
ATOM 2769 C CA . VAL A 1 362 ? 5.517 -16.674 14.051 1.00 28.27 362 VAL A CA 1
ATOM 2770 C C . VAL A 1 362 ? 4.870 -15.973 15.240 1.00 28.27 362 VAL A C 1
ATOM 2772 O O . VAL A 1 362 ? 4.556 -16.624 16.244 1.00 28.27 362 VAL A O 1
ATOM 2775 N N . ALA A 1 363 ? 4.627 -14.670 15.124 1.00 29.88 363 ALA A N 1
ATOM 2776 C CA . ALA A 1 363 ? 3.751 -13.954 16.041 1.00 29.88 363 ALA A CA 1
ATOM 2777 C C . ALA A 1 363 ? 2.299 -14.219 15.606 1.00 29.88 363 ALA A C 1
ATOM 2779 O O . ALA A 1 363 ? 1.767 -13.568 14.714 1.00 29.88 363 ALA A O 1
ATOM 2780 N N . ARG A 1 364 ? 1.665 -15.249 16.186 1.00 28.17 364 ARG A N 1
ATOM 2781 C CA . ARG A 1 364 ? 0.249 -15.565 15.925 1.00 28.17 364 ARG A CA 1
ATOM 2782 C C . ARG A 1 364 ? -0.638 -14.925 16.980 1.00 28.17 364 ARG A C 1
ATOM 2784 O O . ARG A 1 364 ? -0.639 -15.416 18.110 1.00 28.17 364 ARG A O 1
ATOM 2791 N N . LEU A 1 365 ? -1.487 -13.976 16.608 1.00 30.84 365 LEU A N 1
ATOM 2792 C CA . LEU A 1 365 ? -2.714 -13.691 17.356 1.00 30.84 365 LEU A CA 1
ATOM 2793 C C . LEU A 1 365 ? -3.780 -14.724 16.947 1.00 30.84 365 LEU A C 1
ATOM 2795 O O . LEU A 1 365 ? -4.528 -14.541 15.998 1.00 30.84 365 LEU A O 1
ATOM 2799 N N . ARG A 1 366 ? -3.813 -15.858 17.661 1.00 26.03 366 ARG A N 1
ATOM 2800 C CA . ARG A 1 366 ? -4.841 -16.909 17.514 1.00 26.03 366 ARG A CA 1
ATOM 2801 C C . ARG A 1 366 ? -5.459 -17.276 18.866 1.00 26.03 366 ARG A C 1
ATOM 2803 O O . ARG A 1 366 ? -4.661 -17.440 19.797 1.00 26.03 366 ARG A O 1
ATOM 2810 N N . PRO A 1 367 ? -6.790 -17.466 18.951 1.00 28.72 367 PRO A N 1
ATOM 2811 C CA . PRO A 1 367 ? -7.499 -17.941 20.142 1.00 28.72 367 PRO A CA 1
ATOM 2812 C C . PRO A 1 367 ? -7.440 -19.482 20.298 1.00 28.72 367 PRO A C 1
ATOM 2814 O O . PRO A 1 367 ? -7.522 -20.190 19.297 1.00 28.72 367 PRO A O 1
ATOM 2817 N N . ASP A 1 368 ? -7.314 -19.943 21.556 1.00 32.25 368 ASP A N 1
ATOM 2818 C CA . ASP A 1 368 ? -7.351 -21.327 22.110 1.00 32.25 368 ASP A CA 1
ATOM 2819 C C . ASP A 1 368 ? -6.242 -22.341 21.737 1.00 32.25 368 ASP A C 1
ATOM 2821 O O . ASP A 1 368 ? -5.641 -22.260 20.669 1.00 32.25 368 ASP A O 1
ATOM 2825 N N . ALA A 1 369 ? -5.890 -23.359 22.547 1.00 34.53 369 ALA A N 1
ATOM 2826 C CA . ALA A 1 369 ? -6.008 -23.658 23.989 1.00 34.53 369 ALA A CA 1
ATOM 2827 C C . ALA A 1 369 ? -4.916 -24.708 24.342 1.00 34.53 369 ALA A C 1
ATOM 2829 O O . ALA A 1 369 ? -4.473 -25.448 23.466 1.00 34.53 369 ALA A O 1
ATOM 2830 N N . THR A 1 370 ? -4.553 -24.811 25.627 1.00 33.88 370 THR A N 1
ATOM 2831 C CA . THR A 1 370 ? -3.612 -25.755 26.293 1.00 33.88 370 THR A CA 1
ATOM 2832 C C . THR A 1 370 ? -2.121 -25.388 26.339 1.00 33.88 370 THR A C 1
ATOM 2834 O O . THR A 1 370 ? -1.539 -24.820 25.419 1.00 33.88 370 THR A O 1
ATOM 2837 N N . ALA A 1 371 ? -1.539 -25.633 27.517 1.00 33.31 371 ALA A N 1
ATOM 2838 C CA . ALA A 1 371 ? -0.402 -24.925 28.092 1.00 33.31 371 ALA A CA 1
ATOM 2839 C C . ALA A 1 371 ? 0.814 -25.830 28.343 1.00 33.31 371 ALA A C 1
ATOM 2841 O O . ALA A 1 371 ? 0.643 -26.944 28.819 1.00 33.31 371 ALA A O 1
ATOM 2842 N N . SER A 1 372 ? 2.023 -25.282 28.156 1.00 32.97 372 SER A N 1
ATOM 2843 C CA . SER A 1 372 ? 3.137 -25.307 29.128 1.00 32.97 372 SER A CA 1
ATOM 2844 C C . SER A 1 372 ? 4.305 -24.423 28.633 1.00 32.97 372 SER A C 1
ATOM 2846 O O . SER A 1 372 ? 4.577 -24.361 27.439 1.00 32.97 372 SER A O 1
ATOM 2848 N N . ARG A 1 373 ? 4.924 -23.684 29.565 1.00 32.88 373 ARG A N 1
ATOM 2849 C CA . ARG A 1 373 ? 5.858 -22.527 29.445 1.00 32.88 373 ARG A CA 1
ATOM 2850 C C . ARG A 1 373 ? 7.293 -22.876 28.953 1.00 32.88 373 ARG A C 1
ATOM 2852 O O . ARG A 1 373 ? 7.598 -24.065 28.953 1.00 32.88 373 ARG A O 1
ATOM 2859 N N . PRO A 1 374 ? 8.190 -21.898 28.615 1.00 42.62 374 PRO A N 1
ATOM 2860 C CA . PRO A 1 374 ? 8.259 -20.504 29.110 1.00 42.62 374 PRO A CA 1
ATOM 2861 C C . PRO A 1 374 ? 8.339 -19.348 28.076 1.00 42.62 374 PRO A C 1
ATOM 2863 O O . PRO A 1 374 ? 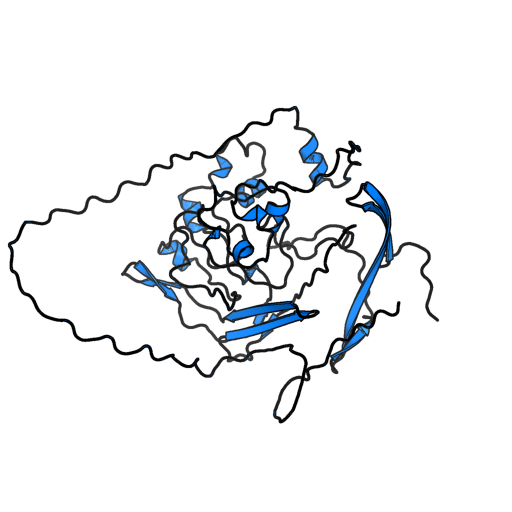8.547 -19.550 26.887 1.00 42.62 374 PRO A O 1
ATOM 2866 N N . THR A 1 375 ? 8.096 -18.133 28.607 1.00 34.22 375 THR A N 1
ATOM 2867 C CA . THR A 1 375 ? 8.191 -16.766 28.029 1.00 34.22 375 THR A CA 1
ATOM 2868 C C . THR A 1 375 ? 7.381 -16.456 26.755 1.00 34.22 375 THR A C 1
ATOM 2870 O O . THR A 1 375 ? 7.900 -16.402 25.645 1.00 34.22 375 THR A O 1
ATOM 2873 N N . ARG A 1 376 ? 6.078 -16.159 26.917 1.00 30.50 376 ARG A N 1
ATOM 2874 C CA . ARG A 1 376 ? 5.208 -15.576 25.873 1.00 30.50 376 ARG A CA 1
ATOM 2875 C C . ARG A 1 376 ? 4.233 -14.553 26.462 1.00 30.50 376 ARG A C 1
ATOM 2877 O O . ARG A 1 376 ? 3.587 -14.842 27.468 1.00 30.50 376 ARG A O 1
ATOM 2884 N N . PHE A 1 377 ? 4.116 -13.409 25.786 1.00 34.16 377 PHE A N 1
ATOM 2885 C CA . PHE A 1 377 ? 3.043 -12.427 25.947 1.00 34.16 377 PHE A CA 1
ATOM 2886 C C . PHE A 1 377 ? 1.672 -13.123 25.898 1.00 34.16 377 PHE A C 1
ATOM 2888 O O . PHE A 1 377 ? 1.427 -13.984 25.046 1.00 34.16 377 PHE A O 1
ATOM 2895 N N . LEU A 1 378 ? 0.819 -12.796 26.869 1.00 31.48 378 LEU A N 1
ATOM 2896 C CA . LEU A 1 378 ? -0.497 -13.397 27.078 1.00 31.48 378 LEU A CA 1
ATOM 2897 C C . LEU A 1 378 ? -1.445 -13.076 25.911 1.00 31.48 378 LEU A C 1
ATOM 2899 O O . LEU A 1 378 ? -1.587 -11.933 25.494 1.00 31.48 378 LEU A O 1
ATOM 2903 N N . LYS A 1 379 ? -2.098 -14.120 25.393 1.00 29.75 379 LYS A N 1
ATOM 2904 C CA . LYS A 1 379 ? -3.193 -14.067 24.414 1.00 29.75 379 LYS A CA 1
ATOM 2905 C C . LYS A 1 379 ? -4.528 -14.099 25.148 1.00 29.75 379 LYS A C 1
ATOM 2907 O O . LYS A 1 379 ? -4.674 -14.947 26.026 1.00 29.75 379 LYS A O 1
ATOM 2912 N N . MET A 1 380 ? -5.519 -13.309 24.729 1.00 33.72 380 MET A N 1
ATOM 2913 C CA . MET A 1 380 ? -6.897 -13.443 25.224 1.00 33.72 380 MET A CA 1
ATOM 2914 C C . MET A 1 380 ? -7.976 -13.188 24.150 1.00 33.72 380 MET A C 1
ATOM 2916 O O . MET A 1 380 ? -7.709 -12.507 23.159 1.00 33.72 380 MET A O 1
ATOM 2920 N N . PRO A 1 381 ? -9.175 -13.791 24.313 1.00 28.27 381 PRO A N 1
ATOM 2921 C CA . PRO A 1 381 ? -10.254 -13.793 23.326 1.00 28.27 381 PRO A CA 1
ATOM 2922 C C . PRO A 1 381 ? -11.066 -12.491 23.302 1.00 28.27 381 PRO A C 1
ATOM 2924 O O . PRO A 1 381 ? -11.484 -11.973 24.334 1.00 28.27 381 PRO A O 1
ATOM 2927 N N . MET A 1 382 ? -11.381 -12.027 22.093 1.00 26.17 382 MET A N 1
ATOM 2928 C CA . MET A 1 382 ? -12.280 -10.903 21.839 1.00 26.17 382 MET A CA 1
ATOM 2929 C C . MET A 1 382 ? -13.723 -11.431 21.735 1.00 26.17 382 MET A C 1
ATOM 2931 O O . MET A 1 382 ? -14.100 -12.025 20.726 1.00 26.17 382 MET A O 1
ATOM 2935 N N . ARG A 1 383 ? -14.538 -11.253 22.782 1.00 23.42 383 ARG A N 1
ATOM 2936 C CA . ARG A 1 383 ? -16.004 -11.386 22.696 1.00 23.42 383 ARG A CA 1
ATOM 2937 C C . ARG A 1 383 ? -16.611 -9.993 22.776 1.00 23.42 383 ARG A C 1
ATOM 2939 O O . ARG A 1 383 ? -16.769 -9.452 23.864 1.00 23.42 383 ARG A O 1
ATOM 2946 N N . VAL A 1 384 ? -16.960 -9.423 21.627 1.00 26.47 384 VAL A N 1
ATOM 2947 C CA . VAL A 1 384 ? -17.852 -8.261 21.578 1.00 26.47 384 VAL A CA 1
ATOM 2948 C C . VAL A 1 384 ? -19.272 -8.814 21.593 1.00 26.47 384 VAL A C 1
ATOM 2950 O O . VAL A 1 384 ? -19.764 -9.304 20.579 1.00 26.47 384 VAL A O 1
ATOM 2953 N N . ALA A 1 385 ? -19.892 -8.827 22.771 1.00 22.91 385 ALA A N 1
ATOM 2954 C CA . ALA A 1 385 ? -21.320 -9.067 22.888 1.00 22.91 385 ALA A CA 1
ATOM 2955 C C . ALA A 1 385 ? -22.034 -7.748 22.586 1.00 22.91 385 ALA A C 1
ATOM 2957 O O . ALA A 1 385 ? -22.010 -6.826 23.400 1.00 22.91 385 ALA A O 1
ATOM 2958 N N . TRP A 1 386 ? -22.649 -7.659 21.412 1.00 25.58 386 TRP A N 1
ATOM 2959 C CA . TRP A 1 386 ? -23.701 -6.680 21.184 1.00 25.58 386 TRP A CA 1
ATOM 2960 C C . TRP A 1 386 ? -24.921 -7.175 21.962 1.00 25.58 386 TRP A C 1
ATOM 2962 O O . TRP A 1 386 ? -25.343 -8.315 21.777 1.00 25.58 386 TRP A O 1
ATOM 2972 N N . ARG A 1 387 ? -25.399 -6.376 22.920 1.00 22.94 387 ARG A N 1
ATOM 2973 C CA . ARG A 1 387 ? -26.730 -6.581 23.497 1.00 22.94 387 ARG A CA 1
ATOM 2974 C C . ARG A 1 387 ? -27.730 -5.992 22.506 1.00 22.94 387 ARG A C 1
ATOM 2976 O O . ARG A 1 387 ? -27.475 -4.890 22.020 1.00 22.94 387 ARG A O 1
ATOM 2983 N N . ASP A 1 388 ? -28.755 -6.785 22.207 1.00 36.31 388 ASP A N 1
ATOM 2984 C CA . ASP A 1 388 ? -29.805 -6.534 21.212 1.00 36.31 388 ASP A CA 1
ATOM 2985 C C . ASP A 1 388 ? -30.468 -5.154 21.323 1.00 36.31 388 ASP A C 1
ATOM 2987 O O . ASP A 1 388 ? -30.632 -4.659 22.468 1.00 36.31 388 ASP A O 1
#

InterPro domains:
  IPR018683 Domain of unknown function DUF2169 [PF09937] (24-251)

Radius of gyration: 26.31 Å; chains: 1; bounding box: 66×66×76 Å